Protein AF-0000000074543073 (afdb_homodimer)

Sequence (622 aa):
MKSSIFTLTLSPAFDKSTSVESVQPEHKLRCDSPIYQPGGGGINVSRAIKKLNGSSVALYPIGGDTGNHFKALLTEEGIEQITFQIKNWTRENFIVVERSTNNQFRFGMPGSEIYKEEWEQMLAVIQDPSNDFEYFVVSGSTPKGVPDEFYTRLSQIILQKNARLILDTSGAALKHCLKEGIFLCKPNINELSEIVGKELITKEQQEAAAMEIINSGKVEILVVSLGGAGAFLASKQGIYHVTAPPVEKRSTVGAGDSMVAGMVLSLSRGNHYEDVIKFGVACGTAATMNFGTELCKLEDVERLYKQLGGKMKSSIFTLTLSPAFDKSTSVESVQPEHKLRCDSPIYQPGGGGINVSRAIKKLNGSSVALYPIGGDTGNHFKALLTEEGIEQITFQIKNWTRENFIVVERSTNNQFRFGMPGSEIYKEEWEQMLAVIQDPSNDFEYFVVSGSTPKGVPDEFYTRLSQIILQKNARLILDTSGAALKHCLKEGIFLCKPNINELSEIVGK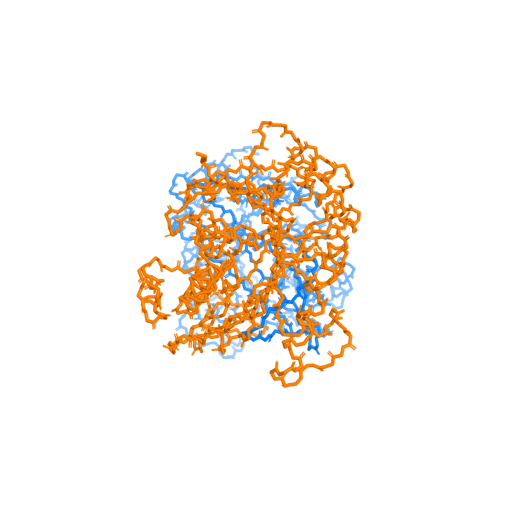ELITKEQQEAAAMEIINSGKVEILVVSLGGAGAFLASKQGIYHVTAPPVEKRSTVGAGDSMVAGMVLSLSRGNHYEDVIKFGVACGTAATMNFGTELCKLEDVERLYKQLGGK

Structure (mmCIF, N/CA/C/O backbone):
data_AF-0000000074543073-model_v1
#
loop_
_entity.id
_entity.type
_entity.pdbx_description
1 polymer '6-phosphofructokinase II'
#
loop_
_atom_site.group_PDB
_atom_site.id
_atom_site.type_symbol
_atom_site.label_atom_id
_atom_site.label_alt_id
_atom_site.label_comp_id
_atom_site.label_asym_id
_atom_site.label_entity_id
_atom_site.label_seq_id
_atom_site.pdbx_PDB_ins_code
_atom_site.Cartn_x
_atom_site.Cartn_y
_atom_site.Cartn_z
_atom_site.occupancy
_atom_site.B_iso_or_equiv
_atom_site.auth_seq_id
_atom_site.auth_comp_id
_atom_site.auth_asym_id
_atom_site.auth_atom_id
_atom_site.pdbx_PDB_model_num
ATOM 1 N N . MET A 1 1 ? -5.892 -43.587 -0.275 1 34.75 1 MET A N 1
ATOM 2 C CA . MET A 1 1 ? -4.808 -42.845 -0.912 1 34.75 1 MET A CA 1
ATOM 3 C C . MET A 1 1 ? -4.958 -41.347 -0.67 1 34.75 1 MET A C 1
ATOM 5 O O . MET A 1 1 ? -5.973 -40.753 -1.037 1 34.75 1 MET A O 1
ATOM 9 N N . LYS A 1 2 ? -4.666 -40.765 0.328 1 45.98 2 LYS A N 1
ATOM 10 C CA . LYS A 1 2 ? -4.846 -39.391 0.788 1 45.98 2 LYS A CA 1
ATOM 11 C C . LYS A 1 2 ? -4.343 -38.393 -0.251 1 45.98 2 LYS A C 1
ATOM 13 O O . LYS A 1 2 ? -3.146 -38.342 -0.543 1 45.98 2 LYS A O 1
ATOM 18 N N . SER A 1 3 ? -4.938 -38.267 -1.454 1 57.73 3 SER A N 1
ATOM 19 C CA . SER A 1 3 ? -4.496 -37.57 -2.657 1 57.73 3 SER A CA 1
ATOM 20 C C . SER A 1 3 ? -4.192 -36.104 -2.367 1 57.73 3 SER A C 1
ATOM 22 O O . SER A 1 3 ? -5.015 -35.228 -2.638 1 57.73 3 SER A O 1
ATOM 24 N N . SER A 1 4 ? -3.042 -35.968 -1.547 1 89.53 4 SER A N 1
ATOM 25 C CA . SER A 1 4 ? -2.796 -34.666 -0.933 1 89.53 4 SER A CA 1
ATOM 26 C C . SER A 1 4 ? -2.04 -33.742 -1.882 1 89.53 4 SER A C 1
ATOM 28 O O . SER A 1 4 ? -1.141 -34.182 -2.601 1 89.53 4 SER A O 1
ATOM 30 N N . ILE A 1 5 ? -2.601 -32.728 -2.217 1 97.91 5 ILE A N 1
ATOM 31 C CA . ILE A 1 5 ? -2.006 -31.679 -3.038 1 97.91 5 ILE A CA 1
ATOM 32 C C . ILE A 1 5 ? -1.347 -30.633 -2.141 1 97.91 5 ILE A C 1
ATOM 34 O O . ILE A 1 5 ? -1.978 -30.109 -1.221 1 97.91 5 ILE A O 1
ATOM 38 N N . PHE A 1 6 ? -0.021 -30.439 -2.321 1 98.4 6 PHE A N 1
ATOM 39 C CA . PHE A 1 6 ? 0.705 -29.349 -1.682 1 98.4 6 PHE A CA 1
ATOM 40 C C . PHE A 1 6 ? 1.072 -28.273 -2.697 1 98.4 6 PHE A C 1
ATOM 42 O O . PHE A 1 6 ? 1.381 -28.581 -3.85 1 98.4 6 PHE A O 1
ATOM 49 N N . THR A 1 7 ? 0.996 -27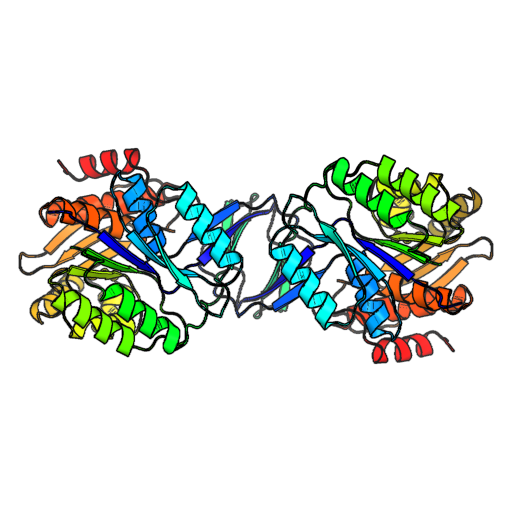.091 -2.325 1 98.35 7 THR A N 1
ATOM 50 C CA . THR A 1 7 ? 1.436 -25.982 -3.165 1 98.35 7 THR A CA 1
ATOM 51 C C . THR A 1 7 ? 2.516 -25.166 -2.461 1 98.35 7 THR A C 1
ATOM 53 O O . THR A 1 7 ? 2.468 -24.983 -1.243 1 98.35 7 THR A O 1
ATOM 56 N N . LEU A 1 8 ? 3.477 -24.722 -3.228 1 97.93 8 LEU A N 1
ATOM 57 C CA . LEU A 1 8 ? 4.552 -23.879 -2.715 1 97.93 8 LEU A CA 1
ATOM 58 C C . LEU A 1 8 ? 4.581 -22.536 -3.437 1 97.93 8 LEU A C 1
ATOM 60 O O . LEU A 1 8 ? 4.628 -22.49 -4.669 1 97.93 8 LEU A O 1
ATOM 64 N N . THR A 1 9 ? 4.503 -21.524 -2.733 1 97.85 9 THR A N 1
ATOM 65 C CA . THR A 1 9 ? 4.684 -20.159 -3.215 1 97.85 9 THR A CA 1
ATOM 66 C C . THR A 1 9 ? 5.893 -19.506 -2.55 1 97.85 9 THR A C 1
ATOM 68 O O . THR A 1 9 ? 5.829 -19.114 -1.383 1 97.85 9 THR A O 1
ATOM 71 N N . LEU A 1 10 ? 6.901 -19.287 -3.286 1 96.83 10 LEU A N 1
ATOM 72 C CA . LEU A 1 10 ? 8.116 -18.725 -2.705 1 96.83 10 LEU A CA 1
ATOM 73 C C . LEU A 1 10 ? 7.992 -17.214 -2.543 1 96.83 10 LEU A C 1
ATOM 75 O O . LEU A 1 10 ? 8.692 -16.613 -1.725 1 96.83 10 LEU A O 1
ATOM 79 N N . SER A 1 11 ? 7.117 -16.662 -3.365 1 96.1 11 SER A N 1
ATOM 80 C CA . SER A 1 11 ? 6.97 -15.21 -3.357 1 96.1 11 SER A CA 1
ATOM 81 C C . SER A 1 11 ? 5.509 -14.803 -3.198 1 96.1 11 SER A C 1
ATOM 83 O O . SER A 1 11 ? 4.927 -14.194 -4.098 1 96.1 11 SER A O 1
ATOM 85 N N . PRO A 1 12 ? 4.941 -15.093 -2.028 1 97.42 12 PRO A N 1
ATOM 86 C CA . PRO A 1 12 ? 3.566 -14.64 -1.805 1 97.42 12 PRO A CA 1
ATOM 87 C C . PRO A 1 12 ? 3.434 -13.119 -1.833 1 97.42 12 PRO A C 1
ATOM 89 O O . PRO A 1 12 ? 4.418 -12.406 -1.619 1 97.42 12 PRO A O 1
ATOM 92 N N . ALA A 1 13 ? 2.293 -12.693 -2.173 1 95.49 13 ALA A N 1
ATOM 93 C CA . ALA A 1 13 ? 2.04 -11.259 -2.283 1 95.49 13 ALA A CA 1
ATOM 94 C C . ALA A 1 13 ? 0.73 -10.879 -1.599 1 95.49 13 ALA A C 1
ATOM 96 O O . ALA A 1 13 ? -0.317 -11.467 -1.879 1 95.49 13 ALA A O 1
ATOM 97 N N . PHE A 1 14 ? 0.79 -9.953 -0.716 1 94.99 14 PHE A N 1
ATOM 98 C CA . PHE A 1 14 ? -0.379 -9.355 -0.083 1 94.99 14 PHE A CA 1
ATOM 99 C C . PHE A 1 14 ? -0.939 -8.225 -0.937 1 94.99 14 PHE A C 1
ATOM 101 O O . PHE A 1 14 ? -0.321 -7.165 -1.056 1 94.99 14 PHE A O 1
ATOM 108 N N . ASP A 1 15 ? -2.122 -8.466 -1.494 1 94.04 15 ASP A N 1
ATOM 109 C CA . ASP A 1 15 ? -2.67 -7.512 -2.454 1 94.04 15 ASP A CA 1
ATOM 110 C C . ASP A 1 15 ? -3.611 -6.524 -1.77 1 94.04 15 ASP A C 1
ATOM 112 O O . ASP A 1 15 ? -4.601 -6.925 -1.154 1 94.04 15 ASP A O 1
ATOM 116 N N . LYS A 1 16 ? -3.274 -5.295 -1.834 1 94.44 16 LYS A N 1
ATOM 117 C CA . LYS A 1 16 ? -4.14 -4.191 -1.431 1 94.44 16 LYS A CA 1
ATOM 118 C C . LYS A 1 16 ? -4.858 -3.589 -2.634 1 94.44 16 LYS A C 1
ATOM 120 O O . LYS A 1 16 ? -4.227 -2.977 -3.499 1 94.44 16 LYS A O 1
ATOM 125 N N . SER A 1 17 ? -6.22 -3.735 -2.675 1 94.52 17 SER A N 1
ATOM 126 C CA . SER A 1 17 ? -6.997 -3.283 -3.825 1 94.52 17 SER A CA 1
ATOM 127 C C . SER A 1 17 ? -7.961 -2.167 -3.437 1 94.52 17 SER A C 1
ATOM 129 O O . SER A 1 17 ? -8.55 -2.197 -2.355 1 94.52 17 SER A O 1
ATOM 131 N N . THR A 1 18 ? -8.091 -1.191 -4.323 1 96.08 18 THR A N 1
ATOM 132 C CA . THR A 1 18 ? -9.005 -0.079 -4.085 1 96.08 18 THR A CA 1
ATOM 133 C C . THR A 1 18 ? -9.498 0.508 -5.404 1 96.08 18 THR A C 1
ATOM 135 O O . THR A 1 18 ? -9.381 -0.127 -6.455 1 96.08 18 THR A O 1
ATOM 138 N N . SER A 1 19 ? -10.242 1.574 -5.335 1 96.35 19 SER A N 1
ATOM 139 C CA . SER A 1 19 ? -10.722 2.278 -6.52 1 96.35 19 SER A CA 1
ATOM 140 C C . SER A 1 19 ? -10.552 3.787 -6.372 1 96.35 19 SER A C 1
ATOM 142 O O . SER A 1 19 ? -10.453 4.3 -5.256 1 96.35 19 SER A O 1
ATOM 144 N N . VAL A 1 20 ? -10.445 4.425 -7.452 1 97.31 20 VAL A N 1
ATOM 145 C CA . VAL A 1 20 ? -10.339 5.878 -7.54 1 97.31 20 VAL A CA 1
ATOM 146 C C . VAL A 1 20 ? -11.093 6.379 -8.769 1 97.31 20 VAL A C 1
ATOM 148 O O . VAL A 1 20 ? -11.32 5.622 -9.716 1 97.31 20 VAL A O 1
ATOM 151 N N . GLU A 1 21 ? -11.515 7.622 -8.724 1 96.28 21 GLU A N 1
ATOM 152 C CA . GLU A 1 21 ? -12.268 8.152 -9.857 1 96.28 21 GLU A CA 1
ATOM 153 C C . GLU A 1 21 ? -11.407 8.202 -11.116 1 96.28 21 GLU A C 1
ATOM 155 O O . GLU A 1 21 ? -11.84 7.772 -12.188 1 96.28 21 GLU A O 1
ATOM 160 N N . SER A 1 22 ? -10.258 8.775 -11.026 1 95.54 22 SER A N 1
ATOM 161 C CA . SER A 1 22 ? -9.324 8.866 -12.144 1 95.54 22 SER A CA 1
ATOM 162 C C . SER A 1 22 ? -7.878 8.832 -11.661 1 95.54 22 SER A C 1
ATOM 164 O O . SER A 1 22 ? -7.545 9.438 -10.641 1 95.54 22 SER A O 1
ATOM 166 N N . VAL A 1 23 ? -7.07 8.094 -12.387 1 95.57 23 VAL A N 1
ATOM 167 C CA . VAL A 1 23 ? -5.642 8.051 -12.091 1 95.57 23 VAL A CA 1
ATOM 168 C C . VAL A 1 23 ? -4.928 9.186 -12.822 1 95.57 23 VAL A C 1
ATOM 170 O O . VAL A 1 23 ? -4.697 9.105 -14.03 1 95.57 23 VAL A O 1
ATOM 173 N N . GLN A 1 24 ? -4.598 10.218 -12.076 1 94.08 24 GLN A N 1
ATOM 174 C CA . GLN A 1 24 ? -3.948 11.4 -12.633 1 94.08 24 GLN A CA 1
ATOM 175 C C . GLN A 1 24 ? -2.758 11.827 -11.779 1 94.08 24 GLN A C 1
ATOM 177 O O . GLN A 1 24 ? -2.81 11.75 -10.549 1 94.08 24 GLN A O 1
ATOM 182 N N . PRO A 1 25 ? -1.717 12.26 -12.412 1 91.44 25 PRO A N 1
ATOM 183 C CA . PRO A 1 25 ? -0.553 12.695 -11.637 1 91.44 25 PRO A CA 1
ATOM 184 C C . PRO A 1 25 ? -0.762 14.052 -10.969 1 91.44 25 PRO A C 1
ATOM 186 O O . PRO A 1 25 ? -1.711 14.768 -11.301 1 91.44 25 PRO A O 1
ATOM 189 N N . GLU A 1 26 ? 0.081 14.391 -9.97 1 82.27 26 GLU A N 1
ATOM 190 C CA . GLU A 1 26 ? 0.311 15.691 -9.347 1 82.27 26 GLU A CA 1
ATOM 191 C C . GLU A 1 26 ? -0.929 16.173 -8.6 1 82.27 26 GLU A C 1
ATOM 193 O O . GLU A 1 26 ? -1.105 17.374 -8.388 1 82.27 26 GLU A O 1
ATOM 198 N N . HIS A 1 27 ? -1.874 15.248 -8.327 1 82.26 27 HIS A N 1
ATOM 199 C CA . HIS A 1 27 ? -3.02 15.518 -7.466 1 82.26 27 HIS A CA 1
ATOM 200 C C . HIS A 1 27 ? -3.189 14.425 -6.415 1 82.26 27 HIS A C 1
ATOM 202 O O . HIS A 1 27 ? -2.78 13.282 -6.63 1 82.26 27 HIS A O 1
ATOM 208 N N . LYS A 1 28 ? -3.731 14.863 -5.31 1 85.66 28 LYS A N 1
ATOM 209 C CA . LYS A 1 28 ? -4.109 13.846 -4.334 1 85.66 28 LYS A CA 1
ATOM 210 C C . LYS A 1 28 ? -5.259 12.987 -4.852 1 85.66 28 LYS A C 1
ATOM 212 O O . LYS A 1 28 ? -6.314 13.508 -5.218 1 85.66 28 LYS A O 1
ATOM 217 N N . LEU A 1 29 ? -5.042 11.74 -5.021 1 94.67 29 LEU A N 1
ATOM 218 C CA . LEU A 1 29 ? -6.063 10.798 -5.465 1 94.67 29 LEU A CA 1
ATOM 219 C C . LEU A 1 29 ? -6.767 10.157 -4.274 1 94.67 29 LEU A C 1
ATOM 221 O O . LEU A 1 29 ? -6.166 9.363 -3.546 1 94.67 29 LEU A O 1
ATOM 225 N N . ARG A 1 30 ? -7.99 10.494 -4.087 1 94.57 30 ARG A N 1
ATOM 226 C CA . ARG A 1 30 ? -8.761 9.969 -2.965 1 94.57 30 ARG A CA 1
ATOM 227 C C . ARG A 1 30 ? -9.338 8.596 -3.291 1 94.57 30 ARG A C 1
ATOM 229 O O . ARG A 1 30 ? -10.253 8.48 -4.109 1 94.57 30 ARG A O 1
ATOM 236 N N . CYS A 1 31 ? -8.918 7.608 -2.605 1 97.12 31 CYS A N 1
ATOM 237 C CA . CYS A 1 31 ? -9.306 6.229 -2.884 1 97.12 31 CYS A CA 1
ATOM 238 C C . CYS A 1 31 ? -10.434 5.783 -1.962 1 97.12 31 CYS A C 1
ATOM 240 O O . CYS A 1 31 ? -10.652 6.38 -0.906 1 97.12 31 CYS A O 1
ATOM 242 N N . ASP A 1 32 ? -11.108 4.742 -2.415 1 95.76 32 ASP A N 1
ATOM 243 C CA . ASP A 1 32 ? -12.04 4.034 -1.542 1 95.76 32 ASP A CA 1
ATOM 244 C C . ASP A 1 32 ? -11.293 3.168 -0.529 1 95.76 32 ASP A C 1
ATOM 246 O O . ASP A 1 32 ? -10.088 2.947 -0.662 1 95.76 32 ASP A O 1
ATOM 250 N N . SER A 1 33 ? -12.04 2.712 0.454 1 93.93 33 SER A N 1
ATOM 251 C CA . SER A 1 33 ? -11.45 1.797 1.426 1 93.93 33 SER A CA 1
ATOM 252 C C . SER A 1 33 ? -10.888 0.554 0.745 1 93.93 33 SER A C 1
ATOM 254 O O . SER A 1 33 ? -11.539 -0.033 -0.122 1 93.93 33 SER A O 1
ATOM 256 N N . PRO A 1 34 ? -9.761 0.155 1.138 1 94.03 34 PRO A N 1
ATOM 257 C CA . PRO A 1 34 ? -9.129 -0.966 0.439 1 94.03 34 PRO A CA 1
ATOM 258 C C . PRO A 1 34 ? -9.652 -2.323 0.906 1 94.03 34 PRO A C 1
ATOM 260 O O . PRO A 1 34 ? -10.167 -2.439 2.021 1 94.03 34 PRO A O 1
ATOM 263 N N . ILE A 1 35 ? -9.512 -3.254 0.014 1 92.48 35 ILE A N 1
ATOM 264 C CA . ILE A 1 35 ? -9.707 -4.666 0.322 1 92.48 35 ILE A CA 1
ATOM 265 C C . ILE A 1 35 ? -8.372 -5.402 0.236 1 92.48 35 ILE A C 1
ATOM 267 O O . ILE A 1 35 ? -7.554 -5.118 -0.642 1 92.48 35 ILE A O 1
ATOM 271 N N . TYR A 1 36 ? -8.185 -6.369 1.139 1 92.22 36 TYR A N 1
ATOM 272 C CA . TYR A 1 36 ? -6.937 -7.12 1.212 1 92.22 36 TYR A CA 1
ATOM 273 C C . TYR A 1 36 ? -7.153 -8.577 0.821 1 92.22 36 TYR A C 1
ATOM 275 O O . TYR A 1 36 ? -8.11 -9.211 1.271 1 92.22 36 TYR A O 1
ATOM 283 N N . GLN A 1 37 ? -6.307 -9.076 0.005 1 93.15 37 GLN A N 1
ATOM 284 C CA . GLN A 1 37 ? -6.425 -10.451 -0.469 1 93.15 37 GLN A CA 1
ATOM 285 C C . GLN A 1 37 ? -5.056 -11.119 -0.565 1 93.15 37 GLN A C 1
ATOM 287 O O . GLN A 1 37 ? -4.071 -10.477 -0.936 1 93.15 37 GLN A O 1
ATOM 292 N N . PRO A 1 38 ? -5.028 -12.343 -0.215 1 95.28 38 PRO A N 1
ATOM 293 C CA . PRO A 1 38 ? -3.788 -13.087 -0.447 1 95.28 38 PRO A CA 1
ATOM 294 C C . PRO A 1 38 ? -3.58 -13.443 -1.917 1 95.28 38 PRO A C 1
ATOM 296 O O . PRO A 1 38 ? -4.542 -13.751 -2.624 1 95.28 38 PRO A O 1
ATOM 299 N N . GLY A 1 39 ? -2.327 -13.323 -2.362 1 94.32 39 GLY A N 1
ATOM 300 C CA . GLY A 1 39 ? -1.972 -13.655 -3.733 1 94.32 39 GLY A CA 1
ATOM 301 C C . GLY A 1 39 ? -0.66 -14.408 -3.843 1 94.32 39 GLY A C 1
ATOM 302 O O . GLY A 1 39 ? -0.023 -14.71 -2.831 1 94.32 39 GLY A O 1
ATOM 303 N N . GLY A 1 40 ? -0.346 -14.678 -5.126 1 94.83 40 GLY A N 1
ATOM 304 C CA . GLY A 1 40 ? 0.775 -15.546 -5.45 1 94.83 40 GLY A CA 1
ATOM 305 C C . GLY A 1 40 ? 0.358 -16.814 -6.171 1 94.83 40 GLY A C 1
ATOM 306 O O . GLY A 1 40 ? -0.718 -17.357 -5.913 1 94.83 40 GLY A O 1
ATOM 307 N N . GLY A 1 41 ? 1.279 -17.249 -6.964 1 95.43 41 GLY A N 1
ATOM 308 C CA . GLY A 1 41 ? 0.922 -18.363 -7.828 1 95.43 41 GLY A CA 1
ATOM 309 C C . GLY A 1 41 ? 0.42 -19.574 -7.063 1 95.43 41 GLY A C 1
ATOM 310 O O . GLY A 1 41 ? -0.723 -19.999 -7.245 1 95.43 41 GLY A O 1
ATOM 311 N N . GLY A 1 42 ? 1.195 -20.119 -6.19 1 97.37 42 GLY A N 1
ATOM 312 C CA . GLY A 1 42 ? 0.812 -21.298 -5.431 1 97.37 42 GLY A CA 1
ATOM 313 C C . GLY A 1 42 ? -0.368 -21.057 -4.508 1 97.37 42 GLY A C 1
ATOM 314 O O . GLY A 1 42 ? -1.19 -21.951 -4.295 1 97.37 42 GLY A O 1
ATOM 315 N N . ILE A 1 43 ? -0.443 -19.922 -3.976 1 97.97 43 ILE A N 1
ATOM 316 C CA . ILE A 1 43 ? -1.564 -19.534 -3.126 1 97.97 43 ILE A CA 1
ATOM 317 C C . ILE A 1 43 ? -2.854 -19.529 -3.944 1 97.97 43 ILE A C 1
ATOM 319 O O . ILE A 1 43 ? -3.877 -20.059 -3.504 1 97.97 43 ILE A O 1
ATOM 323 N N . ASN A 1 44 ? -2.782 -18.946 -5.079 1 97.37 44 ASN A N 1
ATOM 324 C CA . ASN A 1 44 ? -3.95 -18.907 -5.951 1 97.37 44 ASN A CA 1
ATOM 325 C C . ASN A 1 44 ? -4.377 -20.309 -6.38 1 97.37 44 ASN A C 1
ATOM 327 O O . ASN A 1 44 ? -5.569 -20.582 -6.525 1 97.37 44 ASN A O 1
ATOM 331 N N . VAL A 1 45 ? -3.41 -21.143 -6.614 1 98.26 45 VAL A N 1
ATOM 332 C CA . VAL A 1 45 ? -3.729 -22.527 -6.945 1 98.26 45 VAL A CA 1
ATOM 333 C C . VAL A 1 45 ? -4.498 -23.171 -5.794 1 98.26 45 VAL A C 1
ATOM 335 O O . VAL A 1 45 ? -5.537 -23.8 -6.008 1 98.26 45 VAL A O 1
ATOM 338 N N . SER A 1 46 ? -4.031 -23.034 -4.581 1 98.01 46 SER A N 1
ATOM 339 C CA . SER A 1 46 ? -4.708 -23.586 -3.412 1 98.01 46 SER A CA 1
ATOM 340 C C . SER A 1 46 ? -6.11 -23.005 -3.26 1 98.01 46 SER A C 1
ATOM 342 O O . SER A 1 46 ? -7.062 -23.733 -2.972 1 98.01 46 SER A O 1
ATOM 344 N N . ARG A 1 47 ? -6.215 -21.744 -3.445 1 97.58 47 ARG A N 1
ATOM 345 C CA . ARG A 1 47 ? -7.51 -21.082 -3.317 1 97.58 47 ARG A CA 1
ATOM 346 C C . ARG A 1 47 ? -8.484 -21.574 -4.382 1 97.58 47 ARG A C 1
ATOM 348 O O . ARG A 1 47 ? -9.664 -21.791 -4.099 1 97.58 47 ARG A O 1
ATOM 355 N N . ALA A 1 48 ? -7.989 -21.727 -5.603 1 97.89 48 ALA A N 1
ATOM 356 C CA . ALA A 1 48 ? -8.828 -22.243 -6.681 1 97.89 48 ALA A CA 1
ATOM 357 C C . ALA A 1 48 ? -9.268 -23.676 -6.396 1 97.89 48 ALA A C 1
ATOM 359 O O . ALA A 1 48 ? -10.426 -24.034 -6.625 1 97.89 48 ALA A O 1
ATOM 360 N N . ILE A 1 49 ? -8.381 -24.499 -5.903 1 97.88 49 ILE A N 1
ATOM 361 C CA . ILE A 1 49 ? -8.716 -25.875 -5.553 1 97.88 49 ILE A CA 1
ATOM 362 C C . ILE A 1 49 ? -9.842 -25.886 -4.521 1 97.88 49 ILE A C 1
ATOM 364 O O . ILE A 1 49 ? -10.785 -26.673 -4.63 1 97.88 49 ILE A O 1
ATOM 368 N N . LYS A 1 50 ? -9.715 -25.003 -3.558 1 97.39 50 LYS A N 1
ATOM 369 C CA . LYS A 1 50 ? -10.752 -24.898 -2.535 1 97.39 50 LYS A CA 1
ATOM 370 C C . LYS A 1 50 ? -12.097 -24.525 -3.152 1 97.39 50 LYS A C 1
ATOM 372 O O . LYS A 1 50 ? -13.127 -25.109 -2.808 1 97.39 50 LYS A O 1
ATOM 377 N N . LYS A 1 51 ? -12.122 -23.589 -4.048 1 96.9 51 LYS A N 1
ATOM 378 C CA . LYS A 1 51 ? -13.34 -23.151 -4.723 1 96.9 51 LYS A CA 1
ATOM 379 C C . LYS A 1 51 ? -13.953 -24.283 -5.541 1 96.9 51 LYS A C 1
ATOM 381 O O . LYS A 1 51 ? -15.158 -24.287 -5.801 1 96.9 51 LYS A O 1
ATOM 386 N N . LEU A 1 52 ? -13.162 -25.224 -5.923 1 97.38 52 LEU A N 1
ATOM 387 C CA . LEU A 1 52 ? -13.595 -26.366 -6.721 1 97.38 52 LEU A CA 1
ATOM 388 C C . LEU A 1 52 ? -13.927 -27.557 -5.829 1 97.38 52 LEU A C 1
ATOM 390 O O . LEU A 1 52 ? -14.006 -28.692 -6.306 1 97.38 52 LEU A O 1
ATOM 394 N N . ASN A 1 53 ? -13.955 -27.342 -4.54 1 96.14 53 ASN A N 1
ATOM 395 C CA . ASN A 1 53 ? -14.309 -28.32 -3.516 1 96.14 53 ASN A CA 1
ATOM 396 C C . ASN A 1 53 ? -13.199 -29.347 -3.315 1 96.14 53 ASN A C 1
ATOM 398 O O . ASN A 1 53 ? -13.47 -30.507 -2.997 1 96.14 53 ASN A O 1
ATOM 402 N N . GLY A 1 54 ? -12.023 -28.953 -3.652 1 96.52 54 GLY A N 1
ATOM 403 C CA . GLY A 1 54 ? -10.852 -29.75 -3.324 1 96.52 54 GLY A CA 1
ATOM 404 C C . GLY A 1 54 ? -10.13 -29.267 -2.08 1 96.52 54 GLY A C 1
ATOM 405 O O . GLY A 1 54 ? -10.616 -28.376 -1.381 1 96.52 54 GLY A O 1
ATOM 406 N N . SER A 1 55 ? -9.015 -29.951 -1.806 1 96.48 55 SER A N 1
ATOM 407 C CA . SER A 1 55 ? -8.206 -29.583 -0.649 1 96.48 55 SER A CA 1
ATOM 408 C C . SER A 1 55 ? -6.719 -29.599 -0.988 1 96.48 55 SER A C 1
ATOM 410 O O . SER A 1 55 ? -6.272 -30.404 -1.807 1 96.48 55 SER A O 1
ATOM 412 N N . SER A 1 56 ? -6.031 -28.717 -0.391 1 97.54 56 SER A N 1
ATOM 413 C CA . SER A 1 56 ? -4.581 -28.628 -0.531 1 97.54 56 SER A CA 1
ATOM 414 C C . SER A 1 56 ? -3.94 -28.032 0.718 1 97.54 56 SER A C 1
ATOM 416 O O . SER A 1 56 ? -4.638 -27.52 1.596 1 97.54 56 SER A O 1
ATOM 418 N N . VAL A 1 57 ? -2.677 -28.208 0.827 1 97.98 57 VAL A N 1
ATOM 419 C CA . VAL A 1 57 ? -1.878 -27.545 1.853 1 97.98 57 VAL A CA 1
ATOM 420 C C . VAL A 1 57 ? -0.959 -26.512 1.206 1 97.98 57 VAL A C 1
ATOM 422 O O . VAL A 1 57 ? -0.137 -26.852 0.351 1 97.98 57 VAL A O 1
ATOM 425 N N . ALA A 1 58 ? -1.101 -25.295 1.602 1 98.31 58 ALA A N 1
ATOM 426 C CA . ALA A 1 58 ? -0.312 -24.208 1.029 1 98.31 58 ALA A CA 1
ATOM 427 C C . ALA A 1 58 ? 0.955 -23.961 1.843 1 98.31 58 ALA A C 1
ATOM 429 O O . ALA A 1 58 ? 0.885 -23.682 3.042 1 98.31 58 ALA A O 1
ATOM 430 N N . LEU A 1 59 ? 2.107 -24.047 1.247 1 98.47 59 LEU A N 1
ATOM 431 C CA . LEU A 1 59 ? 3.396 -23.711 1.84 1 98.47 59 LEU A CA 1
ATOM 432 C C . LEU A 1 59 ? 3.895 -22.363 1.331 1 98.47 59 LEU A C 1
ATOM 434 O O . LEU A 1 59 ? 3.935 -22.128 0.122 1 98.47 59 LEU A O 1
ATOM 438 N N . TYR A 1 60 ? 4.279 -21.497 2.205 1 98.33 60 TYR A N 1
ATOM 439 C CA . TYR A 1 60 ? 4.763 -20.189 1.775 1 98.33 60 TYR A CA 1
ATOM 440 C C . TYR A 1 60 ? 5.447 -19.457 2.923 1 98.33 60 TYR A C 1
ATOM 442 O O . TYR A 1 60 ? 5.124 -19.682 4.092 1 98.33 60 TYR A O 1
ATOM 450 N N . PRO A 1 61 ? 6.436 -18.637 2.586 1 98.42 61 PRO A N 1
ATOM 451 C CA . PRO A 1 61 ? 7.086 -17.82 3.613 1 98.42 61 PRO A CA 1
ATOM 452 C C . PRO A 1 61 ? 6.244 -16.616 4.029 1 98.42 61 PRO A C 1
ATOM 454 O O . PRO A 1 61 ? 5.512 -16.057 3.208 1 98.42 61 PRO A O 1
ATOM 457 N N . ILE A 1 62 ? 6.356 -16.254 5.285 1 97.32 62 ILE A N 1
ATOM 458 C CA . ILE A 1 62 ? 5.701 -15.055 5.796 1 97.32 62 ILE A CA 1
ATOM 459 C C . ILE A 1 62 ? 6.691 -14.241 6.626 1 97.32 62 ILE A C 1
ATOM 461 O O . ILE A 1 62 ? 7.54 -14.804 7.321 1 97.32 62 ILE A O 1
ATOM 465 N N . GLY A 1 63 ? 6.598 -12.951 6.501 1 95.15 63 GLY A N 1
ATOM 466 C CA . GLY A 1 63 ? 7.396 -12.054 7.322 1 95.15 63 GLY A CA 1
ATOM 467 C C . GLY A 1 63 ? 6.659 -10.786 7.71 1 95.15 63 GLY A C 1
ATOM 468 O O . GLY A 1 63 ? 5.911 -10.226 6.906 1 95.15 63 GLY A O 1
ATOM 469 N N . GLY A 1 64 ? 6.844 -10.436 9.002 1 90.19 64 GLY A N 1
ATOM 470 C CA . GLY A 1 64 ? 6.245 -9.2 9.48 1 90.19 64 GLY A CA 1
ATOM 471 C C . GLY A 1 64 ? 4.738 -9.288 9.632 1 90.19 64 GLY A C 1
ATOM 472 O O . GLY A 1 64 ? 4.157 -10.367 9.502 1 90.19 64 GLY A O 1
ATOM 473 N N . ASP A 1 65 ? 4.115 -8.217 9.881 1 85.88 65 ASP A N 1
ATOM 474 C CA . ASP A 1 65 ? 2.676 -8.158 10.116 1 85.88 65 ASP A CA 1
ATOM 475 C C . ASP A 1 65 ? 1.898 -8.458 8.836 1 85.88 65 ASP A C 1
ATOM 477 O O . ASP A 1 65 ? 0.808 -9.032 8.887 1 85.88 65 ASP A O 1
ATOM 481 N N . THR A 1 66 ? 2.533 -8.048 7.78 1 90.83 66 THR A N 1
ATOM 482 C CA . THR A 1 66 ? 1.879 -8.358 6.513 1 90.83 66 THR A CA 1
ATOM 483 C C . THR A 1 66 ? 1.744 -9.867 6.329 1 90.83 66 THR A C 1
ATOM 485 O O . THR A 1 66 ? 0.713 -10.351 5.857 1 90.83 66 THR A O 1
ATOM 488 N N . GLY A 1 67 ? 2.804 -10.505 6.738 1 94.53 67 GLY A N 1
ATOM 489 C CA . GLY A 1 67 ? 2.742 -11.957 6.687 1 94.53 67 GLY A CA 1
ATOM 490 C C . GLY A 1 67 ? 1.686 -12.542 7.606 1 94.53 67 GLY A C 1
ATOM 491 O O . GLY A 1 67 ? 0.965 -13.465 7.223 1 94.53 67 GLY A O 1
ATOM 492 N N . ASN A 1 68 ? 1.563 -12.017 8.754 1 92.84 68 ASN A N 1
ATOM 493 C CA . ASN A 1 68 ? 0.566 -12.486 9.71 1 92.84 68 ASN A CA 1
ATOM 494 C C . ASN A 1 68 ? -0.853 -12.267 9.191 1 92.84 68 ASN A C 1
ATOM 496 O O . ASN A 1 68 ? -1.714 -13.137 9.34 1 92.84 68 ASN A O 1
ATOM 500 N N . HIS A 1 69 ? -1.065 -11.131 8.668 1 91.26 69 HIS A N 1
ATOM 501 C CA . HIS A 1 69 ? -2.376 -10.83 8.106 1 91.26 69 HIS A CA 1
ATOM 502 C C . HIS A 1 69 ? -2.689 -11.736 6.92 1 91.26 69 HIS A C 1
ATOM 504 O O . HIS A 1 69 ? -3.825 -12.188 6.761 1 91.26 69 HIS A O 1
ATOM 510 N N . PHE A 1 70 ? -1.676 -11.988 6.179 1 95.69 70 PHE A N 1
ATOM 511 C CA . PHE A 1 70 ? -1.781 -12.9 5.046 1 95.69 70 PHE A CA 1
ATOM 512 C C . PHE A 1 70 ? -2.264 -14.273 5.498 1 95.69 70 PHE A C 1
ATOM 514 O O . PHE A 1 70 ? -3.226 -14.811 4.946 1 95.69 70 PHE A O 1
ATOM 521 N N . LYS A 1 71 ? -1.622 -14.746 6.474 1 97.39 71 LYS A N 1
ATOM 522 C CA . LYS A 1 71 ? -1.959 -16.049 7.038 1 97.39 71 LYS A CA 1
ATOM 523 C C . LYS A 1 71 ? -3.394 -16.069 7.557 1 97.39 71 LYS A C 1
ATOM 525 O O . LYS A 1 71 ? -4.124 -17.04 7.345 1 97.39 71 LYS A O 1
ATOM 530 N N . ALA A 1 72 ? -3.795 -15.047 8.189 1 95.25 72 ALA A N 1
ATOM 531 C CA . ALA A 1 72 ? -5.14 -14.958 8.751 1 95.25 72 ALA A CA 1
ATOM 532 C C . ALA A 1 72 ? -6.199 -15.026 7.654 1 95.25 72 ALA A C 1
ATOM 534 O O . ALA A 1 72 ? -7.237 -15.67 7.823 1 95.25 72 ALA A O 1
ATOM 535 N N . LEU A 1 73 ? -5.968 -14.359 6.594 1 95.25 73 LEU A N 1
ATOM 536 C CA . LEU A 1 73 ? -6.919 -14.351 5.488 1 95.25 73 LEU A CA 1
ATOM 537 C C . LEU A 1 73 ? -7.104 -15.754 4.92 1 95.25 73 LEU A C 1
ATOM 539 O O . LEU A 1 73 ? -8.226 -16.16 4.61 1 95.25 73 LEU A O 1
ATOM 543 N N . LEU A 1 74 ? -6.008 -16.455 4.79 1 97.61 74 LEU A N 1
ATOM 544 C CA . LEU A 1 74 ? -6.098 -17.811 4.26 1 97.61 74 LEU A CA 1
ATOM 545 C C . LEU A 1 74 ? -6.79 -18.738 5.254 1 97.61 74 LEU A C 1
ATOM 547 O O . LEU A 1 74 ? -7.508 -19.658 4.854 1 97.61 74 LEU A O 1
ATOM 551 N N . THR A 1 75 ? -6.52 -18.526 6.539 1 97.66 75 THR A N 1
ATOM 552 C CA . THR A 1 75 ? -7.234 -19.282 7.562 1 97.66 75 THR A CA 1
ATOM 553 C C . THR A 1 75 ? -8.739 -19.061 7.447 1 97.66 75 THR A C 1
ATOM 555 O O . THR A 1 75 ? -9.52 -20.011 7.536 1 97.66 75 THR A O 1
ATOM 558 N N . GLU A 1 76 ? -9.144 -17.87 7.228 1 96.2 76 GLU A N 1
ATOM 559 C CA . GLU A 1 76 ? -10.556 -17.53 7.08 1 96.2 76 GLU A CA 1
ATOM 560 C C . GLU A 1 76 ? -11.166 -18.221 5.864 1 96.2 76 GLU A C 1
ATOM 562 O O . GLU A 1 76 ? -12.355 -18.545 5.86 1 96.2 76 GLU A O 1
ATOM 567 N N . GLU A 1 77 ? -10.326 -18.462 4.857 1 95.75 77 GLU A N 1
ATOM 568 C CA . GLU A 1 77 ? -10.793 -19.126 3.643 1 95.75 77 GLU A CA 1
ATOM 569 C C . GLU A 1 77 ? -10.804 -20.642 3.813 1 95.75 77 GLU A C 1
ATOM 571 O O . GLU A 1 77 ? -11.223 -21.37 2.911 1 95.75 77 GLU A O 1
ATOM 576 N N . GLY A 1 78 ? -10.277 -21.123 4.921 1 96.93 78 GLY A N 1
ATOM 577 C CA . GLY A 1 78 ? -10.287 -22.548 5.212 1 96.93 78 GLY A CA 1
ATOM 578 C C . GLY A 1 78 ? -9.17 -23.306 4.519 1 96.93 78 GLY A C 1
ATOM 579 O O . GLY A 1 78 ? -9.313 -24.492 4.215 1 96.93 78 GLY A O 1
ATOM 580 N N . ILE A 1 79 ? -8.092 -22.665 4.235 1 97.12 79 ILE A N 1
ATOM 581 C CA . ILE A 1 79 ? -6.97 -23.303 3.557 1 97.12 79 ILE A CA 1
ATOM 582 C C . ILE A 1 79 ? -5.951 -23.785 4.587 1 97.12 79 ILE A C 1
ATOM 584 O O . ILE A 1 79 ? -5.509 -23.013 5.441 1 97.12 79 ILE A O 1
ATOM 588 N N . GLU A 1 80 ? -5.632 -25.028 4.532 1 97.22 80 GLU A N 1
ATOM 589 C CA . GLU A 1 80 ? -4.554 -25.556 5.363 1 97.22 80 GLU A CA 1
ATOM 590 C C . GLU A 1 80 ? -3.204 -24.977 4.95 1 97.22 80 GLU A C 1
ATOM 592 O O . GLU A 1 80 ? -2.934 -24.804 3.76 1 97.22 80 GLU A O 1
ATOM 597 N N . GLN A 1 81 ? -2.357 -24.677 5.996 1 97.98 81 GLN A N 1
ATOM 598 C CA . GLN A 1 81 ? -1.149 -23.915 5.698 1 97.98 81 GLN A CA 1
ATOM 599 C C . GLN A 1 81 ? 0.053 -24.474 6.454 1 97.98 81 GLN A C 1
ATOM 601 O O . GLN A 1 81 ? -0.083 -24.954 7.581 1 97.98 81 GLN A O 1
ATOM 606 N N . ILE A 1 82 ? 1.161 -24.439 5.842 1 98.1 82 ILE A N 1
ATOM 607 C CA . ILE A 1 82 ? 2.477 -24.53 6.464 1 98.1 82 ILE A CA 1
ATOM 608 C C . ILE A 1 82 ? 3.295 -23.286 6.124 1 98.1 82 ILE A C 1
ATOM 610 O O . ILE A 1 82 ? 3.662 -23.073 4.966 1 98.1 82 ILE A O 1
ATOM 614 N N . THR A 1 83 ? 3.565 -22.487 7.115 1 98.27 83 THR A N 1
ATOM 615 C CA . THR A 1 83 ? 4.247 -21.222 6.864 1 98.27 83 THR A CA 1
ATOM 616 C C . THR A 1 83 ? 5.701 -21.292 7.322 1 98.27 83 THR A C 1
ATOM 618 O O . THR A 1 83 ? 6.039 -22.071 8.216 1 98.27 83 THR A O 1
ATOM 621 N N . PHE A 1 84 ? 6.503 -20.501 6.665 1 98.13 84 PHE A N 1
ATOM 622 C CA . PHE A 1 84 ? 7.914 -20.356 6.999 1 98.13 84 PHE A CA 1
ATOM 623 C C . PHE A 1 84 ? 8.227 -18.925 7.421 1 98.13 84 PHE A C 1
ATOM 625 O O . PHE A 1 84 ? 8.129 -17.999 6.613 1 98.13 84 PHE A O 1
ATOM 632 N N . GLN A 1 85 ? 8.629 -18.771 8.623 1 97.1 85 GLN A N 1
ATOM 633 C CA . GLN A 1 85 ? 8.966 -17.424 9.071 1 97.1 85 GLN A CA 1
ATOM 634 C C . GLN A 1 85 ? 10.253 -16.932 8.413 1 97.1 85 GLN A C 1
ATOM 636 O O . GLN A 1 85 ? 11.264 -17.636 8.412 1 97.1 85 GLN A O 1
ATOM 641 N N . ILE A 1 86 ? 10.203 -15.765 7.881 1 97.65 86 ILE A N 1
ATOM 642 C CA . ILE A 1 86 ? 11.399 -15.173 7.292 1 97.65 86 ILE A CA 1
ATOM 643 C C . ILE A 1 86 ? 11.636 -13.788 7.888 1 97.65 86 ILE A C 1
ATOM 645 O O . ILE A 1 86 ? 10.744 -13.215 8.518 1 97.65 86 ILE A O 1
ATOM 649 N N . LYS A 1 87 ? 12.835 -13.267 7.656 1 96 87 LYS A N 1
ATOM 650 C CA . LYS A 1 87 ? 13.251 -11.99 8.23 1 96 87 LYS A CA 1
ATOM 651 C C . LYS A 1 87 ? 12.526 -10.825 7.563 1 96 87 LYS A C 1
ATOM 653 O O . LYS A 1 87 ? 12.046 -9.915 8.242 1 96 87 LYS A O 1
ATOM 658 N N . ASN A 1 88 ? 12.473 -10.846 6.287 1 94.73 88 ASN A N 1
ATOM 659 C CA . ASN A 1 88 ? 11.892 -9.744 5.527 1 94.73 88 ASN A CA 1
ATOM 660 C C . ASN A 1 88 ? 10.368 -9.822 5.502 1 94.73 88 ASN A C 1
ATOM 662 O O . ASN A 1 88 ? 9.798 -10.915 5.497 1 94.73 88 ASN A O 1
ATOM 666 N N . TRP A 1 89 ? 9.716 -8.675 5.409 1 92.31 89 TRP A N 1
ATOM 667 C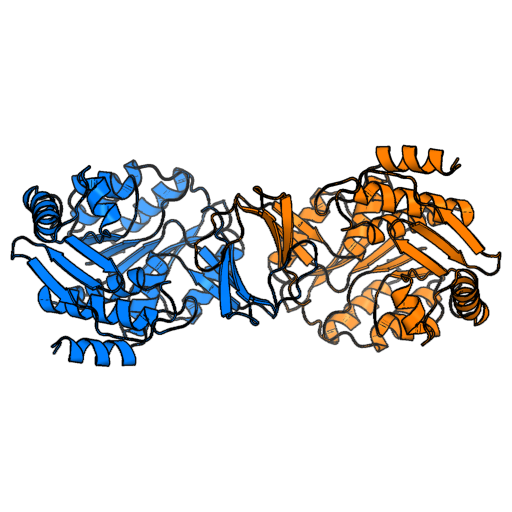 CA . TRP A 1 89 ? 8.258 -8.607 5.394 1 92.31 89 TRP A CA 1
ATOM 668 C C . TRP A 1 89 ? 7.702 -9.138 4.077 1 92.31 89 TRP A C 1
ATOM 670 O O . TRP A 1 89 ? 8.29 -8.919 3.015 1 92.31 89 TRP A O 1
ATOM 680 N N . THR A 1 90 ? 6.559 -9.858 4.188 1 95.47 90 THR A N 1
ATOM 681 C CA . THR A 1 90 ? 5.844 -10.237 2.975 1 95.47 90 THR A CA 1
ATOM 682 C C . THR A 1 90 ? 5.489 -9.004 2.149 1 95.47 90 THR A C 1
ATOM 684 O O . THR A 1 90 ? 5.007 -8.006 2.689 1 95.47 90 THR A O 1
ATOM 687 N N . ARG A 1 91 ? 5.746 -9.099 0.913 1 95.35 91 ARG A N 1
ATOM 688 C CA . ARG A 1 91 ? 5.536 -7.938 0.054 1 95.35 91 ARG A CA 1
ATOM 689 C C . ARG A 1 91 ? 4.052 -7.608 -0.068 1 95.35 91 ARG A C 1
ATOM 691 O O . ARG A 1 91 ? 3.204 -8.498 0.02 1 95.35 91 ARG A O 1
ATOM 698 N N . GLU A 1 92 ? 3.76 -6.343 -0.271 1 94.81 92 GLU A N 1
ATOM 699 C CA . GLU A 1 92 ? 2.409 -5.842 -0.501 1 94.81 92 GLU A CA 1
ATOM 700 C C . GLU A 1 92 ? 2.299 -5.155 -1.86 1 94.81 92 GLU A C 1
ATOM 702 O O . GLU A 1 92 ? 3.011 -4.187 -2.131 1 94.81 92 GLU A O 1
ATOM 707 N N . ASN A 1 93 ? 1.413 -5.717 -2.704 1 95.8 93 ASN A N 1
ATOM 708 C CA . ASN A 1 93 ? 1.103 -5.08 -3.98 1 95.8 93 ASN A CA 1
ATOM 709 C C . ASN A 1 93 ? -0.032 -4.07 -3.841 1 95.8 93 ASN A C 1
ATOM 711 O O . ASN A 1 93 ? -0.745 -4.065 -2.836 1 95.8 93 ASN A O 1
ATOM 715 N N . PHE A 1 94 ? -0.079 -3.231 -4.76 1 96.41 94 PHE A N 1
ATOM 716 C CA . PHE A 1 94 ? -1.156 -2.248 -4.798 1 96.41 94 PHE A CA 1
ATOM 717 C C . PHE A 1 94 ? -1.914 -2.326 -6.118 1 96.41 94 PHE A C 1
ATOM 719 O O . PHE A 1 94 ? -1.309 -2.278 -7.191 1 96.41 94 PHE A O 1
ATOM 726 N N . ILE A 1 95 ? -3.187 -2.506 -6.084 1 94.89 95 ILE A N 1
ATOM 727 C CA . ILE A 1 95 ? -4.058 -2.563 -7.252 1 94.89 95 ILE A CA 1
ATOM 728 C C . ILE A 1 95 ? -5.127 -1.477 -7.153 1 94.89 95 ILE A C 1
ATOM 730 O O . ILE A 1 95 ? -5.777 -1.33 -6.116 1 94.89 95 ILE A O 1
ATOM 734 N N . VAL A 1 96 ? -5.312 -0.735 -8.216 1 95.59 96 VAL A N 1
ATOM 735 C CA . VAL A 1 96 ? -6.347 0.294 -8.192 1 95.59 96 VAL A CA 1
ATOM 736 C C . VAL A 1 96 ? -7.148 0.252 -9.491 1 95.59 96 VAL A C 1
ATOM 738 O O . VAL A 1 96 ? -6.583 0.058 -10.57 1 95.59 96 VAL A O 1
ATOM 741 N N . VAL A 1 97 ? -8.408 0.3 -9.378 1 93.54 97 VAL A N 1
ATOM 742 C CA . VAL A 1 97 ? -9.319 0.384 -10.515 1 93.54 97 VAL A CA 1
ATOM 743 C C . VAL A 1 97 ? -9.789 1.825 -10.696 1 93.54 97 VAL A C 1
ATOM 745 O O . VAL A 1 97 ? -10.21 2.473 -9.734 1 93.54 97 VAL A O 1
ATOM 748 N N . GLU A 1 98 ? -9.649 2.281 -11.838 1 94.73 98 GLU A N 1
ATOM 749 C CA . GLU A 1 98 ? -10.188 3.588 -12.202 1 94.73 98 GLU A CA 1
ATOM 750 C C . GLU A 1 98 ? -11.67 3.494 -12.556 1 94.73 98 GLU A C 1
ATOM 752 O O . GLU A 1 98 ? -12.036 2.88 -13.56 1 94.73 98 GLU A O 1
ATOM 757 N N . ARG A 1 99 ? -12.479 4.172 -11.878 1 93.97 99 ARG A N 1
ATOM 758 C CA . ARG A 1 99 ? -13.924 4.038 -12.036 1 93.97 99 ARG A CA 1
ATOM 759 C C . ARG A 1 99 ? -14.39 4.649 -13.353 1 93.97 99 ARG A C 1
ATOM 761 O O . ARG A 1 99 ? -15.323 4.145 -13.981 1 93.97 99 ARG A O 1
ATOM 768 N N . SER A 1 100 ? -13.768 5.726 -13.781 1 94.04 100 SER A N 1
ATOM 769 C CA . SER A 1 100 ? -14.209 6.443 -14.973 1 94.04 100 SER A CA 1
ATOM 770 C C . SER A 1 100 ? -13.999 5.607 -16.231 1 94.04 100 SER A C 1
ATOM 772 O O . SER A 1 100 ? -14.723 5.765 -17.216 1 94.04 100 SER A O 1
ATOM 774 N N . THR A 1 101 ? -13.038 4.688 -16.301 1 91.36 101 THR A N 1
ATOM 775 C CA . THR A 1 101 ? -12.694 3.939 -17.504 1 91.36 101 THR A CA 1
ATOM 776 C C . THR A 1 101 ? -12.762 2.437 -17.244 1 91.36 101 THR A C 1
ATOM 778 O O . THR A 1 101 ? -12.748 1.638 -18.183 1 91.36 101 THR A O 1
ATOM 781 N N . ASN A 1 102 ? -12.725 2.029 -15.945 1 88.12 102 ASN A N 1
ATOM 782 C CA . ASN A 1 102 ? -12.657 0.641 -15.502 1 88.12 102 ASN A CA 1
ATOM 783 C C . ASN A 1 102 ? -11.279 0.037 -15.76 1 88.12 102 ASN A C 1
ATOM 785 O O . ASN A 1 102 ? -11.117 -1.184 -15.733 1 88.12 102 ASN A O 1
ATOM 789 N N . ASN A 1 103 ? -10.336 0.884 -16.087 1 90.9 103 ASN A N 1
ATOM 790 C CA . ASN A 1 103 ? -8.957 0.423 -16.205 1 90.9 103 ASN A CA 1
ATOM 791 C C . ASN A 1 103 ? -8.399 -0.026 -14.857 1 90.9 103 ASN A C 1
ATOM 793 O O . ASN A 1 103 ? -8.681 0.589 -13.828 1 90.9 103 ASN A O 1
ATOM 797 N N . GLN A 1 104 ? -7.604 -1.04 -14.932 1 91.29 104 GLN A N 1
ATOM 798 C CA . GLN A 1 104 ? -6.963 -1.543 -13.722 1 91.29 104 GLN A CA 1
ATOM 799 C C . GLN A 1 104 ? -5.455 -1.313 -13.762 1 91.29 104 GLN A C 1
ATOM 801 O O . GLN A 1 104 ? -4.811 -1.562 -14.783 1 91.29 104 GLN A O 1
ATOM 806 N N . PHE A 1 105 ? -4.907 -0.802 -12.721 1 94.77 105 PHE A N 1
ATOM 807 C CA . PHE A 1 105 ? -3.474 -0.61 -12.534 1 94.77 105 PHE A CA 1
ATOM 808 C C . PHE A 1 105 ? -2.945 -1.518 -11.431 1 94.77 105 PHE A C 1
ATOM 810 O O . PHE A 1 105 ? -3.42 -1.464 -10.294 1 94.77 105 PHE A O 1
ATOM 817 N N . ARG A 1 106 ? -1.981 -2.346 -11.755 1 94.1 106 ARG A N 1
ATOM 818 C CA . ARG A 1 106 ? -1.468 -3.332 -10.809 1 94.1 106 ARG A CA 1
ATOM 819 C C . ARG A 1 106 ? 0.006 -3.086 -10.507 1 94.1 106 ARG A C 1
ATOM 821 O O . ARG A 1 106 ? 0.88 -3.509 -11.266 1 94.1 106 ARG A O 1
ATOM 828 N N . PHE A 1 107 ? 0.253 -2.476 -9.409 1 96.84 107 PHE A N 1
ATOM 829 C CA . PHE A 1 107 ? 1.614 -2.184 -8.976 1 96.84 107 PHE A CA 1
ATOM 830 C C . PHE A 1 107 ? 2.177 -3.333 -8.148 1 96.84 107 PHE A C 1
ATOM 832 O O . PHE A 1 107 ? 1.795 -3.515 -6.99 1 96.84 107 PHE A O 1
ATOM 839 N N . GLY A 1 108 ? 3.087 -4.019 -8.694 1 96.1 108 GLY A N 1
ATOM 840 C CA . GLY A 1 108 ? 3.695 -5.155 -8.02 1 96.1 108 GLY A CA 1
ATOM 841 C C . GLY A 1 108 ? 5.044 -4.832 -7.404 1 96.1 108 GLY A C 1
ATOM 842 O O . GLY A 1 108 ? 5.931 -4.307 -8.08 1 96.1 108 GLY A O 1
ATOM 843 N N . MET A 1 109 ? 5.225 -5.115 -6.142 1 96.26 109 MET A N 1
ATOM 844 C CA . MET A 1 109 ? 6.498 -4.925 -5.453 1 96.26 109 MET A CA 1
ATOM 845 C C . MET A 1 109 ? 7.4 -6.142 -5.632 1 96.26 109 MET A C 1
ATOM 847 O O . MET A 1 109 ? 6.915 -7.249 -5.872 1 96.26 109 MET A O 1
ATOM 851 N N . PRO A 1 110 ? 8.715 -5.91 -5.561 1 94.33 110 PRO A N 1
ATOM 852 C CA . PRO A 1 110 ? 9.612 -7.067 -5.626 1 94.33 110 PRO A CA 1
ATOM 853 C C . PRO A 1 110 ? 9.403 -8.042 -4.469 1 94.33 110 PRO A C 1
ATOM 855 O O . PRO A 1 110 ? 9.087 -7.622 -3.353 1 94.33 110 PRO A O 1
ATOM 858 N N . GLY A 1 111 ? 9.576 -9.275 -4.782 1 93.54 111 GLY A N 1
ATOM 859 C CA . GLY A 1 111 ? 9.501 -10.277 -3.731 1 93.54 111 GLY A CA 1
ATOM 860 C C . GLY A 1 111 ? 10.529 -10.07 -2.634 1 93.54 111 GLY A C 1
ATOM 861 O O . GLY A 1 111 ? 11.624 -9.566 -2.89 1 93.54 111 GLY A O 1
ATOM 862 N N . SER A 1 112 ? 10.213 -10.513 -1.497 1 94.36 112 SER A N 1
ATOM 863 C CA . SER A 1 112 ? 11.136 -10.434 -0.369 1 94.36 112 SER A CA 1
ATOM 864 C C . SER A 1 112 ? 12.32 -11.377 -0.557 1 94.36 112 SER A C 1
ATOM 866 O O . SER A 1 112 ? 12.145 -12.53 -0.957 1 94.36 112 SER A O 1
ATOM 868 N N . GLU A 1 113 ? 13.469 -10.853 -0.269 1 95.86 113 GLU A N 1
ATOM 869 C CA . GLU A 1 113 ? 14.651 -11.709 -0.303 1 95.86 113 GLU A CA 1
ATOM 870 C C . GLU A 1 113 ? 14.553 -12.827 0.731 1 95.86 113 GLU A C 1
ATOM 872 O O . GLU A 1 113 ? 14.115 -12.598 1.861 1 95.86 113 GLU A O 1
ATOM 877 N N . ILE A 1 114 ? 14.871 -13.96 0.316 1 97.45 114 ILE A N 1
ATOM 878 C CA . ILE A 1 114 ? 14.916 -15.117 1.204 1 97.45 114 ILE A CA 1
ATOM 879 C C . ILE A 1 114 ? 16.366 -15.548 1.416 1 97.45 114 ILE A C 1
ATOM 881 O O . ILE A 1 114 ? 17.091 -15.805 0.452 1 97.45 114 ILE A O 1
ATOM 885 N N . TYR A 1 115 ? 16.756 -15.671 2.632 1 97.63 115 TYR A N 1
ATOM 886 C CA . TYR A 1 115 ? 18.143 -16.002 2.939 1 97.63 115 TYR A CA 1
ATOM 887 C C . TYR A 1 115 ? 18.363 -17.509 2.912 1 97.63 115 TYR A C 1
ATOM 889 O O . TYR A 1 115 ? 17.407 -18.284 2.985 1 97.63 115 TYR A O 1
ATOM 897 N N . LYS A 1 116 ? 19.616 -17.916 2.826 1 97.41 116 LYS A N 1
ATOM 898 C CA . LYS A 1 116 ? 20.009 -19.313 2.666 1 97.41 116 LYS A CA 1
ATOM 899 C C . LYS A 1 116 ? 19.408 -20.183 3.766 1 97.41 116 LYS A C 1
ATOM 901 O O . LYS A 1 116 ? 18.812 -21.224 3.485 1 97.41 116 LYS A O 1
ATOM 906 N N . GLU A 1 117 ? 19.51 -19.66 4.95 1 97.86 117 GLU A N 1
ATOM 907 C CA . GLU A 1 117 ? 18.997 -20.438 6.074 1 97.86 117 GLU A CA 1
ATOM 908 C C . GLU A 1 117 ? 17.488 -20.634 5.967 1 97.86 117 GLU A C 1
ATOM 910 O O . GLU A 1 117 ? 16.962 -21.674 6.367 1 97.86 117 GLU A O 1
ATOM 915 N N . GLU A 1 118 ? 16.819 -19.683 5.42 1 98.14 118 GLU A N 1
ATOM 916 C CA . GLU A 1 118 ? 15.363 -19.7 5.318 1 98.14 118 GLU A CA 1
ATOM 917 C C . GLU A 1 118 ? 14.896 -20.699 4.262 1 98.14 118 GLU A C 1
ATOM 919 O O . GLU A 1 118 ? 14 -21.506 4.518 1 98.14 118 GLU A O 1
ATOM 924 N N . TRP A 1 119 ? 15.528 -20.613 3.077 1 97.15 119 TRP A N 1
ATOM 925 C CA . TRP A 1 119 ? 15.049 -21.549 2.064 1 97.15 119 TRP A CA 1
ATOM 926 C C . TRP A 1 119 ? 15.537 -22.964 2.356 1 97.15 119 TRP A C 1
ATOM 928 O O . TRP A 1 119 ? 14.911 -23.941 1.94 1 97.15 119 TRP A O 1
ATOM 938 N N . GLU A 1 120 ? 16.673 -23.19 3.091 1 97.83 120 GLU A N 1
ATOM 939 C CA . GLU A 1 120 ? 17.074 -24.519 3.543 1 97.83 120 GLU A CA 1
ATOM 940 C C . GLU A 1 120 ? 16.062 -25.096 4.528 1 97.83 120 GLU A C 1
ATOM 942 O O . GLU A 1 120 ? 15.783 -26.297 4.508 1 97.83 120 GLU A O 1
ATOM 947 N N . GLN A 1 121 ? 15.585 -24.225 5.353 1 97.64 121 GLN A N 1
ATOM 948 C CA . GLN A 1 121 ? 14.556 -24.652 6.296 1 97.64 121 GLN A CA 1
ATOM 949 C C . GLN A 1 121 ? 13.292 -25.098 5.567 1 97.64 121 GLN A C 1
ATOM 951 O O . GLN A 1 121 ? 12.632 -26.051 5.985 1 97.64 121 GLN A O 1
ATOM 956 N N . MET A 1 122 ? 12.934 -24.422 4.566 1 97.92 122 MET A N 1
ATOM 957 C CA . MET A 1 122 ? 11.776 -24.81 3.766 1 97.92 122 MET A CA 1
ATOM 958 C C . MET A 1 122 ? 11.95 -26.216 3.203 1 97.92 122 MET A C 1
ATOM 960 O O . MET A 1 122 ? 11.034 -27.037 3.276 1 97.92 122 MET A O 1
ATOM 964 N N . LEU A 1 123 ? 13.134 -26.493 2.676 1 97.95 123 LEU A N 1
ATOM 965 C CA . LEU A 1 123 ? 13.419 -27.813 2.124 1 97.95 123 LEU A CA 1
ATOM 966 C C . LEU A 1 123 ? 13.341 -28.884 3.207 1 97.95 123 LEU A C 1
ATOM 968 O O . LEU A 1 123 ? 12.847 -29.987 2.962 1 97.95 123 LEU A O 1
ATOM 972 N N . ALA A 1 124 ? 13.836 -28.501 4.355 1 98.04 124 ALA A N 1
ATOM 973 C CA . ALA A 1 124 ? 13.816 -29.452 5.463 1 98.04 124 ALA A CA 1
ATOM 974 C C . ALA A 1 124 ? 12.385 -29.816 5.847 1 98.04 124 ALA A C 1
ATOM 976 O O . ALA A 1 124 ? 12.088 -30.979 6.13 1 98.04 124 ALA A O 1
ATOM 977 N N . VAL A 1 125 ? 11.52 -28.867 5.876 1 97.26 125 VAL A N 1
ATOM 978 C CA . VAL A 1 125 ? 10.12 -29.083 6.227 1 97.26 125 VAL A CA 1
ATOM 979 C C . VAL A 1 125 ? 9.446 -29.941 5.158 1 97.26 125 VAL A C 1
ATOM 981 O O . VAL A 1 125 ? 8.678 -30.852 5.477 1 97.26 125 VAL A O 1
ATOM 984 N N . ILE A 1 126 ? 9.72 -29.645 3.929 1 97.21 126 ILE A N 1
ATOM 985 C CA . ILE A 1 126 ? 9.127 -30.391 2.824 1 97.21 126 ILE A CA 1
ATOM 986 C C . ILE A 1 126 ? 9.6 -31.842 2.868 1 97.21 126 ILE A C 1
ATOM 988 O O . ILE A 1 126 ? 8.838 -32.76 2.554 1 97.21 126 ILE A O 1
ATOM 992 N N . GLN A 1 127 ? 10.798 -31.991 3.284 1 97.13 127 GLN A N 1
ATOM 993 C CA . GLN A 1 127 ? 11.404 -33.318 3.336 1 97.13 127 GLN A CA 1
ATOM 994 C C . GLN A 1 127 ? 10.858 -34.127 4.508 1 97.13 127 GLN A C 1
ATOM 996 O O . GLN A 1 127 ? 10.94 -35.358 4.511 1 97.13 127 GLN A O 1
ATOM 1001 N N . ASP A 1 128 ? 10.348 -33.451 5.503 1 96.49 128 ASP A N 1
ATOM 1002 C CA . ASP A 1 128 ? 9.817 -34.127 6.682 1 96.49 128 ASP A CA 1
ATOM 1003 C C . ASP A 1 128 ? 8.815 -35.21 6.291 1 96.49 128 ASP A C 1
ATOM 1005 O O . ASP A 1 128 ? 7.865 -34.946 5.551 1 96.49 128 ASP A O 1
ATOM 1009 N N . PRO A 1 129 ? 8.899 -36.443 6.788 1 93.15 129 PRO A N 1
ATOM 1010 C CA . PRO A 1 129 ? 8.032 -37.563 6.415 1 93.15 129 PRO A CA 1
ATOM 1011 C C . PRO A 1 129 ? 6.572 -37.332 6.799 1 93.15 129 PRO A C 1
ATOM 1013 O O . PRO A 1 129 ? 5.672 -37.937 6.209 1 93.15 129 PRO A O 1
ATOM 1016 N N . SER A 1 130 ? 6.343 -36.472 7.73 1 93.13 130 SER A N 1
ATOM 1017 C CA . SER A 1 130 ? 4.977 -36.188 8.157 1 93.13 130 SER A CA 1
ATOM 1018 C C . SER A 1 130 ? 4.209 -35.425 7.084 1 93.13 130 SER A C 1
ATOM 1020 O O . SER A 1 130 ? 2.977 -35.388 7.103 1 93.13 130 SER A O 1
ATOM 1022 N N . ASN A 1 131 ? 4.957 -34.819 6.266 1 93.65 131 ASN A N 1
ATOM 1023 C CA . ASN A 1 131 ? 4.341 -34.153 5.123 1 93.65 131 ASN A CA 1
ATOM 1024 C C . ASN A 1 131 ? 4.303 -35.064 3.898 1 93.65 131 ASN A C 1
ATOM 1026 O O . ASN A 1 131 ? 5.284 -35.157 3.158 1 93.65 131 ASN A O 1
ATOM 1030 N N . ASP A 1 132 ? 3.178 -35.67 3.721 1 92.3 132 ASP A N 1
ATOM 1031 C CA . ASP A 1 132 ? 2.988 -36.638 2.645 1 92.3 132 ASP A CA 1
ATOM 1032 C C . ASP A 1 132 ? 2.039 -36.095 1.579 1 92.3 132 ASP A C 1
ATOM 1034 O O . ASP A 1 132 ? 0.943 -35.627 1.896 1 92.3 132 ASP A O 1
ATOM 1038 N N . PHE A 1 133 ? 2.527 -36.065 0.366 1 95.29 133 PHE A N 1
ATOM 1039 C CA . PHE A 1 133 ? 1.75 -35.54 -0.751 1 95.29 133 PHE A CA 1
ATOM 1040 C C . PHE A 1 133 ? 1.955 -36.388 -2 1 95.29 133 PHE A C 1
ATOM 1042 O O . PHE A 1 133 ? 3.001 -37.02 -2.163 1 95.29 133 PHE A O 1
ATOM 1049 N N . GLU A 1 134 ? 0.949 -36.391 -2.805 1 96.6 134 GLU A N 1
ATOM 1050 C CA . GLU A 1 134 ? 1.015 -37.055 -4.103 1 96.6 134 GLU A CA 1
ATOM 1051 C C . GLU A 1 134 ? 1.429 -36.079 -5.201 1 96.6 134 GLU A C 1
ATOM 1053 O O . GLU A 1 134 ? 2.192 -36.437 -6.101 1 96.6 134 GLU A O 1
ATOM 1058 N N . TYR A 1 135 ? 0.842 -34.908 -5.121 1 97.53 135 TYR A N 1
ATOM 1059 C CA . TYR A 1 135 ? 1.165 -33.83 -6.049 1 97.53 135 TYR A CA 1
ATOM 1060 C C . TYR A 1 135 ? 1.759 -32.636 -5.312 1 97.53 135 TYR A C 1
ATOM 1062 O O . TYR A 1 135 ? 1.282 -32.261 -4.238 1 97.53 135 TYR A O 1
ATOM 1070 N N . PHE A 1 136 ? 2.835 -32.081 -5.85 1 97.28 136 PHE A N 1
ATOM 1071 C CA . PHE A 1 136 ? 3.496 -30.898 -5.312 1 97.28 136 PHE A CA 1
ATOM 1072 C C . PHE A 1 136 ? 3.614 -29.812 -6.375 1 97.28 136 PHE A C 1
ATOM 1074 O O . PHE A 1 136 ? 4.37 -29.957 -7.337 1 97.28 136 PHE A O 1
ATOM 1081 N N . VAL A 1 137 ? 2.901 -28.721 -6.164 1 97.69 137 VAL A N 1
ATOM 1082 C CA . VAL A 1 137 ? 2.829 -27.645 -7.147 1 97.69 137 VAL A CA 1
ATOM 1083 C C . VAL A 1 137 ? 3.749 -26.501 -6.728 1 97.69 137 VAL A C 1
ATOM 1085 O O . VAL A 1 137 ? 3.663 -26.006 -5.602 1 97.69 137 VAL A O 1
ATOM 1088 N N . VAL A 1 138 ? 4.6 -26.101 -7.564 1 96.05 138 VAL A N 1
ATOM 1089 C CA . VAL A 1 138 ? 5.388 -24.886 -7.388 1 96.05 138 VAL A CA 1
ATOM 1090 C C . VAL A 1 138 ? 4.968 -23.844 -8.423 1 96.05 138 VAL A C 1
ATOM 1092 O O . VAL A 1 138 ? 5.074 -24.078 -9.629 1 96.05 138 VAL A O 1
ATOM 1095 N N . SER A 1 139 ? 4.471 -22.79 -7.931 1 95.49 139 SER A N 1
ATOM 1096 C CA . SER A 1 139 ? 3.971 -21.776 -8.852 1 95.49 139 SER A CA 1
ATOM 1097 C C . SER A 1 139 ? 4.344 -20.373 -8.386 1 95.49 139 SER A C 1
ATOM 1099 O O . SER A 1 139 ? 4.326 -20.086 -7.187 1 95.49 139 SER A O 1
ATOM 1101 N N . GLY A 1 140 ? 4.612 -19.532 -9.38 1 92.38 140 GLY A N 1
ATOM 1102 C CA . GLY A 1 140 ? 4.932 -18.146 -9.078 1 92.38 140 GLY A CA 1
ATOM 1103 C C . GLY A 1 140 ? 6.382 -17.796 -9.352 1 92.38 140 GLY A C 1
ATOM 1104 O O . GLY A 1 140 ? 7.136 -18.617 -9.877 1 92.38 140 GLY A O 1
ATOM 1105 N N . SER A 1 141 ? 6.785 -16.613 -8.908 1 90.71 141 SER A N 1
ATOM 1106 C CA . SER A 1 141 ? 8.126 -16.104 -9.174 1 90.71 141 SER A CA 1
ATOM 1107 C C . SER A 1 141 ? 9.104 -16.524 -8.082 1 90.71 141 SER A C 1
ATOM 1109 O O . SER A 1 141 ? 8.697 -16.812 -6.954 1 90.71 141 SER A O 1
ATOM 1111 N N . THR A 1 142 ? 10.336 -16.565 -8.519 1 91.72 142 THR A N 1
ATOM 1112 C CA . THR A 1 142 ? 11.417 -16.864 -7.586 1 91.72 142 THR A CA 1
ATOM 1113 C C . THR A 1 142 ? 11.981 -15.58 -6.983 1 91.72 142 THR A C 1
ATOM 1115 O O . THR A 1 142 ? 12.442 -14.697 -7.709 1 91.72 142 THR A O 1
ATOM 1118 N N . PRO A 1 143 ? 11.944 -15.481 -5.669 1 93.43 143 PRO A N 1
ATOM 1119 C CA . PRO A 1 143 ? 12.479 -14.26 -5.061 1 93.43 143 PRO A CA 1
ATOM 1120 C C . PRO A 1 143 ? 14.005 -14.223 -5.058 1 93.43 143 PRO A C 1
ATOM 1122 O O . PRO A 1 143 ? 14.652 -15.254 -5.26 1 93.43 143 PRO A O 1
ATOM 1125 N N . LYS A 1 144 ? 14.528 -12.995 -4.821 1 92.69 144 LYS A N 1
ATOM 1126 C CA . LYS A 1 144 ? 15.968 -12.845 -4.632 1 92.69 144 LYS A CA 1
ATOM 1127 C C . LYS A 1 144 ? 16.466 -13.716 -3.482 1 92.69 144 LYS A C 1
ATOM 1129 O O . LYS A 1 144 ? 15.776 -13.875 -2.474 1 92.69 144 LYS A O 1
ATOM 1134 N N . GLY A 1 145 ? 17.589 -14.343 -3.702 1 95.06 145 GLY A N 1
ATOM 1135 C CA . GLY A 1 145 ? 18.206 -15.132 -2.647 1 95.06 145 GLY A CA 1
ATOM 1136 C C . GLY A 1 145 ? 17.993 -16.624 -2.815 1 95.06 145 GLY A C 1
ATOM 1137 O O . GLY A 1 145 ? 18.722 -17.43 -2.233 1 95.06 145 GLY A O 1
ATOM 1138 N N . VAL A 1 146 ? 17.001 -16.978 -3.529 1 94.04 146 VAL A N 1
ATOM 1139 C CA . VAL A 1 146 ? 16.767 -18.393 -3.799 1 94.04 146 VAL A CA 1
ATOM 1140 C C . VAL A 1 146 ? 17.533 -18.814 -5.051 1 94.04 146 VAL A C 1
ATOM 1142 O O . VAL A 1 146 ? 17.224 -18.363 -6.157 1 94.04 146 VAL A O 1
ATOM 1145 N N . PRO A 1 147 ? 18.476 -19.639 -4.895 1 92.08 147 PRO A N 1
ATOM 1146 C CA . PRO A 1 147 ? 19.292 -20.041 -6.043 1 92.08 147 PRO A CA 1
ATOM 1147 C C . PRO A 1 147 ? 18.651 -21.164 -6.857 1 92.08 147 PRO A C 1
ATOM 1149 O O . PRO A 1 147 ? 17.68 -21.778 -6.41 1 92.08 147 PRO A O 1
ATOM 1152 N N . ASP A 1 148 ? 19.211 -21.431 -7.967 1 86.91 148 ASP A N 1
ATOM 1153 C CA . ASP A 1 148 ? 18.75 -22.53 -8.809 1 86.91 148 ASP A CA 1
ATOM 1154 C C . ASP A 1 148 ? 18.862 -23.866 -8.079 1 86.91 148 ASP A C 1
ATOM 1156 O O . ASP A 1 148 ? 18.057 -24.772 -8.303 1 86.91 148 ASP A O 1
ATOM 1160 N N . GLU A 1 149 ? 19.835 -23.901 -7.232 1 88.29 149 GLU A N 1
ATOM 1161 C CA . GLU A 1 149 ? 20.068 -25.1 -6.433 1 88.29 149 GLU A CA 1
ATOM 1162 C C . GLU A 1 149 ? 18.825 -25.482 -5.635 1 88.29 149 GLU A C 1
ATOM 1164 O O . GLU A 1 149 ? 18.582 -26.664 -5.383 1 88.29 149 GLU A O 1
ATOM 1169 N N . PHE A 1 150 ? 18.039 -24.562 -5.268 1 92.66 150 PHE A N 1
ATOM 1170 C CA . PHE A 1 150 ? 16.813 -24.817 -4.521 1 92.66 150 PHE A CA 1
ATOM 1171 C C . PHE A 1 150 ? 15.892 -25.752 -5.295 1 92.66 150 PHE A C 1
ATOM 1173 O O . PHE A 1 150 ? 15.386 -26.731 -4.743 1 92.66 150 PHE A O 1
ATOM 1180 N N . TYR A 1 151 ? 15.766 -25.504 -6.567 1 90.24 151 TYR A N 1
ATOM 1181 C CA . TYR A 1 151 ? 14.847 -26.278 -7.393 1 90.24 151 TYR A CA 1
ATOM 1182 C C . TYR A 1 151 ? 15.383 -27.684 -7.636 1 90.24 151 TYR A C 1
ATOM 1184 O O . TYR A 1 151 ? 14.613 -28.644 -7.708 1 90.24 151 TYR A O 1
ATOM 1192 N N . THR A 1 152 ? 16.657 -27.746 -7.774 1 88.4 152 THR A N 1
ATOM 1193 C CA . THR A 1 152 ? 17.282 -29.056 -7.922 1 88.4 152 THR A CA 1
ATOM 1194 C C . THR A 1 152 ? 17.044 -29.912 -6.682 1 88.4 152 THR A C 1
ATOM 1196 O O . THR A 1 152 ? 16.622 -31.066 -6.79 1 88.4 152 THR A O 1
ATOM 1199 N N . ARG A 1 153 ? 17.292 -29.334 -5.577 1 92.39 153 ARG A N 1
ATOM 1200 C CA . ARG A 1 153 ? 17.11 -30.05 -4.318 1 92.39 153 ARG A CA 1
ATOM 1201 C C . ARG A 1 153 ? 15.64 -30.38 -4.084 1 92.39 153 ARG A C 1
ATOM 1203 O O . ARG A 1 153 ? 15.312 -31.469 -3.607 1 92.39 153 ARG A O 1
ATOM 1210 N N . LEU A 1 154 ? 14.816 -29.486 -4.393 1 93.72 154 LEU A N 1
ATOM 1211 C CA . LEU A 1 154 ? 13.381 -29.706 -4.25 1 93.72 154 LEU A CA 1
ATOM 1212 C C . LEU A 1 154 ? 12.924 -30.885 -5.104 1 93.72 154 LEU A C 1
ATOM 1214 O O . LEU A 1 154 ? 12.182 -31.749 -4.631 1 93.72 154 LEU A O 1
ATOM 1218 N N . SER A 1 155 ? 13.328 -30.893 -6.36 1 91.05 155 SER A N 1
ATOM 1219 C CA . SER A 1 155 ? 12.976 -31.977 -7.272 1 91.05 155 SER A CA 1
ATOM 1220 C C . SER A 1 155 ? 13.427 -33.328 -6.726 1 91.05 155 SER A C 1
ATOM 1222 O O . SER A 1 155 ? 12.704 -34.32 -6.836 1 91.05 155 SER A O 1
ATOM 1224 N N . GLN A 1 156 ? 14.577 -33.337 -6.156 1 91.56 156 GLN A N 1
ATOM 1225 C CA . GLN A 1 156 ? 15.112 -34.568 -5.584 1 91.56 156 GLN A CA 1
ATOM 1226 C C . GLN A 1 156 ? 14.261 -35.045 -4.411 1 91.56 156 GLN A C 1
ATOM 1228 O O . GLN A 1 156 ? 13.987 -36.24 -4.281 1 91.56 156 GLN A O 1
ATOM 1233 N N . ILE A 1 157 ? 13.884 -34.118 -3.564 1 94.67 157 ILE A N 1
ATOM 1234 C CA . ILE A 1 157 ? 13.053 -34.446 -2.41 1 94.67 157 ILE A CA 1
ATOM 1235 C C . ILE A 1 157 ? 11.725 -35.034 -2.882 1 94.67 157 ILE A C 1
ATOM 1237 O O . ILE A 1 157 ? 11.275 -36.059 -2.364 1 94.67 157 ILE A O 1
ATOM 1241 N N . ILE A 1 158 ? 11.122 -34.423 -3.855 1 93.9 158 ILE A N 1
ATOM 1242 C CA . ILE A 1 158 ? 9.818 -34.845 -4.355 1 93.9 158 ILE A CA 1
ATOM 1243 C C . ILE A 1 158 ? 9.928 -36.24 -4.968 1 93.9 158 ILE A C 1
ATOM 1245 O O . ILE A 1 158 ? 9.05 -37.083 -4.769 1 93.9 158 ILE A O 1
ATOM 1249 N N . LEU A 1 159 ? 10.974 -36.488 -5.729 1 89.92 159 LEU A N 1
ATOM 1250 C CA . LEU A 1 159 ? 11.219 -37.793 -6.333 1 89.92 159 LEU A CA 1
ATOM 1251 C C . LEU A 1 159 ? 11.395 -38.864 -5.261 1 89.92 159 LEU A C 1
ATOM 1253 O O . LEU A 1 159 ? 10.873 -39.973 -5.393 1 89.92 159 LEU A O 1
ATOM 1257 N N . GLN A 1 160 ? 12.163 -38.497 -4.274 1 92.76 160 GLN A N 1
ATOM 1258 C CA . GLN A 1 160 ? 12.407 -39.433 -3.182 1 92.76 160 GLN A CA 1
ATOM 1259 C C . GLN A 1 160 ? 11.108 -39.796 -2.468 1 92.76 160 GLN A C 1
ATOM 1261 O O . GLN A 1 160 ? 10.96 -40.912 -1.967 1 92.76 160 GLN A O 1
ATOM 1266 N N . LYS A 1 161 ? 10.185 -38.94 -2.51 1 94.33 161 LYS A N 1
ATOM 1267 C CA . LYS A 1 161 ? 8.899 -39.173 -1.859 1 94.33 161 LYS A CA 1
ATOM 1268 C C . LYS A 1 161 ? 7.914 -39.845 -2.812 1 94.33 161 LYS A C 1
ATOM 1270 O O . LYS A 1 161 ? 6.752 -40.06 -2.461 1 94.33 161 LYS A O 1
ATOM 1275 N N . ASN A 1 162 ? 8.369 -40.168 -4.035 1 93.47 162 ASN A N 1
ATOM 1276 C CA . ASN A 1 162 ? 7.537 -40.756 -5.08 1 93.47 162 ASN A CA 1
ATOM 1277 C C . ASN A 1 162 ? 6.307 -39.9 -5.366 1 93.47 162 ASN A C 1
ATOM 1279 O O . ASN A 1 162 ? 5.201 -40.424 -5.509 1 93.47 162 ASN A O 1
ATOM 1283 N N . ALA A 1 163 ? 6.515 -38.608 -5.277 1 95.27 163 ALA A N 1
ATOM 1284 C CA . ALA A 1 163 ? 5.456 -37.646 -5.571 1 95.27 163 ALA A CA 1
ATOM 1285 C C . ALA A 1 163 ? 5.65 -37.021 -6.949 1 95.27 163 ALA A C 1
ATOM 1287 O O . ALA A 1 163 ? 6.663 -37.262 -7.61 1 95.27 163 ALA A O 1
ATOM 1288 N N . ARG A 1 164 ? 4.699 -36.362 -7.405 1 95.62 164 ARG A N 1
ATOM 1289 C CA . ARG A 1 164 ? 4.691 -35.757 -8.733 1 95.62 164 ARG A CA 1
ATOM 1290 C C . ARG A 1 164 ? 4.825 -34.24 -8.644 1 95.62 164 ARG A C 1
ATOM 1292 O O . ARG A 1 164 ? 3.982 -33.571 -8.044 1 95.62 164 ARG A O 1
ATOM 1299 N N . LEU A 1 165 ? 5.827 -33.665 -9.259 1 95.1 165 LEU A N 1
ATOM 1300 C CA . LEU A 1 165 ? 6.121 -32.236 -9.226 1 95.1 165 LEU A CA 1
ATOM 1301 C C . LEU A 1 165 ? 5.46 -31.518 -10.398 1 95.1 165 LEU A C 1
ATOM 1303 O O . LEU A 1 165 ? 5.64 -31.91 -11.553 1 95.1 165 LEU A O 1
ATOM 1307 N N . ILE A 1 166 ? 4.647 -30.562 -10.089 1 96.11 166 ILE A N 1
ATOM 1308 C CA . ILE A 1 166 ? 4.042 -29.671 -11.073 1 96.11 166 ILE A CA 1
ATOM 1309 C C . ILE A 1 166 ? 4.704 -28.297 -11 1 96.11 166 ILE A C 1
ATOM 1311 O O . ILE A 1 166 ? 4.675 -27.641 -9.956 1 96.11 166 ILE A O 1
ATOM 1315 N N . LEU A 1 167 ? 5.235 -27.86 -12.071 1 93.58 167 LEU A N 1
ATOM 1316 C CA . LEU A 1 167 ? 5.975 -26.603 -12.087 1 93.58 167 LEU A CA 1
ATOM 1317 C C . LEU A 1 167 ? 5.283 -25.575 -12.976 1 93.58 167 LEU A C 1
ATOM 1319 O O . LEU A 1 167 ? 5.096 -25.809 -14.172 1 93.58 167 LEU A O 1
ATOM 1323 N N . ASP A 1 168 ? 4.878 -24.516 -12.414 1 93.74 168 ASP A N 1
ATOM 1324 C CA . ASP A 1 168 ? 4.327 -23.359 -13.113 1 93.74 168 ASP A CA 1
ATOM 1325 C C . ASP A 1 168 ? 5.068 -22.081 -12.73 1 93.74 168 ASP A C 1
ATOM 1327 O O . ASP A 1 168 ? 4.54 -21.25 -11.987 1 93.74 168 ASP A O 1
ATOM 1331 N N . THR A 1 169 ? 6.29 -21.954 -13.16 1 87.41 169 THR A N 1
ATOM 1332 C CA . THR A 1 169 ? 7.161 -20.816 -12.888 1 87.41 169 THR A CA 1
ATOM 1333 C C . THR A 1 169 ? 7.825 -20.324 -14.171 1 87.41 169 THR A C 1
ATOM 1335 O O . THR A 1 169 ? 7.535 -20.826 -15.258 1 87.41 169 THR A O 1
ATOM 1338 N N . SER A 1 170 ? 8.558 -19.248 -14.061 1 78.73 170 SER A N 1
ATOM 1339 C CA . SER A 1 170 ? 9.196 -18.686 -15.247 1 78.73 170 SER A CA 1
ATOM 1340 C C . SER A 1 170 ? 10.703 -18.555 -15.053 1 78.73 170 SER A C 1
ATOM 1342 O O . SER A 1 170 ? 11.222 -18.836 -13.971 1 78.73 170 SER A O 1
ATOM 1344 N N . GLY A 1 171 ? 11.385 -18.411 -16.185 1 73.17 171 GLY A N 1
ATOM 1345 C CA . GLY A 1 171 ? 12.79 -18.035 -16.173 1 73.17 171 GLY A CA 1
ATOM 1346 C C . GLY A 1 171 ? 13.722 -19.214 -15.968 1 73.17 171 GLY A C 1
ATOM 1347 O O . GLY A 1 171 ? 13.497 -20.293 -16.521 1 73.17 171 GLY A O 1
ATOM 1348 N N . ALA A 1 172 ? 14.776 -18.977 -15.211 1 67.26 172 ALA A N 1
ATOM 1349 C CA . ALA A 1 172 ? 15.871 -19.92 -15 1 67.26 172 ALA A CA 1
ATOM 1350 C C . ALA A 1 172 ? 15.395 -21.148 -14.229 1 67.26 172 ALA A C 1
ATOM 1352 O O . ALA A 1 172 ? 15.858 -22.264 -14.48 1 67.26 172 ALA A O 1
ATOM 1353 N N . ALA A 1 173 ? 14.438 -20.941 -13.444 1 67.73 173 ALA A N 1
ATOM 1354 C CA . ALA A 1 173 ? 13.907 -22.038 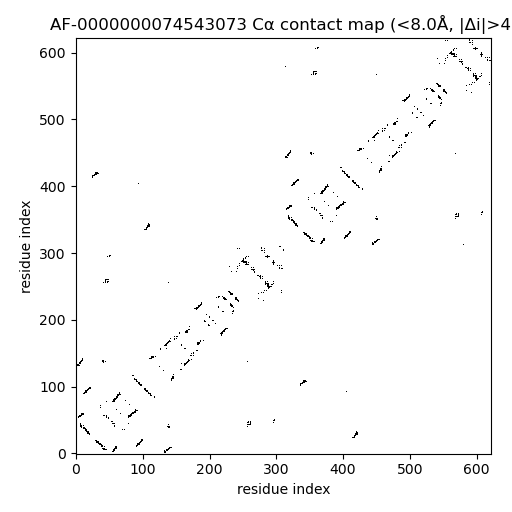-12.64 1 67.73 173 ALA A CA 1
ATOM 1355 C C . ALA A 1 173 ? 13.294 -23.12 -13.525 1 67.73 173 ALA A C 1
ATOM 1357 O O . ALA A 1 173 ? 13.526 -24.312 -13.311 1 67.73 173 ALA A O 1
ATOM 1358 N N . LEU A 1 174 ? 12.624 -22.693 -14.502 1 69.68 174 LEU A N 1
ATOM 1359 C CA . LEU A 1 174 ? 11.996 -23.627 -15.43 1 69.68 174 LEU A CA 1
ATOM 1360 C C . LEU A 1 174 ? 13.047 -24.424 -16.194 1 69.68 174 LEU A C 1
ATOM 1362 O O . LEU A 1 174 ? 12.962 -25.652 -16.276 1 69.68 174 LEU A O 1
ATOM 1366 N N . LYS A 1 175 ? 14.07 -23.797 -16.553 1 70.55 175 LYS A N 1
ATOM 1367 C CA . LYS A 1 175 ? 15.125 -24.426 -17.342 1 70.55 175 LYS A CA 1
ATOM 1368 C C . LYS A 1 175 ? 15.886 -25.461 -16.519 1 70.55 175 LYS A C 1
ATOM 1370 O O . LYS A 1 175 ? 16.205 -26.543 -17.014 1 70.55 175 LYS A O 1
ATOM 1375 N N . HIS A 1 176 ? 16.068 -25.205 -15.283 1 69.27 176 HIS A N 1
ATOM 1376 C CA . HIS A 1 176 ? 16.858 -26.073 -14.418 1 69.27 176 HIS A CA 1
ATOM 1377 C C . HIS A 1 176 ? 16.055 -27.294 -13.981 1 69.27 176 HIS A C 1
ATOM 1379 O O . HIS A 1 176 ? 16.591 -28.403 -13.914 1 69.27 176 HIS A O 1
ATOM 1385 N N . CYS A 1 177 ? 14.817 -27.018 -13.765 1 67.92 177 CYS A N 1
ATOM 1386 C CA . CYS A 1 177 ? 13.976 -28.108 -13.283 1 67.92 177 CYS A CA 1
ATOM 1387 C C . CYS A 1 177 ? 13.721 -29.129 -14.385 1 67.92 177 CYS A C 1
ATOM 1389 O O . CYS A 1 177 ? 13.516 -30.311 -14.107 1 67.92 177 CYS A O 1
ATOM 1391 N N . LEU A 1 178 ? 13.827 -28.681 -15.511 1 68.45 178 LEU A N 1
ATOM 1392 C CA . LEU A 1 178 ? 13.573 -29.563 -16.645 1 68.45 178 LEU A CA 1
ATOM 1393 C C . LEU A 1 178 ? 14.643 -30.644 -16.743 1 68.45 178 LEU A C 1
ATOM 1395 O O . LEU A 1 178 ? 14.423 -31.686 -17.365 1 68.45 178 LEU A O 1
ATOM 1399 N N . LYS A 1 179 ? 15.628 -30.468 -15.899 1 69.91 179 LYS A N 1
ATOM 1400 C CA . LYS A 1 179 ? 16.724 -31.431 -15.959 1 69.91 179 LYS A CA 1
ATOM 1401 C C . LYS A 1 179 ? 16.551 -32.528 -14.913 1 69.91 179 LYS A C 1
ATOM 1403 O O . LYS A 1 179 ? 17.186 -33.581 -14.999 1 69.91 179 LYS A O 1
ATOM 1408 N N . GLU A 1 180 ? 15.727 -32.391 -13.972 1 72.2 180 GLU A N 1
ATOM 1409 C CA . GLU A 1 180 ? 15.713 -33.265 -12.803 1 72.2 180 GLU A CA 1
ATOM 1410 C C . GLU A 1 180 ? 14.481 -34.166 -12.802 1 72.2 180 GLU A C 1
ATOM 1412 O O . GLU A 1 180 ? 14.37 -35.074 -11.975 1 72.2 180 GLU A O 1
ATOM 1417 N N . GLY A 1 181 ? 13.614 -34.065 -13.875 1 80.41 181 GLY A N 1
ATOM 1418 C CA . GLY A 1 181 ? 12.407 -34.874 -13.931 1 80.41 181 GLY A CA 1
ATOM 1419 C C . GLY A 1 181 ? 11.188 -34.165 -13.373 1 80.41 181 GLY A C 1
ATOM 1420 O O . GLY A 1 181 ? 11.023 -34.069 -12.155 1 80.41 181 GLY A O 1
ATOM 1421 N N . ILE A 1 182 ? 10.351 -33.733 -14.033 1 89.84 182 ILE A N 1
ATOM 1422 C CA . ILE A 1 182 ? 9.124 -33.01 -13.718 1 89.84 182 ILE A CA 1
ATOM 1423 C C . ILE A 1 182 ? 7.92 -33.775 -14.264 1 89.84 182 ILE A C 1
ATOM 1425 O O . ILE A 1 182 ? 7.981 -34.342 -15.358 1 89.84 182 ILE A O 1
ATOM 1429 N N . PHE A 1 183 ? 6.981 -33.838 -13.392 1 94.54 183 PHE A N 1
ATOM 1430 C CA . PHE A 1 183 ? 5.787 -34.534 -13.856 1 94.54 183 PHE A CA 1
ATOM 1431 C C . PHE A 1 183 ? 5.015 -33.678 -14.853 1 94.54 183 PHE A C 1
ATOM 1433 O O . PHE A 1 183 ? 4.711 -34.126 -15.96 1 94.54 183 PHE A O 1
ATOM 1440 N N . LEU A 1 184 ? 4.817 -32.431 -14.492 1 95.79 184 LEU A N 1
ATOM 1441 C CA . LEU A 1 184 ? 4.041 -31.532 -15.34 1 95.79 184 LEU A CA 1
ATOM 1442 C C . LEU A 1 184 ? 4.634 -30.127 -15.329 1 95.79 184 LEU A C 1
ATOM 1444 O O . LEU A 1 184 ? 5.018 -29.619 -14.273 1 95.79 184 LEU A O 1
ATOM 1448 N N . CYS A 1 185 ? 4.757 -29.523 -16.458 1 93.62 185 CYS A N 1
ATOM 1449 C CA . CYS A 1 185 ? 5.163 -28.136 -16.658 1 93.62 185 CYS A CA 1
ATOM 1450 C C . CYS A 1 185 ? 4.16 -27.396 -17.535 1 93.62 185 CYS A C 1
ATOM 1452 O O . CYS A 1 185 ? 3.661 -27.948 -18.517 1 93.62 185 CYS A O 1
ATOM 1454 N N . LYS A 1 186 ? 3.903 -26.143 -17.133 1 94.7 186 LYS A N 1
ATOM 1455 C CA . LYS A 1 186 ? 2.885 -25.413 -17.882 1 94.7 186 LYS A CA 1
ATOM 1456 C C . LYS A 1 186 ? 3.443 -24.107 -18.439 1 94.7 186 LYS A C 1
ATOM 1458 O O . LYS A 1 186 ? 3.016 -23.022 -18.038 1 94.7 186 LYS A O 1
ATOM 1463 N N . PRO A 1 187 ? 4.189 -24.057 -19.481 1 92.52 187 PRO A N 1
ATOM 1464 C CA . PRO A 1 187 ? 4.631 -22.823 -20.133 1 92.52 187 PRO A CA 1
ATOM 1465 C C . PRO A 1 187 ? 3.579 -22.244 -21.077 1 92.52 187 PRO A C 1
ATOM 1467 O O . PRO A 1 187 ? 2.65 -22.949 -21.479 1 92.52 187 PRO A O 1
ATOM 1470 N N . ASN A 1 188 ? 3.702 -20.988 -21.299 1 92.28 188 ASN A N 1
ATOM 1471 C CA . ASN A 1 188 ? 3.013 -20.429 -22.457 1 92.28 188 ASN A CA 1
ATOM 1472 C C . ASN A 1 188 ? 3.874 -20.51 -23.715 1 92.28 188 ASN A C 1
ATOM 1474 O O . ASN A 1 188 ? 5.004 -20.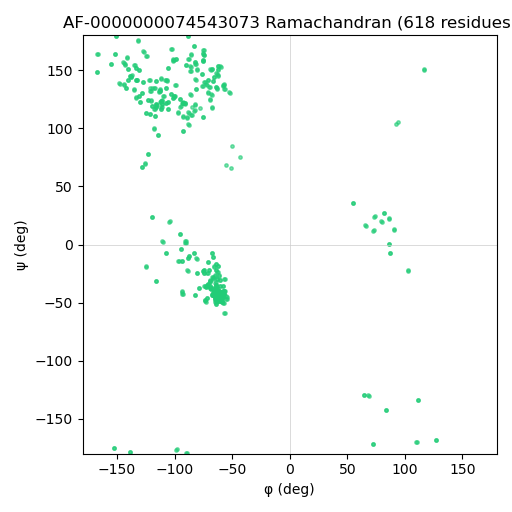999 -23.668 1 92.28 188 ASN A O 1
ATOM 1478 N N . ILE A 1 189 ? 3.348 -20.053 -24.785 1 92.41 189 ILE A N 1
ATOM 1479 C CA . ILE A 1 189 ? 4.029 -20.23 -26.062 1 92.41 189 ILE A CA 1
ATOM 1480 C C . ILE A 1 189 ? 5.349 -19.461 -26.054 1 92.41 189 ILE A C 1
ATOM 1482 O O . ILE A 1 189 ? 6.351 -19.931 -26.599 1 92.41 189 ILE A O 1
ATOM 1486 N N . ASN A 1 190 ? 5.394 -18.313 -25.47 1 90.73 190 ASN A N 1
ATOM 1487 C CA . ASN A 1 190 ? 6.625 -17.533 -25.393 1 90.73 190 ASN A CA 1
ATOM 1488 C C . ASN A 1 190 ? 7.674 -18.224 -24.527 1 90.73 190 ASN A C 1
ATOM 1490 O O . ASN A 1 190 ? 8.854 -18.254 -24.88 1 90.73 190 ASN A O 1
ATOM 1494 N N . GLU A 1 191 ? 7.227 -18.748 -23.448 1 88.94 191 GLU A N 1
ATOM 1495 C CA . GLU A 1 191 ? 8.122 -19.475 -22.553 1 88.94 191 GLU A CA 1
ATOM 1496 C C . GLU A 1 191 ? 8.663 -20.737 -23.22 1 88.94 191 GLU A C 1
ATOM 1498 O O . GLU A 1 191 ? 9.838 -21.075 -23.06 1 88.94 191 GLU A O 1
ATOM 1503 N N . LEU A 1 192 ? 7.806 -21.388 -23.911 1 90.97 192 LEU A N 1
ATOM 1504 C CA . LEU A 1 192 ? 8.25 -22.571 -24.641 1 90.97 192 LEU A CA 1
ATOM 1505 C C . LEU A 1 192 ? 9.303 -22.204 -25.681 1 90.97 192 LEU A C 1
ATOM 1507 O O . LEU A 1 192 ? 10.307 -22.906 -25.828 1 90.97 192 LEU A O 1
ATOM 1511 N N . SER A 1 193 ? 9.04 -21.122 -26.368 1 92.39 193 SER A N 1
ATOM 1512 C CA . SER A 1 193 ? 9.99 -20.628 -27.36 1 92.39 193 SER A CA 1
ATOM 1513 C C . SER A 1 193 ? 11.349 -20.342 -26.73 1 92.39 193 SER A C 1
ATOM 1515 O O . SER A 1 193 ? 12.388 -20.656 -27.314 1 92.39 193 SER A O 1
ATOM 1517 N N . GLU A 1 194 ? 11.336 -19.824 -25.607 1 88.69 194 GLU A N 1
ATOM 1518 C CA . GLU A 1 194 ? 12.568 -19.524 -24.884 1 88.69 194 GLU A CA 1
ATOM 1519 C C . GLU A 1 194 ? 13.297 -20.802 -24.481 1 88.69 194 GLU A C 1
ATOM 1521 O O . GLU A 1 194 ? 14.527 -20.863 -24.529 1 88.69 194 GLU A O 1
ATOM 1526 N N . ILE A 1 195 ? 12.583 -21.706 -24.015 1 85.45 195 ILE A N 1
ATOM 1527 C CA . ILE A 1 195 ? 13.146 -22.973 -23.565 1 85.45 195 ILE A CA 1
ATOM 1528 C C . ILE A 1 195 ? 13.851 -23.667 -24.728 1 85.45 195 ILE A C 1
ATOM 1530 O O . ILE A 1 195 ? 14.952 -24.2 -24.566 1 85.45 195 ILE A O 1
ATOM 1534 N N . VAL A 1 196 ? 13.229 -23.61 -25.91 1 88.05 196 VAL A N 1
ATOM 1535 C CA . VAL A 1 196 ? 13.771 -24.368 -27.033 1 88.05 196 VAL A CA 1
ATOM 1536 C C . VAL A 1 196 ? 14.711 -23.484 -27.849 1 88.05 196 VAL A C 1
ATOM 1538 O O . VAL A 1 196 ? 15.437 -23.975 -28.717 1 88.05 196 VAL A O 1
ATOM 1541 N N . GLY A 1 197 ? 14.689 -22.131 -27.631 1 88.51 197 GLY A N 1
ATOM 1542 C CA . GLY A 1 197 ? 15.613 -21.204 -28.265 1 88.51 197 GLY A CA 1
ATOM 1543 C C . GLY A 1 197 ? 15.231 -20.864 -29.693 1 88.51 197 GLY A C 1
ATOM 1544 O O . GLY A 1 197 ? 16.097 -20.575 -30.521 1 88.51 197 GLY A O 1
ATOM 1545 N N . LYS A 1 198 ? 14.031 -21.043 -30.101 1 92.01 198 LYS A N 1
ATOM 1546 C CA . LYS A 1 198 ? 13.562 -20.701 -31.44 1 92.01 198 LYS A CA 1
ATOM 1547 C C . LYS A 1 198 ? 12.118 -20.208 -31.407 1 92.01 198 LYS A C 1
ATOM 1549 O O . LYS A 1 198 ? 11.36 -20.55 -30.497 1 92.01 198 LYS A O 1
ATOM 1554 N N . GLU A 1 199 ? 11.781 -19.457 -32.419 1 93.17 199 GLU A N 1
ATOM 1555 C CA . GLU A 1 199 ? 10.407 -18.981 -32.55 1 93.17 199 GLU A CA 1
ATOM 1556 C C . GLU A 1 199 ? 9.482 -20.093 -33.038 1 93.17 199 GLU A C 1
ATOM 1558 O O . GLU A 1 199 ? 9.842 -20.856 -33.937 1 93.17 199 GLU A O 1
ATOM 1563 N N . LEU A 1 200 ? 8.365 -20.174 -32.432 1 93.9 200 LEU A N 1
ATOM 1564 C CA . LEU A 1 200 ? 7.382 -21.198 -32.766 1 93.9 200 LEU A CA 1
ATOM 1565 C C . LEU A 1 200 ? 6.123 -20.571 -33.356 1 93.9 200 LEU A C 1
ATOM 1567 O O . LEU A 1 200 ? 5.148 -20.335 -32.639 1 93.9 200 LEU A O 1
ATOM 1571 N N . ILE A 1 201 ? 6.041 -20.484 -34.645 1 91.8 201 ILE A N 1
ATOM 1572 C CA . ILE A 1 201 ? 5.007 -19.718 -35.331 1 91.8 201 ILE A CA 1
ATOM 1573 C C . ILE A 1 201 ? 3.831 -20.63 -35.675 1 91.8 201 ILE A C 1
ATOM 1575 O O . ILE A 1 201 ? 2.671 -20.255 -35.488 1 91.8 201 ILE A O 1
ATOM 1579 N N . THR A 1 202 ? 4.154 -21.833 -36.096 1 93.77 202 THR A N 1
ATOM 1580 C CA . THR A 1 202 ? 3.093 -22.722 -36.557 1 93.77 202 THR A CA 1
ATOM 1581 C C . THR A 1 202 ? 2.737 -23.743 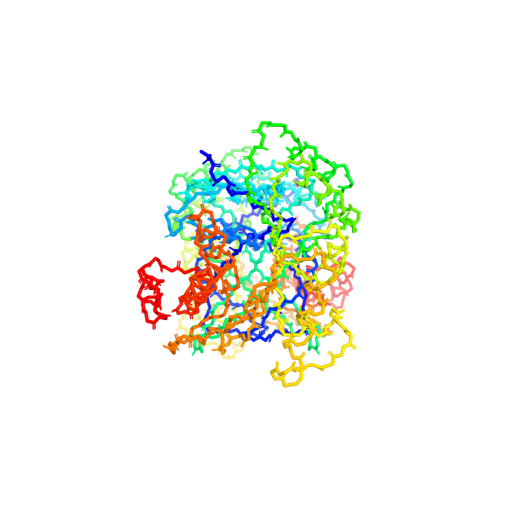-35.48 1 93.77 202 THR A C 1
ATOM 1583 O O . THR A 1 202 ? 3.542 -24.018 -34.587 1 93.77 202 THR A O 1
ATOM 1586 N N . LYS A 1 203 ? 1.546 -24.284 -35.634 1 95.08 203 LYS A N 1
ATOM 1587 C CA . LYS A 1 203 ? 1.083 -25.344 -34.742 1 95.08 203 LYS A CA 1
ATOM 1588 C C . LYS A 1 203 ? 2.026 -26.543 -34.776 1 95.08 203 LYS A C 1
ATOM 1590 O O . LYS A 1 203 ? 2.314 -27.142 -33.738 1 95.08 203 LYS A O 1
ATOM 1595 N N . GLU A 1 204 ? 2.464 -26.854 -35.927 1 95.61 204 GLU A N 1
ATOM 1596 C CA . GLU A 1 204 ? 3.369 -27.986 -36.103 1 95.61 204 GLU A CA 1
ATOM 1597 C C . GLU A 1 204 ? 4.683 -27.762 -35.36 1 95.61 204 GLU A C 1
ATOM 1599 O O . GLU A 1 204 ? 5.212 -28.682 -34.733 1 95.61 204 GLU A O 1
ATOM 1604 N N . GLN A 1 205 ? 5.165 -26.532 -35.456 1 96.35 205 GLN A N 1
ATOM 1605 C CA . GLN A 1 205 ? 6.396 -26.188 -34.753 1 96.35 205 GLN A CA 1
ATOM 1606 C C . GLN A 1 205 ? 6.214 -26.288 -33.241 1 96.35 205 GLN A C 1
ATOM 1608 O O . GLN A 1 205 ? 7.103 -26.766 -32.533 1 96.35 205 GLN A O 1
ATOM 1613 N N . GLN A 1 206 ? 5.106 -25.818 -32.805 1 96.7 206 GLN A N 1
ATOM 1614 C CA . GLN A 1 206 ? 4.799 -25.846 -31.379 1 96.7 206 GLN A CA 1
ATOM 1615 C C . GLN A 1 206 ? 4.702 -27.28 -30.865 1 96.7 206 GLN A C 1
ATOM 1617 O O . GLN A 1 206 ? 5.284 -27.614 -29.831 1 96.7 206 GLN A O 1
ATOM 1622 N N . GLU A 1 207 ? 4.025 -28.147 -31.597 1 96.99 207 GLU A N 1
ATOM 1623 C CA . GLU A 1 207 ? 3.872 -29.55 -31.223 1 96.99 207 GLU A CA 1
ATOM 1624 C C . GLU A 1 207 ? 5.218 -30.269 -31.217 1 96.99 207 GLU A C 1
ATOM 1626 O O . GLU A 1 207 ? 5.505 -31.051 -30.309 1 96.99 207 GLU A O 1
ATOM 1631 N N . ALA A 1 208 ? 5.973 -29.968 -32.227 1 96.45 208 ALA A N 1
ATOM 1632 C CA . ALA A 1 208 ? 7.283 -30.607 -32.334 1 96.45 208 ALA A CA 1
ATOM 1633 C C . ALA A 1 208 ? 8.18 -30.217 -31.162 1 96.45 208 ALA A C 1
ATOM 1635 O O . ALA A 1 208 ? 8.892 -31.06 -30.611 1 96.45 208 ALA A O 1
ATOM 1636 N N . ALA A 1 209 ? 8.152 -28.962 -30.869 1 95.29 209 ALA A N 1
ATOM 1637 C CA . ALA A 1 209 ? 8.948 -28.472 -29.747 1 95.29 209 ALA A CA 1
ATOM 1638 C C . ALA A 1 209 ? 8.517 -29.129 -28.439 1 95.29 209 ALA A C 1
ATOM 1640 O O . ALA A 1 209 ? 9.358 -29.518 -27.626 1 95.29 209 ALA A O 1
ATOM 1641 N N . ALA A 1 210 ? 7.246 -29.257 -28.213 1 95.59 210 ALA A N 1
ATOM 1642 C CA . ALA A 1 210 ? 6.709 -29.886 -27.009 1 95.59 210 ALA A CA 1
ATOM 1643 C C . ALA A 1 210 ? 7.119 -31.354 -26.928 1 95.59 210 ALA A C 1
ATOM 1645 O O . ALA A 1 210 ? 7.546 -31.828 -25.873 1 95.59 210 ALA A O 1
ATOM 1646 N N . MET A 1 211 ? 7.016 -32.017 -28.049 1 95.61 211 MET A N 1
ATOM 1647 C CA . MET A 1 211 ? 7.33 -33.443 -28.077 1 95.61 211 MET A CA 1
ATOM 1648 C C . MET A 1 211 ? 8.823 -33.675 -27.873 1 95.61 211 MET A C 1
ATOM 1650 O O . MET A 1 211 ? 9.225 -34.684 -27.291 1 95.61 211 MET A O 1
ATOM 1654 N N . GLU A 1 212 ? 9.623 -32.725 -28.337 1 93.05 212 GLU A N 1
ATOM 1655 C CA . GLU A 1 212 ? 11.056 -32.817 -28.072 1 93.05 212 GLU A CA 1
ATOM 1656 C C . GLU A 1 212 ? 11.341 -32.843 -26.573 1 93.05 212 GLU A C 1
ATOM 1658 O O . GLU A 1 212 ? 12.171 -33.626 -26.107 1 93.05 212 GLU A O 1
ATOM 1663 N N . ILE A 1 213 ? 10.688 -32.056 -25.86 1 91.45 213 ILE A N 1
ATOM 1664 C CA . ILE A 1 213 ? 10.855 -31.983 -24.413 1 91.45 213 ILE A CA 1
ATOM 1665 C C . ILE A 1 213 ? 10.364 -33.279 -23.771 1 91.45 213 ILE A C 1
ATOM 1667 O O . ILE A 1 213 ? 11.043 -33.851 -22.915 1 91.45 213 ILE A O 1
ATOM 1671 N N . ILE A 1 214 ? 9.21 -33.794 -24.234 1 93.67 214 ILE A N 1
ATOM 1672 C CA . ILE A 1 214 ? 8.634 -35.029 -23.713 1 93.67 214 ILE A CA 1
ATOM 1673 C C . ILE A 1 214 ? 9.585 -36.194 -23.977 1 93.67 214 ILE A C 1
ATOM 1675 O O . ILE A 1 214 ? 9.849 -37.002 -23.084 1 93.67 214 ILE A O 1
ATOM 1679 N N . ASN A 1 215 ? 10.122 -36.177 -25.128 1 92.92 215 ASN A N 1
ATOM 1680 C CA . ASN A 1 215 ? 10.96 -37.294 -25.551 1 92.92 215 ASN A CA 1
ATOM 1681 C C . ASN A 1 215 ? 12.319 -37.27 -24.857 1 92.92 215 ASN A C 1
ATOM 1683 O O . ASN A 1 215 ? 13.014 -38.286 -24.807 1 92.92 215 ASN A O 1
ATOM 1687 N N . SER A 1 216 ? 12.669 -36.118 -24.402 1 87.85 216 SER A N 1
ATOM 1688 C CA . SER A 1 216 ? 13.912 -36.039 -23.641 1 87.85 216 SER A CA 1
ATOM 1689 C C . SER A 1 216 ? 13.81 -36.818 -22.334 1 87.85 216 SER A C 1
ATOM 1691 O O . SER A 1 216 ? 14.826 -37.119 -21.704 1 87.85 216 SER A O 1
ATOM 1693 N N . GLY A 1 217 ? 12.531 -37.117 -21.856 1 86.2 217 GLY A N 1
ATOM 1694 C CA . GLY A 1 217 ? 12.294 -37.922 -20.668 1 86.2 217 GLY A CA 1
ATOM 1695 C C . GLY A 1 217 ? 12.317 -37.113 -19.385 1 86.2 217 GLY A C 1
ATOM 1696 O O . GLY A 1 217 ? 12.077 -37.65 -18.302 1 86.2 217 GLY A O 1
ATOM 1697 N N . LYS A 1 218 ? 12.516 -35.877 -19.507 1 83.99 218 LYS A N 1
ATOM 1698 C CA . LYS A 1 218 ? 12.675 -35.046 -18.318 1 83.99 218 LYS A CA 1
ATOM 1699 C C . LYS A 1 218 ? 11.328 -34.515 -17.834 1 83.99 218 LYS A C 1
ATOM 1701 O O . LYS A 1 218 ? 11.189 -34.129 -16.672 1 83.99 218 LYS A O 1
ATOM 1706 N N . VAL A 1 219 ? 10.338 -34.46 -18.716 1 91.86 219 VAL A N 1
ATOM 1707 C CA . VAL A 1 219 ? 8.99 -34 -18.401 1 91.86 219 VAL A CA 1
ATOM 1708 C C . VAL A 1 219 ? 7.969 -35.036 -18.865 1 91.86 219 VAL A C 1
ATOM 1710 O O . VAL A 1 219 ? 8.043 -35.528 -19.994 1 91.86 219 VAL A O 1
ATOM 1713 N N . GLU A 1 220 ? 7.089 -35.378 -18.014 1 94.29 220 GLU A N 1
ATOM 1714 C CA . GLU A 1 220 ? 6.087 -36.374 -18.38 1 94.29 220 GLU A CA 1
ATOM 1715 C C . GLU A 1 220 ? 4.934 -35.738 -19.152 1 94.29 220 GLU A C 1
ATOM 1717 O O . GLU A 1 220 ? 4.45 -36.305 -20.134 1 94.29 220 GLU A O 1
ATOM 1722 N N . ILE A 1 221 ? 4.493 -34.557 -18.649 1 96.22 221 ILE A N 1
ATOM 1723 C CA . ILE A 1 221 ? 3.378 -33.839 -19.257 1 96.22 221 ILE A CA 1
ATOM 1724 C C . ILE A 1 221 ? 3.759 -32.374 -19.463 1 96.22 221 ILE A C 1
ATOM 1726 O O . ILE A 1 221 ? 4.228 -31.712 -18.534 1 96.22 221 ILE A O 1
ATOM 1730 N N . LEU A 1 222 ? 3.575 -31.922 -20.651 1 95.8 222 LEU A N 1
ATOM 1731 C CA . LEU A 1 222 ? 3.76 -30.512 -20.976 1 95.8 222 LEU A CA 1
ATOM 1732 C C . LEU A 1 222 ? 2.446 -29.879 -21.422 1 95.8 222 LEU A C 1
ATOM 1734 O O . LEU A 1 222 ? 1.82 -30.345 -22.378 1 95.8 222 LEU A O 1
ATOM 1738 N N . VAL A 1 223 ? 2.041 -28.882 -20.706 1 97.59 223 VAL A N 1
ATOM 1739 C CA . VAL A 1 223 ? 0.825 -28.17 -21.085 1 97.59 223 VAL A CA 1
ATOM 1740 C C . VAL A 1 223 ? 1.176 -26.76 -21.553 1 97.59 223 VAL A C 1
ATOM 1742 O O . VAL A 1 223 ? 1.65 -25.938 -20.766 1 97.59 223 VAL A O 1
ATOM 1745 N N . VAL A 1 224 ? 0.884 -26.448 -22.763 1 96.73 224 VAL A N 1
ATOM 1746 C CA . VAL A 1 224 ? 1.204 -25.146 -23.341 1 96.73 224 VAL A CA 1
ATOM 1747 C C . VAL A 1 224 ? -0.067 -24.309 -23.465 1 96.73 224 VAL A C 1
ATOM 1749 O O . VAL A 1 224 ? -0.999 -24.686 -24.18 1 96.73 224 VAL A O 1
ATOM 1752 N N . SER A 1 225 ? -0.073 -23.247 -22.768 1 96.26 225 SER A N 1
ATOM 1753 C CA . SER A 1 225 ? -1.219 -22.347 -22.854 1 96.26 225 SER A CA 1
ATOM 1754 C C . SER A 1 225 ? -1.113 -21.432 -24.069 1 96.26 225 SER A C 1
ATOM 1756 O O . SER A 1 225 ? -0.021 -20.977 -24.417 1 96.26 225 SER A O 1
ATOM 1758 N N . LEU A 1 226 ? -2.233 -21.15 -24.734 1 94.29 226 LEU A N 1
ATOM 1759 C CA . LEU A 1 226 ? -2.305 -20.339 -25.945 1 94.29 226 LEU A CA 1
ATOM 1760 C C . LEU A 1 226 ? -3.186 -19.114 -25.727 1 94.29 226 LEU A C 1
ATOM 1762 O O . LEU A 1 226 ? -3.877 -18.67 -26.647 1 94.29 226 LEU A O 1
ATOM 1766 N N . GLY A 1 227 ? -3.309 -18.722 -24.487 1 89.82 227 GLY A N 1
ATOM 1767 C CA . GLY A 1 227 ? -4.175 -17.6 -24.162 1 89.82 227 GLY A CA 1
ATOM 1768 C C . GLY A 1 227 ? -5.637 -17.868 -24.461 1 89.82 227 GLY A C 1
ATOM 1769 O O . GLY A 1 227 ? -6.186 -18.888 -24.039 1 89.82 227 GLY A O 1
ATOM 1770 N N . GLY A 1 228 ? -6.186 -16.94 -25.154 1 90.68 228 GLY A N 1
ATOM 1771 C CA . GLY A 1 228 ? -7.598 -17.034 -25.488 1 90.68 228 GLY A CA 1
ATOM 1772 C C . GLY A 1 228 ? -7.914 -18.183 -26.427 1 90.68 228 GLY A C 1
ATOM 1773 O O . GLY A 1 228 ? -9.074 -18.576 -26.568 1 90.68 228 GLY A O 1
ATOM 1774 N N . ALA A 1 229 ? -6.933 -18.794 -26.981 1 92.61 229 ALA A N 1
ATOM 1775 C CA . ALA A 1 229 ? -7.152 -19.883 -27.93 1 92.61 229 ALA A CA 1
ATOM 1776 C C . ALA A 1 229 ? -7.243 -21.226 -27.212 1 92.61 229 ALA A C 1
ATOM 1778 O O . ALA A 1 229 ? -7.617 -22.235 -27.815 1 92.61 229 ALA A O 1
ATOM 1779 N N . GLY A 1 230 ? -6.885 -21.242 -25.937 1 96.31 230 GLY A N 1
ATOM 1780 C CA . GLY A 1 230 ? -6.936 -22.489 -25.191 1 96.31 230 GLY A CA 1
ATOM 1781 C C . GLY A 1 230 ? -5.564 -23.012 -24.809 1 96.31 230 GLY A C 1
ATOM 1782 O O . GLY A 1 230 ? -4.757 -22.286 -24.227 1 96.31 230 GLY A O 1
ATOM 1783 N N . ALA A 1 231 ? -5.371 -24.35 -25.04 1 98.02 231 ALA A N 1
ATOM 1784 C CA . ALA A 1 231 ? -4.114 -24.991 -24.664 1 98.02 231 ALA A CA 1
ATOM 1785 C C . ALA A 1 231 ? -3.999 -26.38 -25.287 1 98.02 231 ALA A C 1
ATOM 1787 O O . ALA A 1 231 ? -4.973 -26.906 -25.83 1 98.02 231 ALA A O 1
ATOM 1788 N N . PHE A 1 232 ? -2.834 -26.866 -25.279 1 98.07 232 PHE A N 1
ATOM 1789 C CA . PHE A 1 232 ? -2.678 -28.277 -25.613 1 98.07 232 PHE A CA 1
ATOM 1790 C C . PHE A 1 232 ? -1.768 -28.973 -24.608 1 98.07 232 PHE A C 1
ATOM 1792 O O . PHE A 1 232 ? -0.939 -28.328 -23.962 1 98.07 232 PHE A O 1
ATOM 1799 N N . LEU A 1 233 ? -2.001 -30.271 -24.445 1 98.24 233 LEU A N 1
ATOM 1800 C CA . LEU A 1 233 ? -1.244 -31.155 -23.565 1 98.24 233 LEU A CA 1
ATOM 1801 C C . LEU A 1 233 ? -0.434 -32.164 -24.374 1 98.24 233 LEU A C 1
ATOM 1803 O O . LEU A 1 233 ? -0.978 -32.848 -25.244 1 98.24 233 LEU A O 1
ATOM 1807 N N . ALA A 1 234 ? 0.85 -32.202 -24.177 1 97.71 234 ALA A N 1
ATOM 1808 C CA . ALA A 1 234 ? 1.734 -33.176 -24.812 1 97.71 234 ALA A CA 1
ATO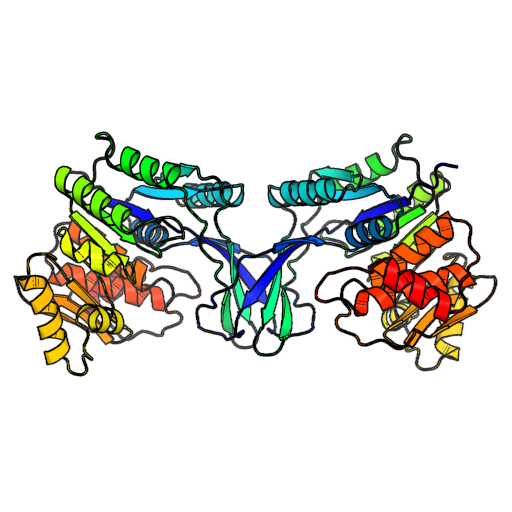M 1809 C C . ALA A 1 234 ? 2.222 -34.213 -23.804 1 97.71 234 ALA A C 1
ATOM 1811 O O . ALA A 1 234 ? 2.572 -33.871 -22.672 1 97.71 234 ALA A O 1
ATOM 1812 N N . SER A 1 235 ? 2.206 -35.424 -24.128 1 97.27 235 SER A N 1
ATOM 1813 C CA . SER A 1 235 ? 2.709 -36.557 -23.359 1 97.27 235 SER A CA 1
ATOM 1814 C C . SER A 1 235 ? 3.17 -37.686 -24.274 1 97.27 235 SER A C 1
ATOM 1816 O O . SER A 1 235 ? 3.105 -37.565 -25.499 1 97.27 235 SER A O 1
ATOM 1818 N N . LYS A 1 236 ? 3.642 -38.715 -23.702 1 95.43 236 LYS A N 1
ATOM 1819 C CA . LYS A 1 236 ? 4.04 -39.875 -24.494 1 95.43 236 LYS A CA 1
ATOM 1820 C C . LYS A 1 236 ? 2.838 -40.5 -25.197 1 95.43 236 LYS A C 1
ATOM 1822 O O . LYS A 1 236 ? 2.995 -41.229 -26.178 1 95.43 236 LYS A O 1
ATOM 1827 N N . GLN A 1 237 ? 1.658 -40.137 -24.72 1 94.56 237 GLN A N 1
ATOM 1828 C CA . GLN A 1 237 ? 0.436 -40.694 -25.291 1 94.56 237 GLN A CA 1
ATOM 1829 C C . GLN A 1 237 ? -0.038 -39.87 -26.484 1 94.56 237 GLN A C 1
ATOM 1831 O O . GLN A 1 237 ? -0.893 -40.315 -27.253 1 94.56 237 GLN A O 1
ATOM 1836 N N . GLY A 1 238 ? 0.564 -38.776 -26.652 1 94.78 238 GLY A N 1
ATOM 1837 C CA . GLY A 1 238 ? 0.175 -37.924 -27.764 1 94.78 238 GLY A CA 1
ATOM 1838 C C . GLY A 1 238 ? -0.151 -36.504 -27.341 1 94.78 238 GLY A C 1
ATOM 1839 O O . GLY A 1 238 ? 0.217 -36.077 -26.245 1 94.78 238 GLY A O 1
ATOM 1840 N N . ILE A 1 239 ? -0.732 -35.774 -28.263 1 97.63 239 ILE A N 1
ATOM 1841 C CA . ILE A 1 239 ? -1.059 -34.37 -28.039 1 97.63 239 ILE A CA 1
ATOM 1842 C C . ILE A 1 239 ? -2.575 -34.189 -28.025 1 97.63 239 ILE A C 1
ATOM 1844 O O . ILE A 1 239 ? -3.276 -34.709 -28.897 1 97.63 239 ILE A O 1
ATOM 1848 N N . TYR A 1 240 ? -3.092 -33.51 -27.06 1 97.3 240 TYR A N 1
ATOM 1849 C CA . TYR A 1 240 ? -4.506 -33.178 -26.93 1 97.3 240 TYR A CA 1
ATOM 1850 C C . TYR A 1 240 ? -4.723 -31.672 -27.006 1 97.3 240 TYR A C 1
ATOM 1852 O O . TYR A 1 240 ? -4.229 -30.924 -26.159 1 97.3 240 TYR A O 1
ATOM 1860 N N . HIS A 1 241 ? -5.503 -31.261 -27.967 1 97.55 241 HIS A N 1
ATOM 1861 C CA . HIS A 1 241 ? -5.831 -29.846 -28.101 1 97.55 241 HIS A CA 1
ATOM 1862 C C . HIS A 1 241 ? -7.204 -29.54 -27.512 1 97.55 241 HIS A C 1
ATOM 1864 O O . HIS A 1 241 ? -8.142 -30.323 -27.676 1 97.55 241 HIS A O 1
ATOM 1870 N N . VAL A 1 242 ? -7.259 -28.47 -26.829 1 97.87 242 VAL A N 1
ATOM 1871 C CA . VAL A 1 242 ? -8.539 -27.979 -26.328 1 97.87 242 VAL A CA 1
ATOM 1872 C C . VAL A 1 242 ? -8.697 -26.5 -26.676 1 97.87 242 VAL A C 1
ATOM 1874 O O . VAL A 1 242 ? -7.864 -25.674 -26.297 1 97.87 242 VAL A O 1
ATOM 1877 N N . THR A 1 243 ? -9.715 -26.15 -27.365 1 97.12 243 THR A N 1
ATOM 1878 C CA . THR A 1 243 ? -10.054 -24.765 -27.674 1 97.12 243 THR A CA 1
ATOM 1879 C C . THR A 1 243 ? -10.88 -24.146 -26.549 1 97.12 243 THR A C 1
ATOM 1881 O O . THR A 1 243 ? -11.857 -24.741 -26.09 1 97.12 243 THR A O 1
ATOM 1884 N N . ALA A 1 244 ? -10.423 -22.995 -26.119 1 96.26 244 ALA A N 1
ATOM 1885 C CA . ALA A 1 244 ? -11.157 -22.33 -25.046 1 96.26 244 ALA A CA 1
ATOM 1886 C C . ALA A 1 244 ? -12.557 -21.93 -25.504 1 96.26 244 ALA A C 1
ATOM 1888 O O . ALA A 1 244 ? -12.733 -21.43 -26.617 1 96.26 244 ALA A O 1
ATOM 1889 N N . PRO A 1 245 ? -13.558 -22.178 -24.659 1 95.28 245 PRO A N 1
ATOM 1890 C CA . PRO A 1 245 ? -14.901 -21.705 -25.004 1 95.28 245 PRO A CA 1
ATOM 1891 C C . PRO A 1 245 ? -14.989 -20.183 -25.08 1 95.28 245 PRO A C 1
ATOM 1893 O O . PRO A 1 245 ? -14.29 -19.482 -24.344 1 95.28 245 PRO A O 1
ATOM 1896 N N . PRO A 1 246 ? -15.836 -19.714 -25.956 1 92.82 246 PRO A N 1
ATOM 1897 C CA . PRO A 1 246 ? -16.022 -18.263 -26.038 1 92.82 246 PRO A CA 1
ATOM 1898 C C . PRO A 1 246 ? -16.733 -17.69 -24.815 1 92.82 246 PRO A C 1
ATOM 1900 O O . PRO A 1 246 ? -17.793 -18.185 -24.424 1 92.82 246 PRO A O 1
ATOM 1903 N N . VAL A 1 247 ? -16.112 -16.748 -24.209 1 93.26 247 VAL A N 1
ATOM 1904 C CA . VAL A 1 247 ? -16.729 -16.062 -23.078 1 93.26 247 VAL A CA 1
ATOM 1905 C C . VAL A 1 247 ? -16.405 -14.571 -23.139 1 93.26 247 VAL A C 1
ATOM 1907 O O . VAL A 1 247 ? -15.512 -14.153 -23.881 1 93.26 247 VAL A O 1
ATOM 1910 N N . GLU A 1 248 ? -17.183 -13.766 -22.444 1 90.68 248 GLU A N 1
ATOM 1911 C CA . GLU A 1 248 ? -16.838 -12.361 -22.252 1 90.68 248 GLU A CA 1
ATOM 1912 C C . GLU A 1 248 ? -15.713 -12.203 -21.233 1 90.68 248 GLU A C 1
ATOM 1914 O O . GLU A 1 248 ? -15.929 -12.372 -20.031 1 90.68 248 GLU A O 1
ATOM 1919 N N . LYS A 1 249 ? -14.596 -11.841 -21.67 1 87.54 249 LYS A N 1
ATOM 1920 C CA . LYS A 1 249 ? -13.418 -11.715 -20.816 1 87.54 249 LYS A CA 1
ATOM 1921 C C . LYS A 1 249 ? -13.422 -10.386 -20.066 1 87.54 249 LYS A C 1
ATOM 1923 O O . LYS A 1 249 ? -13.69 -9.336 -20.654 1 87.54 249 LYS A O 1
ATOM 1928 N N . ARG A 1 250 ? -13.145 -10.552 -18.856 1 82.33 250 ARG A N 1
ATOM 1929 C CA . ARG A 1 250 ? -13.094 -9.355 -18.022 1 82.33 250 ARG A CA 1
ATOM 1930 C C . ARG A 1 250 ? -11.69 -9.131 -17.471 1 82.33 250 ARG A C 1
ATOM 1932 O O . ARG A 1 250 ? -11.289 -7.992 -17.222 1 82.33 250 ARG A O 1
ATOM 1939 N N . SER A 1 251 ? -10.977 -10.28 -17.257 1 82.62 251 SER A N 1
ATOM 1940 C CA . SER A 1 251 ? -9.621 -10.221 -16.721 1 82.62 251 SER A CA 1
ATOM 1941 C C . SER A 1 251 ? -8.817 -11.455 -17.115 1 82.62 251 SER A C 1
ATOM 1943 O O . SER A 1 251 ? -9.386 -12.514 -17.383 1 82.62 251 SER A O 1
ATOM 1945 N N . THR A 1 252 ? -7.524 -11.284 -17.132 1 81.05 252 THR A N 1
ATOM 1946 C CA . THR A 1 252 ? -6.673 -12.443 -17.381 1 81.05 252 THR A CA 1
ATOM 1947 C C . THR A 1 252 ? -5.961 -12.876 -16.104 1 81.05 252 THR A C 1
ATOM 1949 O O . THR A 1 252 ? -5.308 -13.922 -16.075 1 81.05 252 THR A O 1
ATOM 1952 N N . VAL A 1 253 ? -6.111 -12.094 -15.105 1 82.72 253 VAL A N 1
ATOM 1953 C CA . VAL A 1 253 ? -5.429 -12.354 -13.841 1 82.72 253 VAL A CA 1
ATOM 1954 C C . VAL A 1 253 ? -6.003 -13.612 -13.193 1 82.72 253 VAL A C 1
ATOM 1956 O O . VAL A 1 253 ? -7.222 -13.779 -13.121 1 82.72 253 VAL A O 1
ATOM 1959 N N . GLY A 1 254 ? -5.09 -14.534 -12.808 1 89.4 254 GLY A N 1
ATOM 1960 C CA . GLY A 1 254 ? -5.501 -15.737 -12.101 1 89.4 254 GLY A CA 1
ATOM 1961 C C . GLY A 1 254 ? -5.894 -16.87 -13.03 1 89.4 254 GLY A C 1
ATOM 1962 O O . GLY A 1 254 ? -6.127 -17.994 -12.581 1 89.4 254 GLY A O 1
ATOM 1963 N N . ALA A 1 255 ? -5.973 -16.617 -14.323 1 93.15 255 ALA A N 1
ATOM 1964 C CA . ALA A 1 255 ? -6.382 -17.64 -15.281 1 93.15 255 ALA A CA 1
ATOM 1965 C C . ALA A 1 255 ? -5.401 -18.809 -15.288 1 93.15 255 ALA A C 1
ATOM 1967 O O . ALA A 1 255 ? -5.812 -19.972 -15.271 1 93.15 255 ALA A O 1
ATOM 1968 N N . GLY A 1 256 ? -4.142 -18.498 -15.325 1 94.4 256 GLY A N 1
ATOM 1969 C CA . GLY A 1 256 ? -3.126 -19.538 -15.301 1 94.4 256 GLY A CA 1
ATOM 1970 C C . GLY A 1 256 ? -3.151 -20.367 -14.031 1 94.4 256 GLY A C 1
ATOM 1971 O O . GLY A 1 256 ? -3.065 -21.596 -14.083 1 94.4 256 GLY A O 1
ATOM 1972 N N . ASP A 1 257 ? -3.286 -19.713 -12.918 1 96.35 257 ASP A N 1
ATOM 1973 C CA . ASP A 1 257 ? -3.343 -20.399 -11.63 1 96.35 257 ASP A CA 1
ATOM 1974 C C . ASP A 1 257 ? -4.573 -21.299 -11.542 1 96.35 257 ASP A C 1
ATOM 1976 O O . ASP A 1 257 ? -4.495 -22.417 -11.027 1 96.35 257 ASP A O 1
ATOM 1980 N N . SER A 1 258 ? -5.693 -20.795 -12.05 1 97.84 258 SER A N 1
ATOM 1981 C CA . SER A 1 258 ? -6.919 -21.585 -12.058 1 97.84 258 SER A CA 1
ATOM 1982 C C . SER A 1 258 ? -6.778 -22.816 -12.946 1 97.84 258 SER A C 1
ATOM 1984 O O . SER A 1 258 ? -7.298 -23.886 -12.622 1 97.84 258 SER A O 1
ATOM 1986 N N . MET A 1 259 ? -6.12 -22.597 -14.036 1 98.03 259 MET A N 1
ATOM 1987 C CA . MET A 1 259 ? -5.873 -23.718 -14.938 1 98.03 259 MET A CA 1
ATOM 1988 C C . MET A 1 259 ? -5.046 -24.799 -14.249 1 98.03 259 MET A C 1
ATOM 1990 O O . MET A 1 259 ? -5.381 -25.983 -14.32 1 98.03 259 MET A O 1
ATOM 1994 N N . VAL A 1 260 ? -3.975 -24.415 -13.579 1 98.16 260 VAL A N 1
ATOM 1995 C CA . VAL A 1 260 ? -3.125 -25.355 -12.857 1 98.16 260 VAL A CA 1
ATOM 1996 C C . VAL A 1 260 ? -3.939 -26.067 -11.78 1 98.16 260 VAL A C 1
ATOM 1998 O O . VAL A 1 260 ? -3.848 -27.287 -11.628 1 98.16 260 VAL A O 1
ATOM 2001 N N . ALA A 1 261 ? -4.744 -25.333 -11.074 1 98.49 261 ALA A N 1
ATOM 2002 C CA . ALA A 1 261 ? -5.589 -25.903 -10.028 1 98.49 261 ALA A CA 1
ATOM 2003 C C . ALA A 1 261 ? -6.518 -26.972 -10.596 1 98.49 261 ALA A C 1
ATOM 2005 O O . ALA A 1 261 ? -6.63 -28.066 -10.037 1 98.49 261 ALA A O 1
ATOM 2006 N N . GLY A 1 262 ? -7.173 -26.611 -11.667 1 98.38 262 GLY A N 1
ATOM 2007 C CA . GLY A 1 262 ? -8.078 -27.556 -12.301 1 98.38 262 GLY A CA 1
ATOM 2008 C C . GLY A 1 262 ? -7.387 -28.825 -12.765 1 98.38 262 GLY A C 1
ATOM 2009 O O . GLY A 1 262 ? -7.91 -29.926 -12.579 1 98.38 262 GLY A O 1
ATOM 2010 N N . MET A 1 263 ? -6.248 -28.687 -13.366 1 98.42 263 MET A N 1
ATOM 2011 C CA . MET A 1 263 ? -5.517 -29.844 -13.873 1 98.42 263 MET A CA 1
ATOM 2012 C C . MET A 1 263 ? -5.071 -30.75 -12.73 1 98.42 263 MET A C 1
ATOM 2014 O O . MET A 1 263 ? -5.257 -31.966 -12.787 1 98.42 263 MET A O 1
ATOM 2018 N N . VAL A 1 264 ? -4.496 -30.155 -11.696 1 98.1 264 VAL A N 1
ATOM 2019 C CA . VAL A 1 264 ? -3.966 -30.952 -10.595 1 98.1 264 VAL A CA 1
ATOM 2020 C C . VAL A 1 264 ? -5.11 -31.661 -9.873 1 98.1 264 VAL A C 1
ATOM 2022 O O . VAL A 1 264 ? -4.979 -32.822 -9.479 1 98.1 264 VAL A O 1
ATOM 2025 N N . LEU A 1 265 ? -6.204 -30.98 -9.702 1 97.6 265 LEU A N 1
ATOM 2026 C CA . LEU A 1 265 ? -7.367 -31.606 -9.081 1 97.6 265 LEU A CA 1
ATOM 2027 C C . LEU A 1 265 ? -7.875 -32.769 -9.926 1 97.6 265 LEU A C 1
ATOM 2029 O O . LEU A 1 265 ? -8.197 -33.834 -9.394 1 97.6 265 LEU A O 1
ATOM 2033 N N . SER A 1 266 ? -7.985 -32.541 -11.225 1 97.27 266 SER A N 1
ATOM 2034 C CA . SER A 1 266 ? -8.426 -33.589 -12.139 1 97.27 266 SER A CA 1
ATOM 2035 C C . SER A 1 266 ? -7.479 -34.784 -12.109 1 97.27 266 SER A C 1
ATOM 2037 O O . SER A 1 266 ? -7.922 -35.934 -12.096 1 97.27 266 SER A O 1
ATOM 2039 N N . LEU A 1 267 ? -6.2 -34.535 -12.107 1 97.21 267 LEU A N 1
ATOM 2040 C CA . LEU A 1 267 ? -5.203 -35.593 -11.986 1 97.21 267 LEU A CA 1
ATOM 2041 C C . LEU A 1 267 ? -5.4 -36.379 -10.693 1 97.21 267 LEU A C 1
ATOM 2043 O O . LEU A 1 267 ? -5.337 -37.611 -10.695 1 97.21 267 LEU A O 1
ATOM 2047 N N . SER A 1 268 ? -5.597 -35.663 -9.625 1 96.42 268 SER A N 1
ATOM 2048 C CA . SER A 1 268 ? -5.744 -36.284 -8.312 1 96.42 268 SER A CA 1
ATOM 2049 C C . SER A 1 268 ? -6.97 -37.19 -8.263 1 96.42 268 SER A C 1
ATOM 2051 O O . SER A 1 268 ? -7.062 -38.073 -7.409 1 96.42 268 SER A O 1
ATOM 2053 N N . ARG A 1 269 ? -7.847 -36.978 -9.189 1 94.63 269 ARG A N 1
ATOM 2054 C CA . ARG A 1 269 ? -9.062 -37.784 -9.265 1 94.63 269 ARG A CA 1
ATOM 2055 C C . ARG A 1 269 ? -8.885 -38.951 -10.231 1 94.63 269 ARG A C 1
ATOM 2057 O O . ARG A 1 269 ? -9.82 -39.722 -10.459 1 94.63 269 ARG A O 1
ATOM 2064 N N . GLY A 1 270 ? -7.779 -38.988 -10.839 1 94.76 270 GLY A N 1
ATOM 2065 C CA . GLY A 1 270 ? -7.447 -40.12 -11.688 1 94.76 270 GLY A CA 1
ATOM 2066 C C . GLY A 1 270 ? -7.973 -39.978 -13.104 1 94.76 270 GLY A C 1
ATOM 2067 O O . GLY A 1 270 ? -8.111 -40.97 -13.823 1 94.76 270 GLY A O 1
ATOM 2068 N N . ASN A 1 271 ? -8.221 -38.813 -13.531 1 95.24 271 ASN A N 1
ATOM 2069 C CA . ASN A 1 271 ? -8.763 -38.586 -14.867 1 95.24 271 ASN A CA 1
ATOM 2070 C C . ASN A 1 271 ? -7.694 -38.761 -15.942 1 95.24 271 ASN A C 1
ATOM 2072 O O . ASN A 1 271 ? -6.502 -38.612 -15.668 1 95.24 271 ASN A O 1
ATOM 2076 N N . HIS A 1 272 ? -8.175 -39.008 -17.135 1 95.62 272 HIS A N 1
ATOM 2077 C CA . HIS A 1 272 ? -7.29 -39.088 -18.291 1 95.62 272 HIS A CA 1
ATOM 2078 C C . HIS A 1 272 ? -6.831 -37.702 -18.731 1 95.62 272 HIS A C 1
ATOM 2080 O O . HIS A 1 272 ? -7.511 -36.706 -18.471 1 95.62 272 HIS A O 1
ATOM 2086 N N . TYR A 1 273 ? -5.732 -37.699 -19.426 1 97.33 273 TYR A N 1
ATOM 2087 C CA . TYR A 1 273 ? -5.079 -36.446 -19.79 1 97.33 273 TYR A CA 1
ATOM 2088 C C . TYR A 1 273 ? -6.018 -35.554 -20.592 1 97.33 273 TYR A C 1
ATOM 2090 O O . TYR A 1 273 ? -5.984 -34.328 -20.458 1 97.33 273 TYR A O 1
ATOM 2098 N N . GLU A 1 274 ? -6.82 -36.173 -21.392 1 96.53 274 GLU A N 1
ATOM 2099 C CA . GLU A 1 274 ? -7.778 -35.397 -22.174 1 96.53 274 GLU A CA 1
ATOM 2100 C C . GLU A 1 274 ? -8.73 -34.62 -21.269 1 96.53 274 GLU A C 1
ATOM 2102 O O . GLU A 1 274 ? -8.99 -33.438 -21.502 1 96.53 274 GLU A O 1
ATOM 2107 N N . ASP A 1 275 ? -9.244 -35.31 -20.247 1 97.13 275 ASP A N 1
ATOM 2108 C CA . ASP A 1 275 ? -10.151 -34.659 -19.307 1 97.13 275 ASP A CA 1
ATOM 2109 C C . ASP A 1 275 ? -9.404 -33.659 -18.426 1 97.13 275 ASP A C 1
ATOM 2111 O O . ASP A 1 275 ? -9.96 -32.63 -18.038 1 97.13 275 ASP A O 1
ATOM 2115 N N . VAL A 1 276 ? -8.156 -33.972 -18.109 1 97.72 276 VAL A N 1
ATOM 2116 C CA . VAL A 1 276 ? -7.323 -33.089 -17.299 1 97.72 276 VAL A CA 1
ATOM 2117 C C . VAL A 1 276 ? -7.18 -31.735 -17.989 1 97.72 276 VAL A C 1
ATOM 2119 O O . VAL A 1 276 ? -7.427 -30.691 -17.38 1 97.72 276 VAL A O 1
ATOM 2122 N N . ILE A 1 277 ? -6.868 -31.69 -19.265 1 98.21 277 ILE A N 1
ATOM 2123 C CA . ILE A 1 277 ? -6.638 -30.434 -19.971 1 98.21 277 ILE A CA 1
ATOM 2124 C C . ILE A 1 277 ? -7.97 -29.732 -20.223 1 98.21 277 ILE A C 1
ATOM 2126 O O . ILE A 1 277 ? -8.046 -28.502 -20.191 1 98.21 277 ILE A O 1
ATOM 2130 N N . LYS A 1 278 ? -9.041 -30.515 -20.502 1 98.32 278 LYS A N 1
ATOM 2131 C CA . LYS A 1 278 ? -10.354 -29.898 -20.662 1 98.32 278 LYS A CA 1
ATOM 2132 C C . LYS A 1 278 ? -10.777 -29.165 -19.392 1 98.32 278 LYS A C 1
ATOM 2134 O O . LYS A 1 278 ? -11.24 -28.024 -19.453 1 98.32 278 LYS A O 1
ATOM 2139 N N . PHE A 1 279 ? -10.591 -29.86 -18.29 1 98.26 279 PHE A N 1
ATOM 2140 C CA . PHE A 1 279 ? -10.975 -29.261 -17.016 1 98.26 279 PHE A CA 1
ATOM 2141 C C . PHE A 1 279 ? -10.098 -28.056 -16.699 1 98.26 279 PHE A C 1
ATOM 2143 O O . PHE A 1 279 ? -10.587 -27.041 -16.199 1 98.26 279 PHE A O 1
ATOM 2150 N N . GLY A 1 280 ? -8.806 -28.134 -16.899 1 98.3 280 GLY A N 1
ATOM 2151 C CA . GLY A 1 280 ? -7.909 -27.002 -16.729 1 98.3 280 GLY A CA 1
ATOM 2152 C C . GLY A 1 280 ? -8.314 -25.792 -17.549 1 98.3 280 GLY A C 1
ATOM 2153 O O . GLY A 1 280 ? -8.379 -24.677 -17.029 1 98.3 280 GLY A O 1
ATOM 2154 N N . VAL A 1 281 ? -8.63 -25.995 -18.834 1 98.19 281 VAL A N 1
ATOM 2155 C CA . VAL A 1 281 ? -9.024 -24.913 -19.73 1 98.19 281 VAL A CA 1
ATOM 2156 C C . VAL A 1 281 ? -10.343 -24.305 -19.259 1 98.19 281 VAL A C 1
ATOM 2158 O O . VAL A 1 281 ? -10.519 -23.085 -19.295 1 98.19 281 VAL A O 1
ATOM 2161 N N . ALA A 1 282 ? -11.235 -25.169 -18.812 1 98.2 282 ALA A N 1
ATOM 2162 C CA . ALA A 1 282 ? -12.496 -24.673 -18.268 1 98.2 282 ALA A CA 1
ATOM 2163 C C . ALA A 1 282 ? -12.255 -23.757 -17.072 1 98.2 282 ALA A C 1
ATOM 2165 O O . ALA A 1 282 ? -12.869 -22.693 -16.963 1 98.2 282 ALA A O 1
ATOM 2166 N N . CYS A 1 283 ? -11.393 -24.168 -16.205 1 98.2 283 CYS A N 1
ATOM 2167 C CA . CYS A 1 283 ? -11.074 -23.378 -15.021 1 98.2 283 CYS A CA 1
ATOM 2168 C C . CYS A 1 283 ? -10.42 -22.057 -15.408 1 98.2 283 CYS A C 1
ATOM 2170 O O . CYS A 1 283 ? -10.798 -21 -14.899 1 98.2 283 CYS A O 1
ATOM 2172 N N . GLY A 1 284 ? -9.393 -22.093 -16.272 1 97.14 284 GLY A N 1
ATOM 2173 C CA . GLY A 1 284 ? -8.749 -20.872 -16.729 1 97.14 284 GLY A CA 1
ATOM 2174 C C . GLY A 1 284 ? -9.711 -19.902 -17.39 1 97.14 284 GLY A C 1
ATOM 2175 O O . GLY A 1 284 ? -9.665 -18.699 -17.127 1 97.14 284 GLY A O 1
ATOM 2176 N N . THR A 1 285 ? -10.583 -20.465 -18.223 1 96.75 285 THR A N 1
ATOM 2177 C CA . THR A 1 285 ? -11.571 -19.651 -18.923 1 96.75 285 THR A CA 1
ATOM 2178 C C . THR A 1 285 ? -12.551 -19.024 -17.935 1 96.75 285 THR A C 1
ATOM 2180 O O . THR A 1 285 ? -12.877 -17.84 -18.043 1 96.75 285 THR A O 1
ATOM 2183 N N . ALA A 1 286 ? -13.021 -19.793 -17.023 1 97.2 286 ALA A N 1
ATOM 2184 C CA . ALA A 1 286 ? -13.956 -19.299 -16.015 1 97.2 286 ALA A CA 1
ATOM 2185 C C . ALA A 1 286 ? -13.356 -18.131 -15.237 1 97.2 286 ALA A C 1
ATOM 2187 O O . ALA A 1 286 ? -14.061 -17.18 -14.891 1 97.2 286 ALA A O 1
ATOM 2188 N N . ALA A 1 287 ? -12.092 -18.19 -14.907 1 95.55 287 ALA A N 1
ATOM 2189 C CA . ALA A 1 287 ? -11.412 -17.127 -14.172 1 95.55 287 ALA A CA 1
ATOM 2190 C C . ALA A 1 287 ? -11.452 -15.813 -14.947 1 95.55 287 ALA A C 1
ATOM 2192 O O . ALA A 1 287 ? -11.567 -14.738 -14.353 1 95.55 287 ALA A O 1
ATOM 2193 N N . THR A 1 288 ? -11.374 -15.835 -16.248 1 92.96 288 THR A N 1
ATOM 2194 C CA . THR A 1 288 ? -11.308 -14.633 -17.073 1 92.96 288 THR A CA 1
ATOM 2195 C C . THR A 1 288 ? -12.652 -13.91 -17.082 1 92.96 288 THR A C 1
ATOM 2197 O O . THR A 1 288 ? -12.736 -12.751 -17.495 1 92.96 288 THR A O 1
ATOM 2200 N N . MET A 1 289 ? -13.673 -14.583 -16.656 1 93.11 289 MET A N 1
ATOM 2201 C CA . MET A 1 289 ? -15.02 -14.019 -16.633 1 93.11 289 MET A CA 1
ATOM 2202 C C . MET A 1 289 ? -15.217 -13.132 -15.408 1 93.11 289 MET A C 1
ATOM 2204 O O . MET A 1 289 ? -16.2 -12.392 -15.324 1 93.11 289 MET A O 1
ATOM 2208 N N . ASN A 1 290 ? -14.329 -13.205 -14.5 1 87.34 290 ASN A N 1
ATOM 2209 C CA . ASN A 1 290 ? -14.449 -12.468 -13.247 1 87.34 290 ASN A CA 1
ATOM 2210 C C . ASN A 1 290 ? -13.583 -11.211 -13.251 1 87.34 290 ASN A C 1
ATOM 2212 O O . ASN A 1 290 ? -12.621 -11.118 -14.015 1 87.34 290 ASN A O 1
ATOM 2216 N N . PHE A 1 291 ? -13.964 -10.274 -12.39 1 77.77 291 PHE A N 1
ATOM 2217 C CA . PHE A 1 291 ? -13.218 -9.024 -12.307 1 77.77 291 PHE A CA 1
ATOM 2218 C C . PHE A 1 291 ? -12.032 -9.163 -11.359 1 77.77 291 PHE A C 1
ATOM 2220 O O . PHE A 1 291 ? -12.095 -9.916 -10.385 1 77.77 291 PHE A O 1
ATOM 2227 N N . GLY A 1 292 ? -11.035 -8.429 -11.677 1 72.95 292 GLY A N 1
ATOM 2228 C CA . GLY A 1 292 ? -9.922 -8.297 -10.751 1 72.95 292 GLY A CA 1
ATOM 2229 C C . GLY A 1 292 ? -9.128 -9.579 -10.586 1 72.95 292 GLY A C 1
ATOM 2230 O O . GLY A 1 292 ? -8.74 -10.207 -11.573 1 72.95 292 GLY A O 1
ATOM 2231 N N . THR A 1 293 ? -8.954 -9.916 -9.242 1 74.59 293 THR A N 1
ATOM 2232 C CA . THR A 1 293 ? -8.106 -11.059 -8.921 1 74.59 293 THR A CA 1
ATOM 2233 C C . THR A 1 293 ? -8.952 -12.263 -8.517 1 74.59 293 THR A C 1
ATOM 2235 O O . THR A 1 293 ? -8.442 -13.215 -7.922 1 74.59 293 THR A O 1
ATOM 2238 N N . GLU A 1 294 ? -10.148 -12.158 -8.904 1 84.03 294 GLU A N 1
ATOM 2239 C CA . GLU A 1 294 ? -11.023 -13.273 -8.556 1 84.03 294 GLU A CA 1
ATOM 2240 C C . GLU A 1 294 ? -10.7 -14.51 -9.39 1 84.03 294 GLU A C 1
ATOM 2242 O O . GLU A 1 294 ? -10.426 -14.403 -10.587 1 84.03 294 GLU A O 1
ATOM 2247 N N . LEU A 1 295 ? -10.69 -15.629 -8.754 1 93.96 295 LEU A N 1
ATOM 2248 C CA . LEU A 1 295 ? -10.395 -16.908 -9.391 1 93.96 295 LEU A CA 1
ATOM 2249 C C . LEU A 1 295 ? -11.668 -17.555 -9.926 1 93.96 295 LEU A C 1
ATOM 2251 O O . LEU A 1 295 ? -12.71 -16.902 -10.019 1 93.96 295 LEU A O 1
ATOM 2255 N N . CYS A 1 296 ? -11.537 -18.731 -10.517 1 94.78 296 CYS A N 1
ATOM 2256 C CA . CYS A 1 296 ? -12.655 -19.421 -11.15 1 94.78 296 CYS A CA 1
ATOM 2257 C C . CYS A 1 296 ? -13.74 -19.75 -10.132 1 94.78 296 CYS A C 1
ATOM 2259 O O . CYS A 1 296 ? -13.449 -19.956 -8.952 1 94.78 296 CYS A O 1
ATOM 2261 N N . LYS A 1 297 ? -14.96 -19.794 -10.605 1 95.26 297 LYS A N 1
ATOM 2262 C CA . LYS A 1 297 ? -16.116 -20.228 -9.826 1 95.26 297 LYS A CA 1
ATOM 2263 C C . LYS A 1 297 ? -16.583 -21.614 -10.262 1 95.26 297 LYS A C 1
ATOM 2265 O O . LYS A 1 297 ? -16.603 -21.922 -11.455 1 95.26 297 LYS A O 1
ATOM 2270 N N . LEU A 1 298 ? -16.952 -22.365 -9.345 1 96.96 298 LEU A N 1
ATOM 2271 C CA . LEU A 1 298 ? -17.295 -23.763 -9.584 1 96.96 298 LEU A CA 1
ATOM 2272 C C . LEU A 1 298 ? -18.408 -23.879 -10.62 1 96.96 298 LEU A C 1
ATOM 2274 O O . LEU A 1 298 ? -18.318 -24.689 -11.546 1 96.96 298 LEU A O 1
ATOM 2278 N N . GLU A 1 299 ? -19.388 -23.04 -10.512 1 97.28 299 GLU A N 1
ATOM 2279 C CA . GLU A 1 299 ? -20.54 -23.123 -11.404 1 97.28 299 GLU A CA 1
ATOM 2280 C C . GLU A 1 299 ? -20.141 -22.838 -12.849 1 97.28 299 GLU A C 1
ATOM 2282 O O . GLU A 1 299 ? -20.606 -23.51 -13.771 1 97.28 299 GLU A O 1
ATOM 2287 N N . ASP A 1 300 ? -19.35 -21.894 -13.017 1 97.35 300 ASP A N 1
ATOM 2288 C CA . ASP A 1 300 ? -18.877 -21.553 -14.356 1 97.35 300 ASP A CA 1
ATOM 2289 C C . ASP A 1 300 ? -17.977 -22.652 -14.917 1 97.35 300 ASP A C 1
ATOM 2291 O O . ASP A 1 300 ? -18.054 -22.979 -16.103 1 97.35 300 ASP A O 1
ATOM 2295 N N . VAL A 1 301 ? -17.176 -23.246 -14.062 1 97.83 301 VAL A N 1
ATOM 2296 C CA . VAL A 1 301 ? -16.259 -24.304 -14.472 1 97.83 301 VAL A CA 1
ATOM 2297 C C . VAL A 1 301 ? -17.051 -25.518 -14.953 1 97.83 301 VAL A C 1
ATOM 2299 O O . VAL A 1 301 ? -16.752 -26.085 -16.006 1 97.83 301 VAL A O 1
ATOM 2302 N N . GLU A 1 302 ? -18.032 -25.888 -14.213 1 97.43 302 GLU A N 1
ATOM 2303 C CA . GLU A 1 302 ? -18.841 -27.051 -14.564 1 97.43 302 GLU A CA 1
ATOM 2304 C C . GLU A 1 302 ? -19.554 -26.845 -15.897 1 97.43 302 GLU A C 1
ATOM 2306 O O . GLU A 1 302 ? -19.589 -27.748 -16.735 1 97.43 302 GLU A O 1
ATOM 2311 N N . ARG A 1 303 ? -20.067 -25.692 -16.057 1 97.27 303 ARG A N 1
ATOM 2312 C CA . ARG A 1 303 ? -20.75 -25.363 -17.304 1 97.27 303 ARG A CA 1
ATOM 2313 C C . ARG A 1 303 ? -19.789 -25.418 -18.486 1 97.27 303 ARG A C 1
ATOM 2315 O O . ARG A 1 303 ? -20.092 -26.033 -19.511 1 97.27 303 ARG A O 1
ATOM 2322 N N . LEU A 1 304 ? -18.691 -24.827 -18.381 1 97.85 304 LEU A N 1
ATOM 2323 C CA . LEU A 1 304 ? -17.712 -24.755 -19.46 1 97.85 304 LEU A CA 1
ATOM 2324 C C . LEU A 1 304 ? -17.104 -26.127 -19.735 1 97.85 304 LEU A C 1
ATOM 2326 O O . LEU A 1 304 ? -16.821 -26.465 -20.887 1 97.85 304 LEU A O 1
ATOM 2330 N N . TYR A 1 305 ? -16.878 -26.883 -18.655 1 97.61 305 TYR A N 1
ATOM 2331 C CA . TYR A 1 305 ? -16.347 -28.233 -18.807 1 97.61 305 TYR A CA 1
ATOM 2332 C C . TYR A 1 305 ? -17.299 -29.106 -19.615 1 97.61 305 TYR A C 1
ATOM 2334 O O . TYR A 1 305 ? -16.867 -29.871 -20.48 1 97.61 305 TYR A O 1
ATOM 2342 N N . LYS A 1 306 ? -18.557 -28.969 -19.384 1 96.71 306 LYS A N 1
ATOM 2343 C CA . LYS A 1 306 ? -19.571 -29.691 -20.146 1 96.71 306 LYS A CA 1
ATOM 2344 C C . LYS A 1 306 ? -19.552 -29.279 -21.615 1 96.71 306 LYS A C 1
ATOM 2346 O O . LYS A 1 306 ? -19.71 -30.119 -22.503 1 96.71 306 LYS A O 1
ATOM 2351 N N . GLN A 1 307 ? -19.343 -28.066 -21.856 1 96.06 307 GLN A N 1
ATOM 2352 C CA . GLN A 1 307 ? -19.27 -27.553 -23.22 1 96.06 307 GLN A CA 1
ATOM 2353 C C . GLN A 1 307 ? -18.073 -28.139 -23.964 1 96.06 307 GLN A C 1
ATOM 2355 O O . GLN A 1 307 ? -18.107 -28.283 -25.188 1 96.06 307 GLN A O 1
ATOM 2360 N N . LEU A 1 308 ? -17.07 -28.493 -23.225 1 96.12 308 LEU A N 1
ATOM 2361 C CA . LEU A 1 308 ? -15.846 -29.023 -23.816 1 96.12 308 LEU A CA 1
ATOM 2362 C C . LEU A 1 308 ? -15.92 -30.541 -23.948 1 96.12 308 LEU A C 1
ATOM 2364 O O . LEU A 1 308 ? -14.934 -31.185 -24.313 1 96.12 308 LEU A O 1
ATOM 2368 N N . GLY A 1 309 ? -17.071 -31.106 -23.547 1 91.63 309 GLY A N 1
ATOM 2369 C CA . GLY A 1 309 ? -17.276 -32.541 -23.665 1 91.63 309 GLY A CA 1
ATOM 2370 C C . GLY A 1 309 ? -16.832 -33.311 -22.436 1 91.63 309 GLY A C 1
ATOM 2371 O O . GLY A 1 309 ? -16.568 -34.513 -22.512 1 91.63 309 GLY A O 1
ATOM 2372 N N . GLY A 1 310 ? -16.595 -32.53 -21.34 1 85.3 310 GLY A N 1
ATOM 2373 C CA . GLY A 1 310 ? -16.277 -33.206 -20.092 1 85.3 310 GLY A CA 1
ATOM 2374 C C . GLY A 1 310 ? -17.455 -33.96 -19.505 1 85.3 310 GLY A C 1
ATOM 2375 O O . GLY A 1 310 ? -18.61 -33.649 -19.804 1 85.3 310 GLY A O 1
ATOM 2376 N N . LYS A 1 311 ? -17.12 -35.019 -18.788 1 72.84 311 LYS A N 1
ATOM 2377 C CA . LYS A 1 311 ? -18.172 -35.864 -18.23 1 72.84 311 LYS A CA 1
ATOM 2378 C C . LYS A 1 311 ? -18.499 -35.46 -16.796 1 72.84 311 LYS A C 1
ATOM 2380 O O . LYS A 1 311 ? -17.629 -34.981 -16.066 1 72.84 311 LYS A O 1
ATOM 2385 N N . MET B 1 1 ? 11.365 28.092 30.738 1 35.21 1 MET B N 1
ATOM 2386 C CA . MET B 1 1 ? 10.014 27.752 30.3 1 35.21 1 MET B CA 1
ATOM 2387 C C . MET B 1 1 ? 10.052 26.813 29.099 1 35.21 1 MET B C 1
ATOM 2389 O O . MET B 1 1 ? 10.432 27.219 27.999 1 35.21 1 MET B O 1
ATOM 2393 N N . LYS B 1 2 ? 10.536 25.643 29.071 1 46.94 2 LYS B N 1
ATOM 2394 C CA . LYS B 1 2 ? 10.703 24.716 27.955 1 46.94 2 LYS B CA 1
ATOM 2395 C C . LYS B 1 2 ? 9.463 24.697 27.066 1 46.94 2 LYS B C 1
ATOM 2397 O O . LYS B 1 2 ? 8.363 24.396 27.533 1 46.94 2 LYS B O 1
ATOM 2402 N N . SER B 1 3 ? 9.23 25.759 26.202 1 59.32 3 SER B N 1
ATOM 2403 C CA . SER B 1 3 ? 8.062 26.044 25.375 1 59.32 3 SER B CA 1
ATOM 2404 C C . SER B 1 3 ? 7.652 24.824 24.557 1 59.32 3 SER B C 1
ATOM 2406 O O . SER B 1 3 ? 8.258 24.53 23.525 1 59.32 3 SER B O 1
ATOM 2408 N N . SER B 1 4 ? 6.804 23.952 25.302 1 89.79 4 SER B N 1
ATOM 2409 C CA . SER B 1 4 ? 6.529 22.615 24.787 1 89.79 4 SER B CA 1
ATOM 2410 C C . SER B 1 4 ? 5.484 22.654 23.677 1 89.79 4 SER B C 1
ATOM 2412 O O . SER B 1 4 ? 4.506 23.4 23.764 1 89.79 4 SER B O 1
ATOM 2414 N N . ILE B 1 5 ? 5.859 22.273 22.577 1 97.94 5 ILE B N 1
ATOM 2415 C CA . ILE B 1 5 ? 4.977 22.162 21.42 1 97.94 5 ILE B CA 1
ATOM 2416 C C . ILE B 1 5 ? 4.43 20.739 21.323 1 97.94 5 ILE B C 1
ATOM 2418 O O . ILE B 1 5 ? 5.193 19.771 21.345 1 97.94 5 ILE B O 1
ATOM 2422 N N . PHE B 1 6 ? 3.095 20.599 21.353 1 98.43 6 PHE B N 1
ATOM 2423 C CA . PHE B 1 6 ? 2.419 19.336 21.083 1 98.43 6 PHE B CA 1
ATOM 2424 C C . PHE B 1 6 ? 1.716 19.377 19.731 1 98.43 6 PHE B C 1
ATOM 2426 O O . PHE B 1 6 ? 1.189 20.416 19.331 1 98.43 6 PHE B O 1
ATOM 2433 N N . THR B 1 7 ? 1.743 18.344 19.043 1 98.38 7 THR B N 1
ATOM 2434 C CA . THR B 1 7 ? 1.005 18.221 17.791 1 98.38 7 THR B CA 1
ATOM 2435 C C . THR B 1 7 ? 0.034 17.045 17.849 1 98.38 7 THR B C 1
ATOM 2437 O O . THR B 1 7 ? 0.341 16.008 18.441 1 98.38 7 THR B O 1
ATOM 2440 N N . LEU B 1 8 ? -1.117 17.245 17.272 1 98 8 LEU B N 1
ATOM 2441 C CA . LEU B 1 8 ? -2.129 16.198 17.191 1 98 8 LEU B CA 1
ATOM 2442 C C . LEU B 1 8 ? -2.471 15.883 15.739 1 98 8 LEU B C 1
ATOM 2444 O O . LEU B 1 8 ? -2.806 16.783 14.966 1 98 8 LEU B O 1
ATOM 2448 N N . THR B 1 9 ? -2.336 14.706 15.384 1 97.91 9 THR B N 1
ATOM 2449 C CA . THR B 1 9 ? -2.771 14.178 14.096 1 97.91 9 THR B CA 1
ATOM 2450 C C . THR B 1 9 ? -3.856 13.121 14.283 1 97.91 9 THR B C 1
ATOM 2452 O O . THR B 1 9 ? -3.567 11.99 14.678 1 97.91 9 THR B O 1
ATOM 2455 N N . LEU B 1 10 ? -5.027 13.423 13.896 1 96.88 10 LEU B N 1
ATOM 2456 C CA . LEU B 1 10 ? -6.129 12.49 14.103 1 96.88 10 LEU B CA 1
ATOM 2457 C C . LEU B 1 10 ? -6.136 11.41 13.026 1 96.88 10 LEU B C 1
ATOM 2459 O O . LEU B 1 10 ? -6.691 10.328 13.229 1 96.88 10 LEU B O 1
ATOM 2463 N N . SER B 1 11 ? -5.548 11.769 11.909 1 96.12 11 SER B N 1
ATOM 2464 C CA . SER B 1 11 ? -5.564 10.848 10.777 1 96.12 11 SER B CA 1
ATOM 2465 C C . SER B 1 11 ? -4.16 10.623 10.227 1 96.12 11 SER B C 1
ATOM 2467 O O . SER B 1 11 ? -3.873 10.973 9.08 1 96.12 11 SER B O 1
ATOM 2469 N N . PRO B 1 12 ? -3.304 9.988 11.033 1 97.43 12 PRO B N 1
ATOM 2470 C CA . PRO B 1 12 ? -1.971 9.679 10.509 1 97.43 12 PRO B CA 1
ATOM 2471 C C . PRO B 1 12 ? -2.013 8.734 9.31 1 97.43 12 PRO B C 1
ATOM 2473 O O . PRO B 1 12 ? -2.989 8.002 9.131 1 97.43 12 PRO B O 1
ATOM 2476 N N . ALA B 1 13 ? -1.035 8.84 8.519 1 95.47 13 ALA B N 1
ATOM 2477 C CA . ALA B 1 13 ? -0.97 8.027 7.307 1 95.47 13 ALA B CA 1
ATOM 2478 C C . ALA B 1 13 ? 0.415 7.41 7.134 1 95.47 13 ALA B C 1
ATOM 2480 O O . ALA B 1 13 ? 1.426 8.114 7.183 1 95.47 13 ALA B O 1
ATOM 2481 N N . PHE B 1 14 ? 0.456 6.148 6.968 1 94.98 14 PHE B N 1
ATOM 2482 C CA . PHE B 1 14 ? 1.669 5.414 6.626 1 94.98 14 PHE B CA 1
ATOM 2483 C C . PHE B 1 14 ? 1.889 5.405 5.118 1 94.98 14 PHE B C 1
ATOM 2485 O O . PHE B 1 14 ? 1.139 4.764 4.38 1 94.98 14 PHE B O 1
ATOM 2492 N N . ASP B 1 15 ? 2.931 6.106 4.687 1 94 15 ASP B N 1
ATOM 2493 C CA . ASP B 1 15 ? 3.136 6.288 3.253 1 94 15 ASP B CA 1
ATOM 2494 C C . ASP B 1 15 ? 4.095 5.238 2.697 1 94 15 ASP B C 1
ATOM 2496 O O . ASP B 1 15 ? 5.241 5.14 3.141 1 94 15 ASP B O 1
ATOM 2500 N N . LYS B 1 16 ? 3.62 4.459 1.807 1 94.39 16 LYS B N 1
ATOM 2501 C CA . LYS B 1 16 ? 4.428 3.538 1.013 1 94.39 16 LYS B CA 1
ATOM 2502 C C . LYS B 1 16 ? 4.78 4.144 -0.342 1 94.39 16 LYS B C 1
ATOM 2504 O O . LYS B 1 16 ? 3.903 4.339 -1.187 1 94.39 16 LYS B O 1
ATOM 2509 N N . SER B 1 17 ? 6.105 4.425 -0.571 1 94.45 17 SER B N 1
ATOM 2510 C CA . SER B 1 17 ? 6.54 5.095 -1.792 1 94.45 17 SER B CA 1
ATOM 2511 C C . SER B 1 17 ? 7.437 4.189 -2.629 1 94.45 17 SER B C 1
ATOM 2513 O O . SER B 1 17 ? 8.257 3.445 -2.087 1 94.45 17 SER B O 1
ATOM 2515 N N . THR B 1 18 ? 7.255 4.252 -3.947 1 96.07 18 THR B N 1
ATOM 2516 C CA . THR B 1 18 ? 8.071 3.46 -4.86 1 96.07 18 THR B CA 1
ATOM 2517 C C . THR B 1 18 ? 8.178 4.143 -6.221 1 96.07 18 THR B C 1
ATOM 2519 O O . THR B 1 18 ? 7.888 5.335 -6.348 1 96.07 18 THR B O 1
ATOM 2522 N N . SER B 1 19 ? 8.803 3.495 -7.16 1 96.34 19 SER B N 1
ATOM 2523 C CA . SER B 1 19 ? 8.916 3.997 -8.525 1 96.34 19 SER B CA 1
ATOM 2524 C C . SER B 1 19 ? 8.615 2.903 -9.544 1 96.34 19 SER B C 1
ATOM 2526 O O . SER B 1 19 ? 8.711 1.714 -9.232 1 96.34 19 SER B O 1
ATOM 2528 N N . VAL B 1 20 ? 8.195 3.303 -10.663 1 97.32 20 VAL B N 1
ATOM 2529 C CA . VAL B 1 20 ? 7.907 2.43 -11.797 1 97.32 20 VAL B CA 1
ATOM 2530 C C . VAL B 1 20 ? 8.302 3.126 -13.098 1 97.32 20 VAL B C 1
ATOM 2532 O O . VAL B 1 20 ? 8.387 4.355 -13.151 1 97.32 20 VAL B O 1
ATOM 2535 N N . GLU B 1 21 ? 8.595 2.344 -14.113 1 96.29 21 GLU B N 1
ATOM 2536 C CA . GLU B 1 21 ? 9.005 2.949 -15.376 1 96.29 21 GLU B CA 1
ATOM 2537 C C . GLU B 1 21 ? 7.877 3.779 -15.983 1 96.29 21 GLU B C 1
ATOM 2539 O O . GLU B 1 21 ? 8.095 4.915 -16.409 1 96.29 21 GLU B O 1
ATOM 2544 N N . SER B 1 22 ? 6.727 3.215 -16.097 1 95.55 22 SER B N 1
ATOM 2545 C CA . SER B 1 22 ? 5.556 3.903 -16.631 1 95.55 22 SER B CA 1
ATOM 2546 C C . SER B 1 22 ? 4.273 3.395 -15.982 1 95.55 22 SER B C 1
ATOM 2548 O O . SER B 1 22 ? 4.123 2.194 -15.746 1 95.55 22 SER B O 1
ATOM 2550 N N . VAL B 1 23 ? 3.404 4.324 -15.686 1 95.54 23 VAL B N 1
ATOM 2551 C CA . VAL B 1 23 ? 2.096 3.966 -15.147 1 95.54 23 VAL B CA 1
ATOM 2552 C C . VAL B 1 23 ? 1.115 3.721 -16.291 1 95.54 23 VAL B C 1
ATOM 2554 O O . VAL B 1 23 ? 0.621 4.667 -16.908 1 95.54 23 VAL B O 1
ATOM 2557 N N . GLN B 1 24 ? 0.849 2.469 -16.542 1 94.08 24 GLN B N 1
ATOM 2558 C CA . GLN B 1 24 ? -0.037 2.068 -17.63 1 94.08 24 GLN B CA 1
ATOM 2559 C C . GLN B 1 24 ? -1.04 1.016 -17.164 1 94.08 24 GLN B C 1
ATOM 2561 O O . GLN B 1 24 ? -0.7 0.135 -16.372 1 94.08 24 GLN B O 1
ATOM 2566 N N . PRO B 1 25 ? -2.244 1.112 -17.642 1 91.48 25 PRO B N 1
ATOM 2567 C CA . PRO B 1 25 ? -3.24 0.118 -17.236 1 91.48 25 PRO B CA 1
ATOM 2568 C C . PRO B 1 25 ? -3.028 -1.238 -17.906 1 91.48 25 PRO B C 1
ATOM 2570 O O . PRO B 1 25 ? -2.261 -1.343 -18.866 1 91.48 25 PRO B O 1
ATOM 2573 N N . GLU B 1 26 ? -3.644 -2.307 -17.365 1 82.4 26 GLU B N 1
ATOM 2574 C CA . GLU B 1 26 ? -3.86 -3.641 -17.918 1 82.4 26 GLU B CA 1
ATOM 2575 C C . GLU B 1 26 ? -2.538 -4.38 -18.109 1 82.4 26 GLU B C 1
ATOM 2577 O O . GLU B 1 26 ? -2.446 -5.297 -18.927 1 82.4 26 GLU B O 1
ATOM 2582 N N . HIS B 1 27 ? -1.47 -3.893 -17.465 1 82.41 27 HIS B N 1
ATOM 2583 C CA . HIS B 1 27 ? -0.191 -4.592 -17.411 1 82.41 27 HIS B CA 1
ATOM 2584 C C . HIS B 1 27 ? 0.335 -4.669 -15.981 1 82.41 27 HIS B C 1
ATOM 2586 O O . HIS B 1 27 ? 0.02 -3.813 -15.152 1 82.41 27 HIS B O 1
ATOM 2592 N N . LYS B 1 28 ? 1.068 -5.723 -15.765 1 85.87 28 LYS B N 1
ATOM 2593 C CA . LYS B 1 28 ? 1.768 -5.771 -14.485 1 85.87 28 LYS B CA 1
ATOM 2594 C C . LYS B 1 28 ? 2.851 -4.699 -14.41 1 85.87 28 LYS B C 1
ATOM 2596 O O . LYS B 1 28 ? 3.726 -4.631 -15.276 1 85.87 28 LYS B O 1
ATOM 2601 N N . LEU B 1 29 ? 2.741 -3.803 -13.506 1 94.86 29 LEU B N 1
ATOM 2602 C CA . LEU B 1 29 ? 3.725 -2.747 -13.291 1 94.86 29 LEU B CA 1
ATOM 2603 C C . LEU B 1 29 ? 4.749 -3.165 -12.241 1 94.86 29 LEU B C 1
ATOM 2605 O O . LEU B 1 29 ? 4.425 -3.262 -11.055 1 94.86 29 LEU B O 1
ATOM 2609 N N . ARG B 1 30 ? 5.938 -3.406 -12.672 1 94.64 30 ARG B N 1
ATOM 2610 C CA . ARG B 1 30 ? 6.998 -3.84 -11.767 1 94.64 30 ARG B CA 1
ATOM 2611 C C . ARG B 1 30 ? 7.63 -2.649 -11.054 1 94.64 30 ARG B C 1
ATOM 2613 O O . ARG B 1 30 ? 8.334 -1.85 -11.675 1 94.64 30 ARG B O 1
ATOM 2620 N N . CYS B 1 31 ? 7.493 -2.587 -9.789 1 97.17 31 CYS B N 1
ATOM 2621 C CA . CYS B 1 31 ? 7.952 -1.449 -9 1 97.17 31 CYS B CA 1
ATOM 2622 C C . CYS B 1 31 ? 9.303 -1.739 -8.359 1 97.17 31 CYS B C 1
ATOM 2624 O O . CYS B 1 31 ? 9.697 -2.9 -8.228 1 97.17 31 CYS B O 1
ATOM 2626 N N . ASP B 1 32 ? 9.958 -0.655 -7.994 1 95.81 32 ASP B N 1
ATOM 2627 C CA . ASP B 1 32 ? 11.138 -0.764 -7.141 1 95.81 32 ASP B CA 1
ATOM 2628 C C . ASP B 1 32 ? 10.746 -1.065 -5.697 1 95.81 32 ASP B C 1
ATOM 2630 O O . ASP B 1 32 ? 9.573 -0.96 -5.331 1 95.81 32 ASP B O 1
ATOM 2634 N N . SER B 1 33 ? 11.742 -1.435 -4.927 1 93.96 33 SER B N 1
ATOM 2635 C CA . SER B 1 33 ? 11.495 -1.655 -3.505 1 93.96 33 SER B CA 1
ATOM 2636 C C . SER B 1 33 ? 10.926 -0.405 -2.843 1 93.96 33 SER B C 1
ATOM 2638 O O . SER B 1 33 ? 11.413 0.704 -3.075 1 93.96 33 SER B O 1
ATOM 2640 N N . PRO B 1 34 ? 9.98 -0.576 -2.033 1 94 34 PRO B N 1
ATOM 2641 C CA . PRO B 1 34 ? 9.327 0.601 -1.456 1 94 34 PRO B CA 1
ATOM 2642 C C . PRO B 1 34 ? 10.089 1.172 -0.262 1 94 34 PRO B C 1
ATOM 2644 O O . PRO B 1 34 ? 10.859 0.456 0.383 1 94 34 PRO B O 1
ATOM 2647 N N . ILE B 1 35 ? 9.849 2.435 -0.058 1 92.35 35 ILE B N 1
ATOM 2648 C CA . ILE B 1 35 ? 10.264 3.127 1.157 1 92.35 35 ILE B CA 1
ATOM 2649 C C . ILE B 1 35 ? 9.035 3.512 1.977 1 92.35 35 ILE B C 1
ATOM 2651 O O . ILE B 1 35 ? 8.01 3.912 1.42 1 92.35 35 ILE B O 1
ATOM 2655 N N . TYR B 1 36 ? 9.165 3.414 3.297 1 92.1 36 TYR B N 1
ATOM 2656 C CA . TYR B 1 36 ? 8.058 3.698 4.204 1 92.1 36 TYR B CA 1
ATOM 2657 C C . TYR B 1 36 ? 8.337 4.949 5.029 1 92.1 36 TYR B C 1
ATOM 2659 O O . TYR B 1 36 ? 9.433 5.114 5.568 1 92.1 36 TYR B O 1
ATOM 2667 N N . GLN B 1 37 ? 7.395 5.806 5.111 1 93.07 37 GLN B N 1
ATOM 2668 C CA . GLN B 1 37 ? 7.55 7.057 5.847 1 93.07 37 GLN B CA 1
ATOM 2669 C C . GLN B 1 37 ? 6.276 7.408 6.61 1 93.07 37 GLN B C 1
ATOM 2671 O O . GLN B 1 37 ? 5.169 7.175 6.12 1 93.07 37 GLN B O 1
ATOM 2676 N N . PRO B 1 38 ? 6.462 7.913 7.76 1 95.26 38 PRO B N 1
ATOM 2677 C CA . PRO B 1 38 ? 5.29 8.433 8.468 1 95.26 38 PRO B CA 1
ATOM 2678 C C . PRO B 1 38 ? 4.79 9.755 7.89 1 95.26 38 PRO B C 1
ATOM 2680 O O . PRO B 1 38 ? 5.593 10.594 7.474 1 95.26 38 PRO B O 1
ATOM 2683 N N . GLY B 1 39 ? 3.458 9.885 7.811 1 94.3 39 GLY B N 1
ATOM 2684 C CA . GLY B 1 39 ? 2.838 11.1 7.306 1 94.3 39 GLY B CA 1
ATOM 2685 C C . GLY B 1 39 ? 1.623 11.527 8.107 1 94.3 39 GLY B C 1
ATOM 2686 O O . GLY B 1 39 ? 1.264 10.88 9.093 1 94.3 39 GLY B O 1
ATOM 2687 N N . GLY B 1 40 ? 1.053 12.645 7.601 1 94.8 40 GLY B N 1
ATOM 2688 C CA . GLY B 1 40 ? -0.012 13.33 8.315 1 94.8 40 GLY B CA 1
ATOM 2689 C C . GLY B 1 40 ? 0.364 14.737 8.74 1 94.8 40 GLY B C 1
ATOM 2690 O O . GLY B 1 40 ? 1.523 15.005 9.062 1 94.8 40 GLY B O 1
ATOM 2691 N N . GLY B 1 41 ? -0.656 15.518 8.801 1 95.42 41 GLY B N 1
ATOM 2692 C CA . GLY B 1 41 ? -0.387 16.928 9.035 1 95.42 41 GLY B CA 1
ATOM 2693 C C . GLY B 1 41 ? 0.404 17.181 10.305 1 95.42 41 GLY B C 1
ATOM 2694 O O . GLY B 1 41 ? 1.51 17.722 10.256 1 95.42 41 GLY B O 1
ATOM 2695 N N . GLY B 1 42 ? -0.087 16.788 11.43 1 97.4 42 GLY B N 1
ATOM 2696 C CA . GLY B 1 42 ? 0.584 17.009 12.701 1 97.4 42 GLY B CA 1
ATOM 2697 C C . GLY B 1 42 ? 1.911 16.282 12.81 1 97.4 42 GLY B C 1
ATOM 2698 O O . GLY B 1 42 ? 2.85 16.783 13.431 1 97.4 42 GLY B O 1
ATOM 2699 N N . ILE B 1 43 ? 1.983 15.153 12.257 1 97.99 43 ILE B N 1
ATOM 2700 C CA . ILE B 1 43 ? 3.22 14.38 12.224 1 97.99 43 ILE B CA 1
ATOM 2701 C C . ILE B 1 43 ? 4.279 15.137 11.426 1 97.99 43 ILE B C 1
ATOM 2703 O O . ILE B 1 43 ? 5.427 15.254 11.861 1 97.99 43 ILE B O 1
ATOM 2707 N N . ASN B 1 44 ? 3.885 15.622 10.305 1 97.34 44 ASN B N 1
ATOM 2708 C CA . ASN B 1 44 ? 4.81 16.387 9.476 1 97.34 44 ASN B CA 1
ATOM 2709 C C . ASN B 1 44 ? 5.276 17.657 10.182 1 97.34 44 ASN B C 1
ATOM 2711 O O . ASN B 1 44 ? 6.425 18.073 10.026 1 97.34 44 ASN B O 1
ATOM 2715 N N . VAL B 1 45 ? 4.382 18.262 10.902 1 98.27 45 VAL B N 1
ATOM 2716 C CA . VAL B 1 45 ? 4.764 19.436 11.68 1 98.27 45 VAL B CA 1
ATOM 2717 C C . VAL B 1 45 ? 5.842 19.057 12.692 1 98.27 45 VAL B C 1
ATOM 2719 O O . VAL B 1 45 ? 6.867 19.735 12.8 1 98.27 45 VAL B O 1
ATOM 2722 N N . SER B 1 46 ? 5.656 17.997 13.43 1 98.05 46 SER B N 1
ATOM 2723 C CA . SER B 1 46 ? 6.64 17.537 14.404 1 98.05 46 SER B CA 1
ATOM 2724 C C . SER B 1 46 ? 7.966 17.198 13.732 1 98.05 46 SER B C 1
ATOM 2726 O O . SER B 1 46 ? 9.033 17.546 14.242 1 98.05 46 SER B O 1
ATOM 2728 N N . ARG B 1 47 ? 7.88 16.54 12.636 1 97.6 47 ARG B N 1
ATOM 2729 C CA . ARG B 1 47 ? 9.09 16.158 11.914 1 97.6 47 ARG B CA 1
ATOM 2730 C C . ARG B 1 47 ? 9.842 17.388 11.418 1 97.6 47 ARG B C 1
ATOM 2732 O O . ARG B 1 47 ? 11.072 17.438 11.483 1 97.6 47 ARG B O 1
ATOM 2739 N N . ALA B 1 48 ? 9.104 18.362 10.907 1 97.9 48 ALA B N 1
ATOM 2740 C CA . ALA B 1 48 ? 9.724 19.604 10.453 1 97.9 48 ALA B CA 1
ATOM 2741 C C . ALA B 1 48 ? 10.369 20.352 11.616 1 97.9 48 ALA B C 1
ATOM 2743 O O . ALA B 1 48 ? 11.476 20.881 11.484 1 97.9 48 ALA B O 1
ATOM 2744 N N . ILE B 1 49 ? 9.717 20.412 12.741 1 97.88 49 ILE B N 1
ATOM 2745 C CA . ILE B 1 49 ? 10.269 21.064 13.924 1 97.88 49 ILE B CA 1
ATOM 2746 C C . ILE B 1 49 ? 11.595 20.408 14.303 1 97.88 49 ILE B C 1
ATOM 2748 O O . ILE B 1 49 ? 12.568 21.097 14.619 1 97.88 49 ILE B O 1
ATOM 2752 N N . LYS B 1 50 ? 11.6 19.101 14.251 1 97.43 50 LYS B N 1
ATOM 2753 C CA . LYS B 1 50 ? 12.826 18.368 14.555 1 97.43 50 LYS B CA 1
ATOM 2754 C C . LYS B 1 50 ? 13.945 18.742 13.588 1 97.43 50 LYS B C 1
ATOM 2756 O O . LYS B 1 50 ? 15.084 18.966 14.004 1 97.43 50 LYS B O 1
ATOM 2761 N N . LYS B 1 51 ? 13.66 18.827 12.33 1 96.91 51 LYS B N 1
ATOM 2762 C CA . LYS B 1 51 ? 14.635 19.188 11.305 1 96.91 51 LYS B CA 1
ATOM 2763 C C . LYS B 1 51 ? 15.164 20.603 11.524 1 96.91 51 LYS B C 1
ATOM 2765 O O . LYS B 1 51 ? 16.269 20.931 11.089 1 96.91 51 LYS B O 1
ATOM 2770 N N . LEU B 1 52 ? 14.42 21.405 12.191 1 97.39 52 LEU B N 1
ATOM 2771 C CA . LEU B 1 52 ? 14.781 22.79 12.473 1 97.39 52 LEU B CA 1
ATOM 2772 C C . LEU B 1 52 ? 15.436 22.913 13.844 1 97.39 52 LEU B C 1
ATOM 2774 O O . LEU B 1 52 ? 15.523 24.01 14.4 1 97.39 52 LEU B O 1
ATOM 2778 N N . ASN B 1 53 ? 15.738 21.804 14.454 1 96.09 53 ASN B N 1
ATOM 2779 C CA . ASN B 1 53 ? 16.421 21.69 15.738 1 96.09 53 ASN B CA 1
ATOM 2780 C C . ASN B 1 53 ? 15.503 22.073 16.896 1 96.09 53 ASN B C 1
ATOM 2782 O O . ASN B 1 53 ? 15.964 22.6 17.91 1 96.09 53 ASN B O 1
ATOM 2786 N N . GLY B 1 54 ? 14.25 21.957 16.665 1 96.54 54 GLY B N 1
ATOM 2787 C CA . GLY B 1 54 ? 13.28 22.091 17.74 1 96.54 54 GLY B CA 1
ATOM 2788 C C . GLY B 1 54 ? 12.82 20.758 18.299 1 96.54 54 GLY B C 1
ATOM 2789 O O . GLY B 1 54 ? 13.366 19.71 17.948 1 96.54 54 GLY B O 1
ATOM 2790 N N . SER B 1 55 ? 11.869 20.867 19.234 1 96.48 55 SER B N 1
ATOM 2791 C CA . SER B 1 55 ? 11.313 19.665 19.847 1 96.48 55 SER B CA 1
ATOM 2792 C C . SER B 1 55 ? 9.798 19.77 19.994 1 96.48 55 SER B C 1
ATOM 2794 O O . SER B 1 55 ? 9.265 20.859 20.215 1 96.48 55 SER B O 1
ATOM 2796 N N . SER B 1 56 ? 9.168 18.675 19.845 1 97.55 56 SER B N 1
ATOM 2797 C CA . SER B 1 56 ? 7.724 18.567 20.024 1 97.55 56 SER B CA 1
ATOM 2798 C C . SER B 1 56 ? 7.326 17.166 20.479 1 97.55 56 SER B C 1
ATOM 2800 O O . SER B 1 56 ? 8.146 16.246 20.461 1 97.55 56 SER B O 1
ATOM 2802 N N . VAL B 1 57 ? 6.142 17.072 20.972 1 98.04 57 VAL B N 1
ATOM 2803 C CA . VAL B 1 57 ? 5.533 15.781 21.278 1 98.04 57 VAL B CA 1
ATOM 2804 C C . VAL B 1 57 ? 4.383 15.51 20.311 1 98.04 57 VAL B C 1
ATOM 2806 O O . VAL B 1 57 ? 3.426 16.285 20.243 1 98.04 57 VAL B O 1
ATOM 2809 N N . ALA B 1 58 ? 4.489 14.442 19.592 1 98.38 58 ALA B N 1
ATOM 2810 C CA . ALA B 1 58 ? 3.476 14.095 18.599 1 98.38 58 ALA B CA 1
ATOM 2811 C C . ALA B 1 58 ? 2.412 13.179 19.198 1 98.38 58 ALA B C 1
ATOM 2813 O O . ALA B 1 58 ? 2.727 12.096 19.697 1 98.38 58 ALA B O 1
ATOM 2814 N N . LEU B 1 59 ? 1.162 13.56 19.17 1 98.52 59 LEU B N 1
ATOM 2815 C CA . LEU B 1 59 ? 0.017 12.75 19.574 1 98.52 59 LEU B CA 1
ATOM 2816 C C . LEU B 1 59 ? -0.728 12.217 18.355 1 98.52 59 LEU B C 1
ATOM 2818 O O . LEU B 1 59 ? -1.076 12.982 17.452 1 98.52 59 LEU B O 1
ATOM 2822 N N . TYR B 1 60 ? -0.993 10.958 18.316 1 98.39 60 TYR B N 1
ATOM 2823 C CA . TYR B 1 60 ? -1.701 10.392 17.172 1 98.39 60 TYR B CA 1
ATOM 2824 C C . TYR B 1 60 ? -2.178 8.976 17.473 1 98.39 60 TYR B C 1
ATOM 2826 O O . TYR B 1 60 ? -1.568 8.266 18.275 1 98.39 60 TYR B O 1
ATOM 2834 N N . PRO B 1 61 ? -3.306 8.601 16.874 1 98.46 61 PRO B N 1
ATOM 2835 C CA . PRO B 1 61 ? -3.786 7.225 17.026 1 98.46 61 PRO B CA 1
ATOM 2836 C C . PRO B 1 61 ? -3.006 6.23 16.17 1 98.46 61 PRO B C 1
ATOM 2838 O O . PRO B 1 61 ? -2.549 6.576 15.078 1 98.46 61 PRO B O 1
ATOM 2841 N N . ILE B 1 62 ? -2.864 5.029 16.689 1 97.38 62 ILE B N 1
ATOM 2842 C CA . ILE B 1 62 ? -2.242 3.943 15.939 1 97.38 62 ILE B CA 1
ATOM 2843 C C . ILE B 1 62 ? -3.095 2.682 16.054 1 97.38 62 ILE B C 1
ATOM 2845 O O . ILE B 1 62 ? -3.692 2.422 17.101 1 97.38 62 ILE B O 1
ATOM 2849 N N . GLY B 1 63 ? -3.172 1.963 14.976 1 95.24 63 GLY B N 1
ATOM 2850 C CA . GLY B 1 63 ? -3.851 0.677 14.98 1 95.24 63 GLY B CA 1
ATOM 2851 C C . GLY B 1 63 ? -3.188 -0.351 14.083 1 95.24 63 GLY B C 1
ATOM 2852 O O . GLY B 1 63 ? -2.704 -0.017 13 1 95.24 63 GLY B O 1
ATOM 2853 N N . GLY B 1 64 ? -3.117 -1.581 14.637 1 90.26 64 GLY B N 1
ATOM 2854 C CA . GLY B 1 64 ? -2.556 -2.671 13.854 1 90.26 64 GLY B CA 1
ATOM 2855 C C . GLY B 1 64 ? -1.054 -2.566 13.675 1 90.26 64 GLY B C 1
ATOM 2856 O O . GLY B 1 64 ? -0.41 -1.705 14.278 1 90.26 64 GLY B O 1
ATOM 2857 N N . ASP B 1 65 ? -0.504 -3.379 12.872 1 86.09 65 ASP B N 1
ATOM 2858 C CA . ASP B 1 65 ? 0.938 -3.437 12.649 1 86.09 65 ASP B CA 1
ATOM 2859 C C . ASP B 1 65 ? 1.429 -2.195 11.909 1 86.09 65 ASP B C 1
ATOM 2861 O O . ASP B 1 65 ? 2.56 -1.751 12.114 1 86.09 65 ASP B O 1
ATOM 2865 N N . THR B 1 66 ? 0.523 -1.728 11.103 1 90.81 66 THR B N 1
ATOM 2866 C CA . THR B 1 66 ? 0.897 -0.498 10.414 1 90.81 66 THR B CA 1
ATOM 2867 C C . THR B 1 66 ? 1.148 0.627 11.414 1 90.81 66 THR B C 1
ATOM 2869 O O . THR B 1 66 ? 2.087 1.409 11.254 1 90.81 66 THR B O 1
ATOM 2872 N N . GLY B 1 67 ? 0.285 0.614 12.388 1 94.5 67 GLY B N 1
ATOM 2873 C CA . GLY B 1 67 ? 0.49 1.592 13.444 1 94.5 67 GLY B CA 1
ATOM 2874 C C . GLY B 1 67 ? 1.784 1.385 14.207 1 94.5 67 GLY B C 1
ATOM 2875 O O . GLY B 1 67 ? 2.494 2.347 14.509 1 94.5 67 GLY B O 1
ATOM 2876 N N . ASN B 1 68 ? 2.108 0.194 14.483 1 92.82 68 ASN B N 1
ATOM 2877 C CA . ASN B 1 68 ? 3.344 -0.123 15.191 1 92.82 68 ASN B CA 1
ATOM 2878 C C . ASN B 1 68 ? 4.573 0.283 14.382 1 92.82 68 ASN B C 1
ATOM 2880 O O . ASN B 1 68 ? 5.536 0.817 14.935 1 92.82 68 ASN B O 1
ATOM 2884 N N . HIS B 1 69 ? 4.537 -0.021 13.158 1 91.14 69 HIS B N 1
ATOM 2885 C CA . HIS B 1 69 ? 5.642 0.354 12.283 1 91.14 69 HIS B CA 1
ATOM 2886 C C . HIS B 1 69 ? 5.769 1.87 12.176 1 91.14 69 HIS B C 1
ATOM 2888 O O . HIS B 1 69 ? 6.881 2.404 12.156 1 91.14 69 HIS B O 1
ATOM 2894 N N . PHE B 1 70 ? 4.648 2.477 12.148 1 95.62 70 PHE B N 1
ATOM 2895 C CA . PHE B 1 70 ? 4.587 3.934 12.127 1 95.62 70 PHE B CA 1
ATOM 2896 C C . PHE B 1 70 ? 5.309 4.523 13.333 1 95.62 70 PHE B C 1
ATOM 2898 O O . PHE B 1 70 ? 6.171 5.391 13.184 1 95.62 70 PHE B O 1
ATOM 2905 N N . LYS B 1 71 ? 4.964 4.026 14.428 1 97.37 71 LYS B N 1
ATOM 2906 C CA . LYS B 1 71 ? 5.562 4.471 15.684 1 97.37 71 LYS B CA 1
ATOM 2907 C C . LYS B 1 71 ? 7.071 4.245 15.685 1 97.37 71 LYS B C 1
ATOM 2909 O O . LYS B 1 71 ? 7.833 5.108 16.126 1 97.37 71 LYS B O 1
ATOM 2914 N N . ALA B 1 72 ? 7.496 3.15 15.201 1 95.26 72 ALA B N 1
ATOM 2915 C CA . ALA B 1 72 ? 8.917 2.813 15.165 1 95.26 72 ALA B CA 1
ATOM 2916 C C . ALA B 1 72 ? 9.694 3.805 14.305 1 95.26 72 ALA B C 1
ATOM 2918 O O . ALA B 1 72 ? 10.808 4.203 14.657 1 95.26 72 ALA B O 1
ATOM 2919 N N . LEU B 1 73 ? 9.151 4.155 13.21 1 95.18 73 LEU B N 1
ATOM 2920 C CA . LEU B 1 73 ? 9.815 5.093 12.31 1 95.18 73 LEU B CA 1
ATOM 2921 C C . LEU B 1 73 ? 10.012 6.446 12.985 1 95.18 73 LEU B C 1
ATOM 2923 O O . LEU B 1 73 ? 11.068 7.067 12.844 1 95.18 73 LEU B O 1
ATOM 2927 N N . LEU B 1 74 ? 9.002 6.879 13.686 1 97.61 74 LEU B N 1
ATOM 2928 C CA . LEU B 1 74 ? 9.114 8.161 14.374 1 97.61 74 LEU B CA 1
ATOM 2929 C C . LEU B 1 74 ? 10.113 8.076 15.523 1 97.61 74 LEU B C 1
ATOM 2931 O O . LEU B 1 74 ? 10.814 9.048 15.814 1 97.61 74 LEU B O 1
ATOM 2935 N N . THR B 1 75 ? 10.122 6.94 16.204 1 97.67 75 THR B N 1
ATOM 2936 C CA . THR B 1 75 ? 11.129 6.725 17.238 1 97.67 75 THR B CA 1
ATOM 2937 C C . THR B 1 75 ? 12.535 6.835 16.656 1 97.67 75 THR B C 1
ATOM 2939 O O . THR B 1 75 ? 13.413 7.461 17.254 1 97.67 75 THR B O 1
ATOM 2942 N N . GLU B 1 76 ? 12.744 6.276 15.529 1 96.23 76 GLU B N 1
ATOM 2943 C CA . GLU B 1 76 ? 14.039 6.322 14.856 1 96.23 76 GLU B CA 1
ATOM 2944 C C . GLU B 1 76 ? 14.425 7.754 14.498 1 96.23 76 GLU B C 1
ATOM 2946 O O . GLU B 1 76 ? 15.61 8.094 14.466 1 96.23 76 GLU B O 1
ATOM 2951 N N . GLU B 1 77 ? 13.412 8.579 14.26 1 95.77 77 GLU B N 1
ATOM 2952 C CA . GLU B 1 77 ? 13.658 9.977 13.919 1 95.77 77 GLU B CA 1
ATOM 2953 C C . GLU B 1 77 ? 13.874 10.821 15.172 1 95.77 77 GLU B C 1
ATOM 2955 O O . GLU B 1 77 ? 14.152 12.018 15.08 1 95.77 77 GLU B O 1
ATOM 2960 N N . GLY B 1 78 ? 13.669 10.241 16.333 1 96.99 78 GLY B N 1
ATOM 2961 C CA . GLY B 1 78 ? 13.902 10.935 17.59 1 96.99 78 GLY B CA 1
ATOM 2962 C C . GLY B 1 78 ? 12.747 11.829 18.001 1 96.99 78 GLY B C 1
ATOM 2963 O O . GLY B 1 78 ? 12.947 12.836 18.683 1 96.99 78 GLY B O 1
ATOM 2964 N N . ILE B 1 79 ? 11.569 11.514 17.589 1 97.17 79 ILE B N 1
ATOM 2965 C CA . ILE B 1 79 ? 10.398 12.318 17.921 1 97.17 79 ILE B CA 1
ATOM 2966 C C . ILE B 1 79 ? 9.701 11.733 19.147 1 97.17 79 ILE B C 1
ATOM 2968 O O . ILE B 1 79 ? 9.384 10.542 19.18 1 97.17 79 ILE B O 1
ATOM 2972 N N . GLU B 1 80 ? 9.513 12.544 20.139 1 97.32 80 GLU B N 1
ATOM 2973 C CA . GLU B 1 80 ? 8.717 12.134 21.293 1 97.32 80 GLU B CA 1
ATOM 2974 C C . GLU B 1 80 ? 7.254 11.93 20.91 1 97.32 80 GLU B C 1
ATOM 2976 O O . GLU B 1 80 ? 6.703 12.693 20.114 1 97.32 80 GLU B O 1
ATOM 2981 N N . GLN B 1 81 ? 6.638 10.861 21.513 1 98.07 81 GLN B N 1
ATOM 2982 C CA . GLN B 1 81 ? 5.319 10.467 21.031 1 98.07 81 GLN B CA 1
ATOM 2983 C C . GLN B 1 81 ? 4.389 10.12 22.19 1 98.07 81 GLN B C 1
ATOM 2985 O O . GLN B 1 81 ? 4.833 9.591 23.211 1 98.07 81 GLN B O 1
ATOM 2990 N N . ILE B 1 82 ? 3.174 10.442 22.049 1 98.17 82 ILE B N 1
ATOM 2991 C CA . ILE B 1 82 ? 2.055 9.88 22.798 1 98.17 82 ILE B CA 1
ATOM 2992 C C . ILE B 1 82 ? 1.055 9.247 21.833 1 98.17 82 ILE B C 1
ATOM 2994 O O . ILE B 1 82 ? 0.408 9.947 21.051 1 98.17 82 ILE B O 1
ATOM 2998 N N . THR B 1 83 ? 0.939 7.945 21.889 1 98.34 83 THR B N 1
ATOM 2999 C CA . THR B 1 83 ? 0.087 7.247 20.933 1 98.34 83 THR B CA 1
ATOM 3000 C C . THR B 1 83 ? -1.205 6.783 21.598 1 98.34 83 THR B C 1
ATOM 3002 O O . THR B 1 83 ? -1.243 6.568 22.812 1 98.34 83 THR B O 1
ATOM 3005 N N . PHE B 1 84 ? -2.214 6.688 20.788 1 98.22 84 PHE B N 1
ATOM 3006 C CA . PHE B 1 84 ? -3.516 6.185 21.208 1 98.22 84 PHE B CA 1
ATOM 3007 C C . PHE B 1 84 ? -3.875 4.912 20.451 1 98.22 84 PHE B C 1
ATOM 3009 O O . PHE B 1 84 ? -4.069 4.941 19.234 1 98.22 84 PHE B O 1
ATOM 3016 N N . GLN B 1 85 ? -4.007 3.857 21.154 1 97.12 85 GLN B N 1
ATOM 3017 C CA . GLN B 1 85 ? -4.381 2.616 20.482 1 97.12 85 GLN B CA 1
ATOM 3018 C C . GLN B 1 85 ? -5.829 2.663 20.005 1 97.12 85 GLN B C 1
ATOM 3020 O O . GLN B 1 85 ? -6.729 3.015 20.771 1 97.12 85 GLN B O 1
ATOM 3025 N N . ILE B 1 86 ? -6.025 2.315 18.782 1 97.67 86 ILE B N 1
ATOM 3026 C CA . ILE B 1 86 ? -7.383 2.256 18.251 1 97.67 86 ILE B CA 1
ATOM 3027 C C . ILE B 1 86 ? -7.629 0.891 17.614 1 97.67 86 ILE B C 1
ATOM 3029 O O . ILE B 1 86 ? -6.686 0.137 17.362 1 97.67 86 ILE B O 1
ATOM 3033 N N . LYS B 1 87 ? -8.909 0.618 17.347 1 96.01 87 LYS B N 1
ATOM 3034 C CA . LYS B 1 87 ? -9.322 -0.681 16.825 1 96.01 87 LYS B CA 1
ATOM 3035 C C . LYS B 1 87 ? -8.899 -0.848 15.369 1 96.01 87 LYS B C 1
ATOM 3037 O O . LYS B 1 87 ? -8.383 -1.899 14.983 1 96.01 87 LYS B O 1
ATOM 3042 N N . ASN B 1 88 ? -9.127 0.135 14.589 1 94.77 88 ASN B N 1
ATOM 3043 C CA . ASN B 1 88 ? -8.861 0.065 13.156 1 94.77 88 ASN B CA 1
ATOM 3044 C C . ASN B 1 88 ? -7.384 0.296 12.849 1 94.77 88 ASN B C 1
ATOM 3046 O O . ASN B 1 88 ? -6.712 1.058 13.546 1 94.77 88 ASN B O 1
ATOM 3050 N N . TRP B 1 89 ? -6.898 -0.297 11.769 1 92.39 89 TRP B N 1
ATOM 3051 C CA . TRP B 1 89 ? -5.499 -0.173 11.371 1 92.39 89 TRP B CA 1
ATOM 3052 C C . TRP B 1 89 ? -5.205 1.229 10.846 1 92.39 89 TRP B C 1
ATOM 3054 O O . TRP B 1 89 ? -6.039 1.832 10.168 1 92.39 89 TRP B O 1
ATOM 3064 N N . THR B 1 90 ? -4.001 1.731 11.204 1 95.48 90 THR B N 1
ATOM 3065 C CA . THR B 1 90 ? -3.549 2.974 10.589 1 95.48 90 THR B CA 1
ATOM 3066 C C . THR B 1 90 ? -3.528 2.848 9.068 1 95.48 90 THR B C 1
ATOM 3068 O O . THR B 1 90 ? -3.036 1.855 8.529 1 95.48 90 THR B O 1
ATOM 3071 N N . ARG B 1 91 ? -4.05 3.82 8.448 1 95.33 91 ARG B N 1
ATOM 3072 C CA . ARG B 1 91 ? -4.17 3.749 6.995 1 95.33 91 ARG B CA 1
ATOM 3073 C C . ARG B 1 91 ? -2.799 3.792 6.33 1 95.33 91 ARG B C 1
ATOM 3075 O O . ARG B 1 91 ? -1.863 4.391 6.864 1 95.33 91 ARG B O 1
ATOM 3082 N N . GLU B 1 92 ? -2.702 3.167 5.17 1 94.8 92 GLU B N 1
ATOM 3083 C CA . GLU B 1 92 ? -1.502 3.169 4.338 1 94.8 92 GLU B CA 1
ATOM 3084 C C . GLU B 1 92 ? -1.783 3.779 2.967 1 94.8 92 GLU B C 1
ATOM 3086 O O . GLU B 1 92 ? -2.644 3.293 2.23 1 94.8 92 GLU B O 1
ATOM 3091 N N . ASN B 1 93 ? -1.056 4.873 2.676 1 95.81 93 ASN B N 1
ATOM 3092 C CA . ASN B 1 93 ? -1.12 5.471 1.347 1 95.81 93 ASN B CA 1
ATOM 3093 C C . ASN B 1 93 ? -0.103 4.843 0.399 1 95.81 93 ASN B C 1
ATOM 3095 O O . ASN B 1 93 ? 0.815 4.148 0.839 1 95.81 93 ASN B O 1
ATOM 3099 N N . PHE B 1 94 ? -0.361 5.011 -0.814 1 96.39 94 PHE B N 1
ATOM 3100 C CA . PHE B 1 94 ? 0.562 4.528 -1.834 1 96.39 94 PHE B CA 1
ATOM 3101 C C . PHE B 1 94 ? 0.997 5.664 -2.752 1 96.39 94 PHE B C 1
ATOM 3103 O O . PHE B 1 94 ? 0.159 6.379 -3.305 1 96.39 94 PHE B O 1
ATOM 3110 N N . ILE B 1 95 ? 2.259 5.895 -2.878 1 94.88 95 ILE B N 1
ATOM 3111 C CA . ILE B 1 95 ? 2.835 6.917 -3.745 1 94.88 95 ILE B CA 1
ATOM 3112 C C . ILE B 1 95 ? 3.774 6.266 -4.758 1 94.88 95 ILE B C 1
ATOM 3114 O O . ILE B 1 95 ? 4.626 5.454 -4.391 1 94.88 95 ILE B O 1
ATOM 3118 N N . VAL B 1 96 ? 3.63 6.617 -6.012 1 95.62 96 VAL B N 1
ATOM 3119 C CA . VAL B 1 96 ? 4.522 6.054 -7.019 1 95.62 96 VAL B CA 1
ATOM 3120 C C . VAL B 1 96 ? 4.998 7.157 -7.962 1 95.62 96 VAL B C 1
ATOM 3122 O O . VAL B 1 96 ? 4.222 8.039 -8.338 1 95.62 96 VAL B O 1
ATOM 3125 N N . VAL B 1 97 ? 6.238 7.19 -8.218 1 93.5 97 VAL B N 1
ATOM 3126 C CA . VAL B 1 97 ? 6.846 8.1 -9.183 1 93.5 97 VAL B CA 1
ATOM 3127 C C . VAL B 1 97 ? 7.098 7.366 -10.498 1 93.5 97 VAL B C 1
ATOM 3129 O O . VAL B 1 97 ? 7.659 6.268 -10.505 1 93.5 97 VAL B O 1
ATOM 3132 N N . GLU B 1 98 ? 6.653 7.919 -11.506 1 94.7 98 GLU B N 1
ATOM 3133 C CA . GLU B 1 98 ? 6.948 7.42 -12.846 1 94.7 98 GLU B CA 1
ATOM 3134 C C . GLU B 1 98 ? 8.308 7.913 -13.332 1 94.7 98 GLU B C 1
ATOM 3136 O O . GLU B 1 98 ? 8.494 9.11 -13.561 1 94.7 98 GLU B O 1
ATOM 3141 N N . ARG B 1 99 ? 9.17 7.054 -13.62 1 94.01 99 ARG B N 1
ATOM 3142 C CA . ARG B 1 99 ? 10.544 7.42 -13.95 1 94.01 99 ARG B CA 1
ATOM 3143 C C . ARG B 1 99 ? 10.62 8.084 -15.32 1 94.01 99 ARG B C 1
ATOM 3145 O O . ARG B 1 99 ? 11.431 8.988 -15.534 1 94.01 99 ARG B O 1
ATOM 3152 N N . SER B 1 100 ? 9.811 7.652 -16.256 1 94.03 100 SER B N 1
ATOM 3153 C CA . SER B 1 100 ? 9.882 8.146 -17.627 1 94.03 100 SER B CA 1
ATOM 3154 C C . SER B 1 100 ? 9.481 9.615 -17.706 1 94.03 100 SER B C 1
ATOM 3156 O O . SER B 1 100 ? 9.937 10.343 -18.591 1 94.03 100 SER B O 1
ATOM 3158 N N . THR B 1 101 ? 8.646 10.156 -16.832 1 91.37 101 THR B N 1
ATOM 3159 C CA . THR B 1 101 ? 8.12 11.514 -16.912 1 91.37 101 THR B CA 1
ATOM 3160 C C . THR B 1 101 ? 8.409 12.283 -15.626 1 91.37 101 THR B C 1
ATOM 3162 O O . THR B 1 101 ? 8.269 13.507 -15.584 1 91.37 101 THR B O 1
ATOM 3165 N N . ASN B 1 102 ? 8.707 11.553 -14.511 1 88.14 102 ASN B N 1
ATOM 3166 C CA . ASN B 1 102 ? 8.895 12.095 -13.169 1 88.14 102 ASN B CA 1
ATOM 3167 C C . ASN B 1 102 ? 7.57 12.528 -12.549 1 88.14 102 ASN B C 1
ATOM 3169 O O . ASN B 1 102 ? 7.553 13.269 -11.565 1 88.14 102 ASN B O 1
ATOM 3173 N N . ASN B 1 103 ? 6.492 12.131 -13.179 1 90.96 103 ASN B N 1
ATOM 3174 C CA . ASN B 1 103 ? 5.182 12.366 -12.581 1 90.96 103 ASN B CA 1
ATOM 3175 C C . ASN B 1 103 ? 5.001 11.563 -11.296 1 90.96 103 ASN B C 1
ATOM 3177 O O . ASN B 1 103 ? 5.444 10.417 -11.207 1 90.96 103 ASN B O 1
ATOM 3181 N N . GLN B 1 104 ? 4.321 12.173 -10.376 1 91.24 104 GLN B N 1
ATOM 3182 C CA . GLN B 1 104 ? 4.037 11.502 -9.112 1 91.24 104 GLN B CA 1
ATOM 3183 C C . GLN B 1 104 ? 2.545 11.218 -8.962 1 91.24 104 GLN B C 1
ATOM 3185 O O . GLN B 1 104 ? 1.713 12.084 -9.238 1 91.24 104 GLN B O 1
ATOM 3190 N N . PHE B 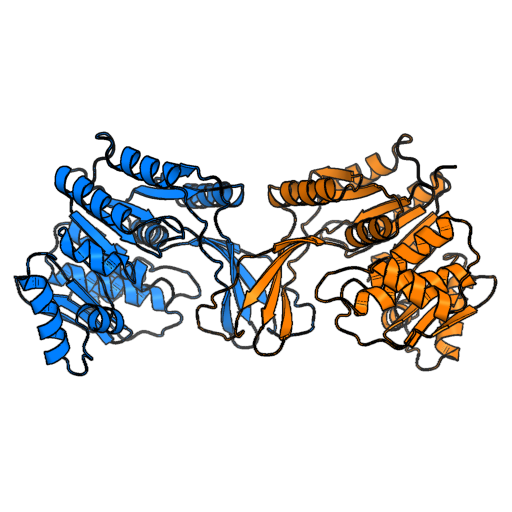1 105 ? 2.208 10.036 -8.598 1 94.76 105 PHE B N 1
ATOM 3191 C CA . PHE B 1 105 ? 0.845 9.613 -8.298 1 94.76 105 PHE B CA 1
ATOM 3192 C C . PHE B 1 105 ? 0.69 9.298 -6.814 1 94.76 105 PHE B C 1
ATOM 3194 O O . PHE B 1 105 ? 1.408 8.453 -6.276 1 94.76 105 PHE B O 1
ATOM 3201 N N . ARG B 1 106 ? -0.226 9.973 -6.158 1 94.1 106 ARG B N 1
ATOM 3202 C CA . ARG B 1 106 ? -0.395 9.83 -4.715 1 94.1 106 ARG B CA 1
ATOM 3203 C C . ARG B 1 106 ? -1.778 9.283 -4.377 1 94.1 106 ARG B C 1
ATOM 3205 O O . ARG B 1 106 ? -2.75 10.039 -4.308 1 94.1 106 ARG B O 1
ATOM 3212 N N . PHE B 1 107 ? -1.839 8.027 -4.122 1 96.84 107 PHE B N 1
ATOM 3213 C CA . PHE B 1 107 ? -3.087 7.363 -3.766 1 96.84 107 PHE B CA 1
ATOM 3214 C C . PHE B 1 107 ? -3.314 7.406 -2.26 1 96.84 107 PHE B C 1
ATOM 3216 O O . PHE B 1 107 ? -2.666 6.674 -1.509 1 96.84 107 PHE B O 1
ATOM 3223 N N . GLY B 1 108 ? -4.235 8.162 -1.862 1 96.08 108 GLY B N 1
ATOM 3224 C CA . GLY B 1 108 ? -4.543 8.308 -0.448 1 96.08 108 GLY B CA 1
ATOM 3225 C C . GLY B 1 108 ? -5.743 7.489 -0.012 1 96.08 108 GLY B C 1
ATOM 3226 O O . GLY B 1 108 ? -6.808 7.562 -0.628 1 96.08 108 GLY B O 1
ATOM 3227 N N . MET B 1 109 ? -5.612 6.697 1.018 1 96.28 109 MET B N 1
ATOM 3228 C CA . MET B 1 109 ? -6.708 5.915 1.583 1 96.28 109 MET B CA 1
ATOM 3229 C C . MET B 1 109 ? -7.486 6.73 2.61 1 96.28 109 MET B C 1
ATOM 3231 O O . MET B 1 109 ? -6.95 7.672 3.196 1 96.28 109 MET B O 1
ATOM 3235 N N . PRO B 1 110 ? -8.762 6.388 2.782 1 94.26 110 PRO B N 1
ATOM 3236 C CA . PRO B 1 110 ? -9.517 7.078 3.83 1 94.26 110 PRO B CA 1
ATOM 3237 C C . PRO B 1 110 ? -8.94 6.843 5.224 1 94.26 110 PRO B C 1
ATOM 3239 O O . PRO B 1 110 ? -8.429 5.757 5.51 1 94.26 110 PRO B O 1
ATOM 3242 N N . GLY B 1 111 ? -9.045 7.851 6.008 1 93.44 111 GLY B N 1
ATOM 3243 C CA . GLY B 1 111 ? -8.619 7.7 7.39 1 93.44 111 GLY B CA 1
ATOM 3244 C C . GLY B 1 111 ? -9.388 6.628 8.138 1 93.44 111 GLY B C 1
ATOM 3245 O O . GLY B 1 111 ? -10.562 6.386 7.854 1 93.44 111 GLY B O 1
ATOM 3246 N N . SER B 1 112 ? -8.783 6.08 9.099 1 94.35 112 SER B N 1
ATOM 3247 C CA . SER B 1 112 ? -9.427 5.075 9.939 1 94.35 112 SER B CA 1
ATOM 3248 C C . SER B 1 112 ? -10.513 5.697 10.811 1 94.35 112 SER B C 1
ATOM 3250 O O . SER B 1 112 ? -10.308 6.759 11.402 1 94.35 112 SER B O 1
ATOM 3252 N N . GLU B 1 113 ? -11.616 5.017 10.852 1 95.9 113 GLU B N 1
ATOM 3253 C CA . GLU B 1 113 ? -12.674 5.466 11.753 1 95.9 113 GLU B CA 1
ATOM 3254 C C . GLU B 1 113 ? -12.22 5.409 13.209 1 95.9 113 GLU B C 1
ATOM 3256 O O . GLU B 1 113 ? -11.562 4.452 13.622 1 95.9 113 GLU B O 1
ATOM 3261 N N . ILE B 1 114 ? -12.482 6.409 13.885 1 97.48 114 ILE B N 1
ATOM 3262 C CA . ILE B 1 114 ? -12.198 6.47 15.315 1 97.48 114 ILE B CA 1
ATOM 3263 C C . ILE B 1 114 ? -13.504 6.427 16.103 1 97.48 114 ILE B C 1
ATOM 3265 O O . ILE B 1 114 ? -14.398 7.247 15.881 1 97.48 114 ILE B O 1
ATOM 3269 N N . TYR B 1 115 ? -13.593 5.546 17.028 1 97.69 115 TYR B N 1
ATOM 3270 C CA . TYR B 1 115 ? -14.828 5.373 17.784 1 97.69 115 TYR B CA 1
ATOM 3271 C C . TYR B 1 115 ? -14.885 6.337 18.963 1 97.69 115 TYR B C 1
ATOM 3273 O O . TYR B 1 115 ? -13.859 6.882 19.377 1 97.69 115 TYR B O 1
ATOM 3281 N N . LYS B 1 116 ? -16.075 6.517 19.523 1 97.48 116 LYS B N 1
ATOM 3282 C CA . LYS B 1 116 ? -16.34 7.492 20.577 1 97.48 116 LYS B CA 1
ATOM 3283 C C . LYS B 1 116 ? -15.41 7.282 21.768 1 97.48 116 LYS B C 1
ATOM 3285 O O . LYS B 1 116 ? -14.788 8.23 22.252 1 97.48 116 LYS B O 1
ATOM 3290 N N . GLU B 1 117 ? -15.287 6.05 22.108 1 97.88 117 GLU B N 1
ATOM 3291 C CA . GLU B 1 117 ? -14.446 5.752 23.263 1 97.88 117 GLU B CA 1
ATOM 3292 C C . GLU B 1 117 ? -12.99 6.124 22.996 1 97.88 117 GLU B C 1
ATOM 3294 O O . GLU B 1 117 ? -12.276 6.549 23.906 1 97.88 117 GLU B O 1
ATOM 3299 N N . GLU B 1 118 ? -12.571 5.998 21.794 1 98.16 118 GLU B N 1
ATOM 3300 C CA . GLU B 1 118 ? -11.185 6.246 21.406 1 98.16 118 GLU B CA 1
ATOM 3301 C C . GLU B 1 118 ? -10.869 7.739 21.414 1 98.16 118 GLU B C 1
ATOM 3303 O O . GLU B 1 118 ? -9.858 8.162 21.978 1 98.16 118 GLU B O 1
ATOM 3308 N N . TRP B 1 119 ? -11.764 8.512 20.759 1 97.2 119 TRP B N 1
ATOM 3309 C CA . TRP B 1 119 ? -11.433 9.933 20.741 1 97.2 119 TRP B CA 1
ATOM 3310 C C . TRP B 1 119 ? -11.685 10.568 22.104 1 97.2 119 TRP B C 1
ATOM 3312 O O . TRP B 1 119 ? -11.067 11.578 22.449 1 97.2 119 TRP B O 1
ATOM 3322 N N . GLU B 1 120 ? -12.582 10.039 22.988 1 97.86 120 GLU B N 1
ATOM 3323 C CA . GLU B 1 120 ? -12.724 10.509 24.364 1 97.86 120 GLU B CA 1
ATOM 3324 C C . GLU B 1 120 ? -11.457 10.242 25.171 1 97.86 120 GLU B C 1
ATOM 3326 O O . GLU B 1 120 ? -11.064 11.06 26.006 1 97.86 120 GLU B O 1
ATOM 3331 N N . GLN B 1 121 ? -10.902 9.11 24.915 1 97.71 121 GLN B N 1
ATOM 3332 C CA . GLN B 1 121 ? -9.646 8.782 25.581 1 97.71 121 GLN B CA 1
ATOM 3333 C C . GLN B 1 121 ? -8.541 9.757 25.184 1 97.71 121 GLN B C 1
ATOM 3335 O O . GLN B 1 121 ? -7.704 10.124 26.011 1 97.71 121 GLN B O 1
ATOM 3340 N N . MET B 1 122 ? -8.494 10.117 23.976 1 97.99 122 MET B N 1
ATOM 3341 C CA . MET B 1 122 ? -7.516 11.099 23.517 1 97.99 122 MET B CA 1
ATOM 3342 C C . MET B 1 122 ? -7.662 12.411 24.28 1 97.99 122 MET B C 1
ATOM 3344 O O . MET B 1 122 ? -6.67 12.984 24.735 1 97.99 122 MET B O 1
ATOM 3348 N N . LEU B 1 123 ? -8.899 12.863 24.443 1 97.99 123 LEU B N 1
ATOM 3349 C CA . LEU B 1 123 ? -9.159 14.099 25.172 1 97.99 123 LEU B CA 1
ATOM 3350 C C . LEU B 1 123 ? -8.722 13.974 26.628 1 97.99 123 LEU B C 1
ATOM 3352 O O . LEU B 1 123 ? -8.185 14.923 27.203 1 97.99 123 LEU B O 1
ATOM 3356 N N . ALA B 1 124 ? -8.977 12.799 27.144 1 98.09 124 ALA B N 1
ATOM 3357 C CA . ALA B 1 124 ? -8.6 12.571 28.537 1 98.09 124 ALA B CA 1
ATOM 3358 C C . ALA B 1 124 ? -7.088 12.669 28.718 1 98.09 124 ALA B C 1
ATOM 3360 O O . ALA B 1 124 ? -6.61 13.234 29.705 1 98.09 124 ALA B O 1
ATOM 3361 N N . VAL B 1 125 ? -6.351 12.135 27.818 1 97.42 125 VAL B N 1
ATOM 3362 C CA . VAL B 1 125 ? -4.893 12.161 27.876 1 97.42 125 VAL B CA 1
ATOM 3363 C C . VAL B 1 125 ? -4.396 13.596 27.721 1 97.42 125 VAL B C 1
ATOM 3365 O O . VAL B 1 125 ? -3.482 14.023 28.431 1 97.42 125 VAL B O 1
ATOM 3368 N N . ILE B 1 126 ? -4.974 14.305 26.811 1 97.27 126 ILE B N 1
ATOM 3369 C CA . ILE B 1 126 ? -4.575 15.687 26.566 1 97.27 126 ILE B CA 1
ATOM 3370 C C . ILE B 1 126 ? -4.869 16.535 27.802 1 97.27 126 ILE B C 1
ATOM 3372 O O . ILE B 1 126 ? -4.104 17.443 28.136 1 97.27 126 ILE B O 1
ATOM 3376 N N . GLN B 1 127 ? -5.915 16.187 28.44 1 97.2 127 GLN B N 1
ATOM 3377 C CA . GLN B 1 127 ? -6.349 16.936 29.615 1 97.2 127 GLN B CA 1
ATOM 3378 C C . GLN B 1 127 ? -5.466 16.627 30.821 1 97.2 127 GLN B C 1
ATOM 3380 O O . GLN B 1 127 ? -5.41 17.409 31.772 1 97.2 127 GLN B O 1
ATOM 3385 N N . ASP B 1 128 ? -4.807 15.49 30.797 1 96.6 128 ASP B N 1
ATOM 3386 C CA . ASP B 1 128 ? -3.953 15.087 31.91 1 96.6 128 ASP B CA 1
ATOM 3387 C C . ASP B 1 128 ? -2.954 16.187 32.261 1 96.6 128 ASP B C 1
ATOM 3389 O O . ASP B 1 128 ? -2.23 16.677 31.391 1 96.6 128 ASP B O 1
ATOM 3393 N N . PRO B 1 129 ? -2.792 16.587 33.515 1 93.24 129 PRO B N 1
ATOM 3394 C CA . PRO B 1 129 ? -1.915 17.68 33.94 1 93.24 129 PRO B CA 1
ATOM 3395 C C . PRO B 1 129 ? -0.44 17.395 33.663 1 93.24 129 PRO B C 1
ATOM 3397 O O . PRO B 1 129 ? 0.362 18.326 33.551 1 93.24 129 PRO B O 1
ATOM 3400 N N . SER B 1 130 ? -0.101 16.163 33.537 1 93.27 130 SER B N 1
ATOM 3401 C CA . SER B 1 130 ? 1.287 15.8 33.27 1 93.27 130 SER B CA 1
ATOM 3402 C C . SER B 1 130 ? 1.703 16.208 31.86 1 93.27 130 SER B C 1
ATOM 3404 O O . SER B 1 130 ? 2.896 16.305 31.563 1 93.27 130 SER B O 1
ATOM 3406 N N . ASN B 1 131 ? 0.727 16.354 31.068 1 93.72 131 ASN B N 1
ATOM 3407 C CA . ASN B 1 131 ? 0.988 16.859 29.725 1 93.72 131 ASN B CA 1
ATOM 3408 C C . ASN B 1 131 ? 0.845 18.377 29.658 1 93.72 131 ASN B C 1
ATOM 3410 O O . ASN B 1 131 ? -0.262 18.893 29.495 1 93.72 131 ASN B O 1
ATOM 3414 N N . ASP B 1 132 ? 1.964 19.025 29.749 1 92.27 132 ASP B N 1
ATOM 3415 C CA . ASP B 1 132 ? 2.007 20.484 29.779 1 92.27 132 ASP B CA 1
ATOM 3416 C C . ASP B 1 132 ? 2.621 21.042 28.497 1 92.27 132 ASP B C 1
ATOM 3418 O O . ASP B 1 132 ? 3.699 20.613 28.08 1 92.27 132 ASP B O 1
ATOM 3422 N N . PHE B 1 133 ? 1.867 21.899 27.846 1 95.35 133 PHE B N 1
ATOM 3423 C CA . PHE B 1 133 ? 2.303 22.492 26.587 1 95.35 133 PHE B CA 1
ATOM 3424 C C . PHE B 1 133 ? 1.909 23.962 26.516 1 95.35 133 PHE B C 1
ATOM 3426 O O . PHE B 1 133 ? 0.932 24.38 27.14 1 95.35 133 PHE B O 1
ATOM 3433 N N . GLU B 1 134 ? 2.702 24.685 25.802 1 96.63 134 GLU B N 1
ATOM 3434 C CA . GLU B 1 134 ? 2.41 26.089 25.53 1 96.63 134 GLU B CA 1
ATOM 3435 C C . GLU B 1 134 ? 1.651 26.25 24.216 1 96.63 134 GLU B C 1
ATOM 3437 O O . GLU B 1 134 ? 0.742 27.077 24.116 1 96.63 134 GLU B O 1
ATOM 3442 N N . TYR B 1 135 ? 2.108 25.502 23.239 1 97.53 135 TYR B N 1
ATOM 3443 C CA . TYR B 1 135 ? 1.464 25.478 21.93 1 97.53 135 TYR B CA 1
ATOM 3444 C C . TYR B 1 135 ? 0.929 24.088 21.61 1 97.53 135 TYR B C 1
ATOM 3446 O O . TYR B 1 135 ? 1.6 23.084 21.864 1 97.53 135 TYR B O 1
ATOM 3454 N N . PHE B 1 136 ? -0.298 24.022 21.105 1 97.3 136 PHE B N 1
ATOM 3455 C CA . PHE B 1 136 ? -0.943 22.782 20.687 1 97.3 136 PHE B CA 1
ATOM 3456 C C . PHE B 1 136 ? -1.419 22.879 19.243 1 97.3 136 PHE B C 1
ATOM 3458 O O . PHE B 1 136 ? -2.36 23.616 18.942 1 97.3 136 PHE B O 1
ATOM 3465 N N . VAL B 1 137 ? -0.795 22.098 18.384 1 97.73 137 VAL B N 1
ATOM 3466 C CA . VAL B 1 137 ? -1.071 22.16 16.953 1 97.73 137 VAL B CA 1
ATOM 3467 C C . VAL B 1 137 ? -1.989 21.007 16.553 1 97.73 137 VAL B C 1
ATOM 3469 O O . VAL B 1 137 ? -1.701 19.845 16.846 1 97.73 137 VAL B O 1
ATOM 3472 N N . VAL B 1 138 ? -3.05 21.297 15.929 1 96.13 138 VAL B N 1
ATOM 3473 C CA . VAL B 1 138 ? -3.903 20.298 15.295 1 96.13 138 VAL B CA 1
ATOM 3474 C C . VAL B 1 138 ? -3.847 20.459 13.777 1 96.13 138 VAL B C 1
ATOM 3476 O O . VAL B 1 138 ? -4.201 21.514 13.245 1 96.13 138 VAL B O 1
ATOM 3479 N N . SER B 1 139 ? -3.364 19.458 13.166 1 95.49 139 SER B N 1
ATOM 3480 C CA . SER B 1 139 ? -3.203 19.559 11.719 1 95.49 139 SER B CA 1
ATOM 3481 C C . SER B 1 139 ? -3.611 18.263 11.026 1 95.49 139 SER B C 1
ATOM 3483 O O . SER B 1 139 ? -3.352 17.172 11.537 1 95.49 139 SER B O 1
ATOM 3485 N N . GLY B 1 140 ? -4.183 18.459 9.837 1 92.38 140 GLY B N 1
ATOM 3486 C CA . GLY B 1 140 ? -4.573 17.305 9.043 1 92.38 140 GLY B CA 1
ATOM 3487 C C . GLY B 1 140 ? -6.077 17.13 8.943 1 92.38 140 GLY B C 1
ATOM 3488 O O . GLY B 1 140 ? -6.838 17.971 9.425 1 92.38 140 GLY B O 1
ATOM 3489 N N . SER B 1 141 ? -6.495 15.985 8.408 1 90.7 141 SER B N 1
ATOM 3490 C CA . SER B 1 141 ? -7.909 15.715 8.171 1 90.7 141 SER B CA 1
ATOM 3491 C C . SER B 1 141 ? -8.556 15.051 9.382 1 90.7 141 SER B C 1
ATOM 3493 O O . SER B 1 141 ? -7.872 14.42 10.19 1 90.7 141 SER B O 1
ATOM 3495 N N . THR B 1 142 ? -9.847 15.283 9.432 1 91.76 142 THR B N 1
ATOM 3496 C CA . THR B 1 142 ? -10.645 14.65 10.477 1 91.76 142 THR B CA 1
ATOM 3497 C C . THR B 1 142 ? -11.193 13.308 10.001 1 91.76 142 THR B C 1
ATOM 3499 O O . THR B 1 142 ? -11.906 13.243 8.997 1 91.76 142 THR B O 1
ATOM 3502 N N . PRO B 1 143 ? -10.87 12.247 10.717 1 93.49 143 PRO B N 1
ATOM 3503 C CA . PRO B 1 143 ? -11.381 10.945 10.283 1 93.49 143 PRO B CA 1
ATOM 3504 C C . PRO B 1 143 ? -12.86 10.753 10.609 1 93.49 143 PRO B C 1
ATOM 3506 O O . PRO B 1 143 ? -13.42 11.499 11.417 1 93.49 143 PRO B O 1
ATOM 3509 N N . LYS B 1 144 ? -13.441 9.725 9.944 1 92.83 144 LYS B N 1
ATOM 3510 C CA . LYS B 1 144 ? -14.806 9.329 10.276 1 92.83 144 LYS B CA 1
ATOM 3511 C C . LYS B 1 144 ? -14.93 8.966 11.753 1 92.83 144 LYS B C 1
ATOM 3513 O O . LYS B 1 144 ? -14.014 8.379 12.332 1 92.83 144 LYS B O 1
ATOM 3518 N N . GLY B 1 145 ? -16.003 9.416 12.348 1 95.13 145 GLY B N 1
ATOM 3519 C CA . GLY B 1 145 ? -16.272 9.057 13.731 1 95.13 145 GLY B CA 1
ATOM 3520 C C . GLY B 1 145 ? -15.944 10.168 14.71 1 95.13 145 GLY B C 1
ATOM 3521 O O . GLY B 1 145 ? -16.434 10.169 15.842 1 95.13 145 GLY B O 1
ATOM 3522 N N . VAL B 1 146 ? -15.103 11.031 14.326 1 94.11 146 VAL B N 1
ATOM 3523 C CA . VAL B 1 146 ? -14.785 12.17 15.18 1 94.11 146 VAL B CA 1
ATOM 3524 C C . VAL B 1 146 ? -15.77 13.306 14.915 1 94.11 146 VAL B C 1
ATOM 3526 O O . VAL B 1 146 ? -15.772 13.894 13.831 1 94.11 146 VAL B O 1
ATOM 3529 N N . PRO B 1 147 ? -16.561 13.614 15.85 1 92.17 147 PRO B N 1
ATOM 3530 C CA . PRO B 1 147 ? -17.572 14.654 15.646 1 92.17 147 PRO B CA 1
ATOM 3531 C C . PRO B 1 147 ? -17.02 16.062 15.854 1 92.17 147 PRO B C 1
ATOM 3533 O O . PRO B 1 147 ? -15.912 16.225 16.371 1 92.17 147 PRO B O 1
ATOM 3536 N N . ASP B 1 148 ? -17.794 17.019 15.51 1 86.91 148 ASP B N 1
ATOM 3537 C CA . ASP B 1 148 ? -17.424 18.414 15.723 1 86.91 148 ASP B CA 1
ATOM 3538 C C . ASP B 1 148 ? -17.221 18.708 17.208 1 86.91 148 ASP B C 1
ATOM 3540 O O . ASP B 1 148 ? -16.399 19.551 17.572 1 86.91 148 ASP B O 1
ATOM 3544 N N . GLU B 1 149 ? -17.958 17.974 17.971 1 88.39 149 GLU B N 1
ATOM 3545 C CA . GLU B 1 149 ? -17.87 18.113 19.422 1 88.39 149 GLU B CA 1
ATOM 3546 C C . GLU B 1 149 ? -16.442 17.889 19.912 1 88.39 149 GLU B C 1
ATOM 3548 O O . GLU B 1 149 ? -16.021 18.486 20.905 1 88.39 149 GLU B O 1
ATOM 3553 N N . PHE B 1 150 ? -15.691 17.105 19.26 1 92.86 150 PHE B N 1
ATOM 3554 C CA . PHE B 1 150 ? -14.305 16.835 19.626 1 92.86 150 PHE B CA 1
ATOM 3555 C C . PHE B 1 150 ? -13.491 18.123 19.65 1 92.86 150 PHE B C 1
ATOM 3557 O O . PHE B 1 150 ? -12.77 18.39 20.614 1 92.86 150 PHE B O 1
ATOM 3564 N N . TYR B 1 151 ? -13.685 18.947 18.65 1 90.3 151 TYR B N 1
ATOM 3565 C CA . TYR B 1 151 ? -12.902 20.171 18.522 1 90.3 151 TYR B CA 1
ATOM 3566 C C . TYR B 1 151 ? -13.324 21.2 19.564 1 90.3 151 TYR B C 1
ATOM 3568 O O . TYR B 1 151 ? -12.491 21.954 20.072 1 90.3 151 TYR B O 1
ATOM 3576 N N . THR B 1 152 ? -14.579 21.208 19.819 1 88.4 152 THR B N 1
ATOM 3577 C CA . THR B 1 152 ? -15.076 22.096 20.864 1 88.4 152 THR B CA 1
ATOM 3578 C C . THR B 1 152 ? -14.468 21.732 22.216 1 88.4 152 THR B C 1
ATOM 3580 O O . THR B 1 152 ? -13.961 22.601 22.928 1 88.4 152 THR B O 1
ATOM 3583 N N . ARG B 1 153 ? -14.516 20.498 22.508 1 92.43 153 ARG B N 1
ATOM 3584 C CA . ARG B 1 153 ? -13.974 20.024 23.777 1 92.43 153 ARG B CA 1
ATOM 3585 C C . ARG B 1 153 ? -12.462 20.216 23.833 1 92.43 153 ARG B C 1
ATOM 3587 O O . ARG B 1 153 ? -11.916 20.587 24.874 1 92.43 153 ARG B O 1
ATOM 3594 N N . LEU B 1 154 ? -11.832 19.958 22.776 1 93.83 154 LEU B N 1
ATOM 3595 C CA . LEU B 1 154 ? -10.388 20.145 22.699 1 93.83 154 LEU B CA 1
ATOM 3596 C C . LEU B 1 154 ? -10.013 21.598 22.968 1 93.83 154 LEU B C 1
ATOM 3598 O O . LEU B 1 154 ? -9.091 21.874 23.74 1 93.83 154 LEU B O 1
ATOM 3602 N N . SER B 1 155 ? -10.698 22.519 22.305 1 91.09 155 SER B N 1
ATOM 3603 C CA . SER B 1 155 ? -10.449 23.945 22.49 1 91.09 155 SER B CA 1
ATOM 3604 C C . SER B 1 155 ? -10.612 24.349 23.951 1 91.09 155 SER B C 1
ATOM 3606 O O . SER B 1 155 ? -9.83 25.148 24.471 1 91.09 155 SER B O 1
ATOM 3608 N N . GLN B 1 156 ? -11.589 23.802 24.568 1 91.5 156 GLN B N 1
ATOM 3609 C CA . GLN B 1 156 ? -11.843 24.101 25.973 1 91.5 156 GLN B CA 1
ATOM 3610 C C . GLN B 1 156 ? -10.7 23.608 26.856 1 91.5 156 GLN B C 1
ATOM 3612 O O . GLN B 1 156 ? -10.276 24.307 27.779 1 91.5 156 GLN B O 1
ATOM 3617 N N . ILE B 1 157 ? -10.245 22.41 26.581 1 94.75 157 ILE B N 1
ATOM 3618 C CA . ILE B 1 157 ? -9.143 21.833 27.343 1 94.75 157 ILE B CA 1
ATOM 3619 C C . ILE B 1 157 ? -7.901 22.71 27.199 1 94.75 157 ILE B C 1
ATOM 3621 O O . ILE B 1 157 ? -7.235 23.021 28.189 1 94.75 157 ILE B O 1
ATOM 3625 N N . ILE B 1 158 ? -7.608 23.121 26.001 1 93.98 158 ILE B N 1
ATOM 3626 C CA . ILE B 1 158 ? -6.415 23.912 25.718 1 93.98 158 ILE B CA 1
ATOM 3627 C C . ILE B 1 158 ? -6.51 25.261 26.427 1 93.98 158 ILE B C 1
ATOM 3629 O O . ILE B 1 158 ? -5.524 25.746 26.987 1 93.98 158 ILE B O 1
ATOM 3633 N N . LEU B 1 159 ? -7.661 25.886 26.394 1 89.92 159 LEU B N 1
ATOM 3634 C CA . LEU B 1 159 ? -7.895 27.157 27.071 1 89.92 159 LEU B CA 1
ATOM 3635 C C . LEU B 1 159 ? -7.707 27.013 28.577 1 89.92 159 LEU B C 1
ATOM 3637 O O . LEU B 1 159 ? -7.118 27.885 29.22 1 89.92 159 LEU B O 1
ATOM 3641 N N . GLN B 1 160 ? -8.267 25.945 29.067 1 92.79 160 GLN B N 1
ATOM 3642 C CA . GLN B 1 160 ? -8.154 25.693 30.5 1 92.79 160 GLN B CA 1
ATOM 3643 C C . GLN B 1 160 ? -6.696 25.522 30.916 1 92.79 160 GLN B C 1
ATOM 3645 O O . GLN B 1 160 ? -6.321 25.866 32.039 1 92.79 160 GLN B O 1
ATOM 3650 N N . LYS B 1 161 ? -5.902 25.107 30.035 1 94.32 161 LYS B N 1
ATOM 3651 C CA . LYS B 1 161 ? -4.484 24.901 30.317 1 94.32 161 LYS B CA 1
ATOM 3652 C C . LYS B 1 161 ? -3.676 26.161 30.021 1 94.32 161 LYS B C 1
ATOM 3654 O O . LYS B 1 161 ? -2.448 26.158 30.133 1 94.32 161 LYS B O 1
ATOM 3659 N N . ASN B 1 162 ? -4.354 27.252 29.628 1 93.39 162 ASN B N 1
ATOM 3660 C CA . ASN B 1 162 ? -3.724 28.512 29.248 1 93.39 162 ASN B CA 1
ATOM 3661 C C . ASN B 1 162 ? -2.694 28.312 28.14 1 93.39 162 ASN B C 1
ATOM 3663 O O . ASN B 1 162 ? -1.599 28.874 28.196 1 93.39 162 ASN B O 1
ATOM 3667 N N . ALA B 1 163 ? -3.021 27.389 27.265 1 95.24 163 ALA B N 1
ATOM 3668 C CA . ALA B 1 163 ? -2.169 27.108 26.112 1 95.24 163 ALA B CA 1
ATOM 3669 C C . ALA B 1 163 ? -2.742 27.729 24.842 1 95.24 163 ALA B C 1
ATOM 3671 O O . ALA B 1 163 ? -3.848 28.275 24.854 1 95.24 163 ALA B O 1
ATOM 3672 N N . ARG B 1 164 ? -1.996 27.754 23.848 1 95.64 164 ARG B N 1
ATOM 3673 C CA . ARG B 1 164 ? -2.359 28.371 22.576 1 95.64 164 ARG B CA 1
ATOM 3674 C C . ARG B 1 164 ? -2.634 27.313 21.513 1 95.64 164 ARG B C 1
ATOM 3676 O O . ARG B 1 164 ? -1.753 26.517 21.179 1 95.64 164 ARG B O 1
ATOM 3683 N N . LEU B 1 165 ? -3.806 27.303 20.929 1 95.16 165 LEU B N 1
ATOM 3684 C CA . LEU B 1 165 ? -4.239 26.33 19.932 1 95.16 165 LEU B CA 1
ATOM 3685 C C . LEU B 1 165 ? -3.948 26.831 18.521 1 95.16 165 LEU B C 1
ATOM 3687 O O . LEU B 1 165 ? -4.346 27.939 18.157 1 95.16 165 LEU B O 1
ATOM 3691 N N . ILE B 1 166 ? -3.189 26.068 17.797 1 96.15 166 ILE B N 1
ATOM 3692 C CA . ILE B 1 166 ? -2.926 26.309 16.382 1 96.15 166 ILE B CA 1
ATOM 3693 C C . ILE B 1 166 ? -3.7 25.301 15.535 1 96.15 166 ILE B C 1
ATOM 3695 O O . ILE B 1 166 ? -3.505 24.091 15.667 1 96.15 166 ILE B O 1
ATOM 3699 N N . LEU B 1 167 ? -4.506 25.773 14.671 1 93.67 167 LEU B N 1
ATOM 3700 C CA . LEU B 1 167 ? -5.362 24.9 13.876 1 93.67 167 LEU B CA 1
ATOM 3701 C C . LEU B 1 167 ? -5.008 24.992 12.396 1 93.67 167 LEU B C 1
ATOM 3703 O O . LEU B 1 167 ? -5.075 26.071 11.803 1 93.67 167 LEU B O 1
ATOM 3707 N N . ASP B 1 168 ? -4.604 23.937 11.838 1 93.74 168 ASP B N 1
ATOM 3708 C CA . ASP B 1 168 ? -4.353 23.786 10.408 1 93.74 168 ASP B CA 1
ATOM 3709 C C . ASP B 1 168 ? -5.12 22.595 9.838 1 93.74 168 ASP B C 1
ATOM 3711 O O . ASP B 1 168 ? -4.53 21.555 9.54 1 93.74 168 ASP B O 1
ATOM 3715 N N . THR B 1 169 ? -6.413 22.708 9.767 1 87.3 169 THR B N 1
ATOM 3716 C CA . THR B 1 169 ? -7.314 21.677 9.264 1 87.3 169 THR B CA 1
ATOM 3717 C C . THR B 1 169 ? -8.299 22.265 8.257 1 87.3 169 THR B C 1
ATOM 3719 O O . THR B 1 169 ? -8.209 23.444 7.909 1 87.3 169 THR B O 1
ATOM 3722 N N . SER B 1 170 ? -9.102 21.414 7.669 1 78.67 170 SER B N 1
ATOM 3723 C CA . SER B 1 170 ? -10.047 21.884 6.662 1 78.67 170 SER B CA 1
ATOM 3724 C C . SER B 1 170 ? -11.476 21.487 7.016 1 78.67 170 SER B C 1
ATOM 3726 O O . SER B 1 170 ? -11.704 20.78 8 1 78.67 170 SER B O 1
ATOM 3728 N N . GLY B 1 171 ? -12.409 22.185 6.369 1 73.37 171 GLY B N 1
ATOM 3729 C CA . GLY B 1 171 ? -13.805 21.78 6.408 1 73.37 171 GLY B CA 1
ATOM 3730 C C . GLY B 1 171 ? -14.535 22.272 7.644 1 73.37 171 GLY B C 1
ATOM 3731 O O . GLY B 1 171 ? -14.328 23.405 8.084 1 73.37 171 GLY B O 1
ATOM 3732 N N . ALA B 1 172 ? -15.411 21.431 8.161 1 67.89 172 ALA B N 1
ATOM 3733 C CA . ALA B 1 172 ? -16.32 21.753 9.259 1 67.89 172 ALA B CA 1
ATOM 3734 C C . ALA B 1 172 ? -15.551 22.001 10.553 1 67.89 172 ALA B C 1
ATOM 3736 O O . ALA B 1 172 ? -15.935 22.854 11.357 1 67.89 172 ALA B O 1
ATOM 3737 N N . ALA B 1 173 ? -14.477 21.372 10.667 1 67.94 173 ALA B N 1
ATOM 3738 C CA . ALA B 1 173 ? -13.661 21.517 11.87 1 67.94 173 ALA B CA 1
ATOM 3739 C C . ALA B 1 173 ? -13.154 22.948 12.02 1 67.94 173 ALA B C 1
ATOM 3741 O O . ALA B 1 173 ? -13.199 23.518 13.113 1 67.94 173 ALA B O 1
ATOM 3742 N N . LEU B 1 174 ? -12.773 23.493 10.947 1 69.7 174 LEU B N 1
ATOM 3743 C CA . LEU B 1 174 ? -12.277 24.865 10.955 1 69.7 174 LEU B CA 1
ATOM 3744 C C . LEU B 1 174 ? -13.383 25.84 11.342 1 69.7 174 LEU B C 1
ATOM 3746 O O . LEU B 1 174 ? -13.186 26.698 12.205 1 69.7 174 LEU B O 1
ATOM 3750 N N . LYS B 1 175 ? -14.52 25.6 10.89 1 70.69 175 LYS B N 1
ATOM 3751 C CA . LYS B 1 175 ? -15.654 26.487 11.136 1 70.69 175 LYS B CA 1
ATOM 3752 C C . LYS B 1 175 ? -16.084 26.435 12.599 1 70.69 175 LYS B C 1
ATOM 3754 O O . LYS B 1 175 ? -16.389 27.468 13.199 1 70.69 175 LYS B O 1
ATOM 3759 N N . HIS B 1 176 ? -16.006 25.323 13.187 1 69.36 176 HIS B N 1
ATOM 3760 C CA . HIS B 1 176 ? -16.473 25.13 14.555 1 69.36 176 HIS B CA 1
ATOM 3761 C C . HIS B 1 176 ? -15.463 25.669 15.563 1 69.36 176 HIS B C 1
ATOM 3763 O O . HIS B 1 176 ? -15.846 26.263 16.574 1 69.36 176 HIS B O 1
ATOM 3769 N N . CYS B 1 177 ? -14.252 25.468 15.197 1 68.3 177 CYS B N 1
ATOM 3770 C CA . CYS B 1 177 ? -13.207 25.893 16.122 1 68.3 177 CYS B CA 1
ATOM 3771 C C . CYS B 1 177 ? -13.105 27.413 16.17 1 68.3 177 CYS B C 1
ATOM 3773 O O . CYS B 1 177 ? -12.724 27.982 17.195 1 68.3 177 CYS B O 1
ATOM 3775 N N . LEU B 1 178 ? -13.516 27.964 15.174 1 68.7 178 LEU B N 1
ATOM 3776 C CA . LEU B 1 178 ? -13.438 29.419 15.096 1 68.7 178 LEU B CA 1
ATOM 3777 C C . LEU B 1 178 ? -14.378 30.068 16.106 1 68.7 178 LEU B C 1
ATOM 3779 O O . LEU B 1 178 ? -14.195 31.232 16.47 1 68.7 178 LEU B O 1
ATOM 3783 N N . LYS B 1 179 ? -15.157 29.208 16.714 1 69.58 179 LYS B N 1
ATOM 3784 C CA . LYS B 1 179 ? -16.127 29.749 17.662 1 69.58 179 LYS B CA 1
ATOM 3785 C C . LYS B 1 179 ? -15.594 29.685 19.09 1 69.58 179 LYS B C 1
ATOM 3787 O O . LYS B 1 179 ? -16.119 30.352 19.984 1 69.58 179 LYS B O 1
ATOM 3792 N N . GLU B 1 180 ? -14.586 28.983 19.367 1 71.69 180 GLU B N 1
ATOM 3793 C CA . GLU B 1 180 ? -14.205 28.66 20.739 1 71.69 180 GLU B CA 1
ATOM 3794 C C . GLU B 1 180 ? -12.916 29.373 21.136 1 71.69 180 GLU B C 1
ATOM 3796 O O . GLU B 1 180 ? -12.512 29.335 22.301 1 71.69 180 GLU B O 1
ATOM 3801 N N . GLY B 1 181 ? -12.341 30.245 20.216 1 80.65 181 GLY B N 1
ATOM 3802 C CA . GLY B 1 181 ? -11.099 30.938 20.517 1 80.65 181 GLY B CA 1
ATOM 3803 C C . GLY B 1 181 ? -9.868 30.192 20.04 1 80.65 181 GLY B C 1
ATOM 3804 O O . GLY B 1 181 ? -9.418 29.245 20.689 1 80.65 181 GLY B O 1
ATOM 3805 N N . ILE B 1 182 ? -9.27 30.484 19.116 1 89.93 182 ILE B N 1
ATOM 3806 C CA . ILE B 1 182 ? -8.089 29.915 18.475 1 89.93 182 ILE B CA 1
ATOM 3807 C C . ILE B 1 182 ? -6.968 30.951 18.446 1 89.93 182 ILE B C 1
ATOM 3809 O O . ILE B 1 182 ? -7.216 32.138 18.225 1 89.93 182 ILE B O 1
ATOM 3813 N N . PHE B 1 183 ? -5.854 30.432 18.807 1 94.62 183 PHE B N 1
ATOM 3814 C CA . PHE B 1 183 ? -4.729 31.36 18.779 1 94.62 183 PHE B CA 1
ATOM 3815 C C . PHE B 1 183 ? -4.303 31.65 17.345 1 94.62 183 PHE B C 1
ATOM 3817 O O . PHE B 1 183 ? -4.213 32.811 16.941 1 94.62 183 PHE B O 1
ATOM 3824 N N . LEU B 1 184 ? -4.168 30.597 16.576 1 95.82 184 LEU B N 1
ATOM 3825 C CA . LEU B 1 184 ? -3.708 30.748 15.199 1 95.82 184 LEU B CA 1
ATOM 3826 C C . LEU B 1 184 ? -4.43 29.774 14.275 1 95.82 184 LEU B C 1
ATOM 3828 O O . LEU B 1 184 ? -4.614 28.604 14.621 1 95.82 184 LEU B O 1
ATOM 3832 N N . CYS B 1 185 ? -4.872 30.228 13.161 1 93.73 185 CYS B N 1
ATOM 3833 C CA . CYS B 1 185 ? -5.46 29.447 12.079 1 93.73 185 CYS B CA 1
ATOM 3834 C C . CYS B 1 185 ? -4.769 29.746 10.753 1 93.73 185 CYS B C 1
ATOM 3836 O O . CYS B 1 185 ? -4.45 30.899 10.461 1 93.73 185 CYS B O 1
ATOM 3838 N N . LYS B 1 186 ? -4.565 28.659 9.985 1 94.74 186 LYS B N 1
ATOM 3839 C CA . LYS B 1 186 ? -3.831 28.869 8.741 1 94.74 186 LYS B CA 1
ATOM 3840 C C . LYS B 1 186 ? -4.639 28.391 7.538 1 94.74 186 LYS B C 1
ATOM 3842 O O . LYS B 1 186 ? -4.251 27.436 6.863 1 94.74 186 LYS B O 1
ATOM 3847 N N . PRO B 1 187 ? -5.598 29.067 7.035 1 92.56 187 PRO B N 1
ATOM 3848 C CA . PRO B 1 187 ? -6.309 28.722 5.802 1 92.56 187 PRO B CA 1
ATOM 3849 C C . PRO B 1 187 ? -5.569 29.181 4.547 1 92.56 187 PRO B C 1
ATOM 3851 O O . PRO B 1 187 ? -4.683 30.035 4.626 1 92.56 187 PRO B O 1
ATOM 3854 N N . ASN B 1 188 ? -5.886 28.529 3.492 1 92.27 188 ASN B N 1
ATOM 3855 C CA . ASN B 1 188 ? -5.544 29.125 2.205 1 92.27 188 ASN B CA 1
ATOM 3856 C C . ASN B 1 188 ? -6.654 30.042 1.699 1 92.27 188 ASN B C 1
ATOM 3858 O O . ASN B 1 188 ? -7.683 30.199 2.357 1 92.27 188 ASN B O 1
ATOM 3862 N N . ILE B 1 189 ? -6.431 30.627 0.58 1 92.32 189 ILE B N 1
ATOM 3863 C CA . ILE B 1 189 ? -7.361 31.641 0.096 1 92.32 189 ILE B CA 1
ATOM 3864 C C . ILE B 1 189 ? -8.72 31.004 -0.186 1 92.32 189 ILE B C 1
ATOM 3866 O O . ILE B 1 189 ? -9.763 31.611 0.068 1 92.32 189 ILE B O 1
ATOM 3870 N N . ASN B 1 190 ? -8.758 29.819 -0.692 1 90.72 190 ASN B N 1
ATOM 3871 C CA . ASN B 1 190 ? -10.016 29.13 -0.96 1 90.72 190 ASN B CA 1
ATOM 3872 C C . ASN B 1 190 ? -10.76 28.799 0.331 1 90.72 190 ASN B C 1
ATOM 3874 O O . ASN B 1 190 ? -11.98 28.956 0.407 1 90.72 190 ASN B O 1
ATOM 3878 N N . GLU B 1 191 ? -10.024 28.362 1.278 1 89.03 191 GLU B N 1
ATOM 3879 C CA . GLU B 1 191 ? -10.609 28.048 2.578 1 89.03 191 GLU B CA 1
ATOM 3880 C C . GLU B 1 191 ? -11.147 29.304 3.259 1 89.03 191 GLU B C 1
ATOM 3882 O O . GLU B 1 191 ? -12.208 29.271 3.885 1 89.03 191 GLU B O 1
ATOM 3887 N N . LEU B 1 192 ? -10.408 30.345 3.142 1 90.93 192 LEU B N 1
ATOM 3888 C CA . LEU B 1 192 ? -10.879 31.608 3.7 1 90.93 192 LEU B CA 1
ATOM 3889 C C . LEU B 1 192 ? -12.176 32.048 3.031 1 90.93 192 LEU B C 1
ATOM 3891 O O . LEU B 1 192 ? -13.104 32.503 3.704 1 90.93 192 LEU B O 1
ATOM 3895 N N . SER B 1 193 ? -12.189 31.905 1.726 1 92.38 193 SER B N 1
ATOM 3896 C CA . SER B 1 193 ? -13.388 32.239 0.964 1 92.38 193 SER B CA 1
ATOM 3897 C C . SER B 1 193 ? -14.589 31.428 1.439 1 92.38 193 SER B C 1
ATOM 3899 O O . SER B 1 193 ? -15.696 31.959 1.556 1 92.38 193 SER B O 1
ATOM 3901 N N . GLU B 1 194 ? -14.378 30.242 1.726 1 88.79 194 GLU B N 1
ATOM 3902 C CA . GLU B 1 194 ? -15.436 29.365 2.219 1 88.79 194 GLU B CA 1
ATOM 3903 C C . GLU B 1 194 ? -15.913 29.799 3.602 1 88.79 194 GLU B C 1
ATOM 3905 O O . GLU B 1 194 ? -17.106 29.726 3.904 1 88.79 194 GLU B O 1
ATOM 3910 N N . ILE B 1 195 ? -15.019 30.105 4.412 1 85.53 195 ILE B N 1
ATOM 3911 C CA . ILE B 1 195 ? -15.327 30.513 5.779 1 85.53 195 ILE B CA 1
ATOM 3912 C C . ILE B 1 195 ? -16.201 31.765 5.759 1 85.53 195 ILE B C 1
ATOM 3914 O O . ILE B 1 195 ? -17.174 31.863 6.51 1 85.53 195 ILE B O 1
ATOM 3918 N N . VAL B 1 196 ? -15.872 32.687 4.846 1 88.01 196 VAL B N 1
ATOM 3919 C CA . VAL B 1 196 ? -16.571 33.968 4.863 1 88.01 196 VAL B CA 1
ATOM 3920 C C . VAL B 1 196 ? -17.762 33.921 3.91 1 88.01 196 VAL B C 1
ATOM 3922 O O . VAL B 1 196 ? -18.613 34.814 3.924 1 88.01 196 VAL B O 1
ATOM 3925 N N . GLY B 1 197 ? -17.833 32.901 3.001 1 88.58 197 GLY B N 1
ATOM 3926 C CA . GLY B 1 197 ? -18.972 32.688 2.122 1 88.58 197 GLY B CA 1
ATOM 3927 C C . GLY B 1 197 ? -18.966 33.598 0.907 1 88.58 197 GLY B C 1
ATOM 3928 O O . GLY B 1 197 ? -20.025 33.943 0.379 1 88.58 197 GLY B O 1
ATOM 3929 N N . LYS B 1 198 ? -17.888 34.163 0.526 1 92.03 198 LYS B N 1
ATOM 3930 C CA . LYS B 1 198 ? -17.778 35.015 -0.655 1 92.03 198 LYS B CA 1
ATOM 3931 C C . LYS B 1 198 ? -16.427 34.832 -1.341 1 92.03 198 LYS B C 1
ATOM 3933 O O . LYS B 1 198 ? -15.448 34.442 -0.701 1 92.03 198 LYS B O 1
ATOM 3938 N N . GLU B 1 199 ? -16.419 35.155 -2.604 1 93.18 199 GLU B N 1
ATOM 3939 C CA . GLU B 1 199 ? -15.17 35.104 -3.358 1 93.18 199 GLU B CA 1
ATOM 3940 C C . GLU B 1 199 ? -14.269 36.286 -3.015 1 93.18 199 GLU B C 1
ATOM 3942 O O . GLU B 1 199 ? -14.743 37.417 -2.884 1 93.18 199 GLU B O 1
ATOM 3947 N N . LEU B 1 200 ? -13.033 36.008 -2.841 1 93.97 200 LEU B N 1
ATOM 3948 C CA . LEU B 1 200 ? -12.047 37.024 -2.486 1 93.97 200 LEU B CA 1
ATOM 3949 C C . LEU B 1 200 ? -11.031 37.211 -3.608 1 93.97 200 LEU B C 1
ATOM 3951 O O . LEU B 1 200 ? -9.947 36.624 -3.574 1 93.97 200 LEU B O 1
ATOM 3955 N N . ILE B 1 201 ? -11.257 38.149 -4.47 1 91.79 201 ILE B N 1
ATOM 3956 C CA . ILE B 1 201 ? -10.499 38.293 -5.708 1 91.79 201 ILE B CA 1
ATOM 3957 C C . ILE B 1 201 ? -9.339 39.263 -5.493 1 91.79 201 ILE B C 1
ATOM 3959 O O . ILE B 1 201 ? -8.219 39.011 -5.944 1 91.79 201 ILE B O 1
ATOM 3963 N N . THR B 1 202 ? -9.616 40.311 -4.769 1 93.71 202 THR B N 1
ATOM 3964 C CA . THR B 1 202 ? -8.598 41.344 -4.615 1 93.71 202 THR B CA 1
ATOM 3965 C C . THR B 1 202 ? -7.897 41.216 -3.266 1 93.71 202 THR B C 1
ATOM 3967 O O . THR B 1 202 ? -8.441 40.623 -2.332 1 93.71 202 THR B O 1
ATOM 3970 N N . LYS B 1 203 ? -6.724 41.796 -3.22 1 95.06 203 LYS B N 1
ATOM 3971 C CA . LYS B 1 203 ? -5.958 41.844 -1.977 1 95.06 203 LYS B CA 1
ATOM 3972 C C . LYS B 1 203 ? -6.75 42.533 -0.87 1 95.06 203 LYS B C 1
ATOM 3974 O O . LYS B 1 203 ? -6.725 42.096 0.283 1 95.06 203 LYS B O 1
ATOM 3979 N N . GLU B 1 204 ? -7.396 43.57 -1.231 1 95.59 204 GLU B N 1
ATOM 3980 C CA . GLU B 1 204 ? -8.19 44.33 -0.27 1 95.59 204 GLU B CA 1
ATOM 3981 C C . GLU B 1 204 ? -9.317 43.48 0.309 1 95.59 204 GLU B C 1
ATOM 3983 O O . GLU B 1 204 ? -9.588 43.534 1.511 1 95.59 204 GLU B O 1
ATOM 3988 N N . GLN B 1 205 ? -9.941 42.709 -0.57 1 96.35 205 GLN B N 1
ATOM 3989 C CA . GLN B 1 205 ? -11.01 41.822 -0.124 1 96.35 205 GLN B CA 1
ATOM 3990 C C . GLN B 1 205 ? -10.478 40.755 0.828 1 96.35 205 GLN B C 1
ATOM 3992 O O . GLN B 1 205 ? -11.126 40.424 1.823 1 96.35 205 GLN B O 1
ATOM 3997 N N . GLN B 1 206 ? -9.364 40.243 0.48 1 96.69 206 GLN B N 1
ATOM 3998 C CA . GLN B 1 206 ? -8.736 39.21 1.297 1 96.69 206 GLN B CA 1
ATOM 3999 C C . GLN B 1 206 ? -8.371 39.747 2.678 1 96.69 206 GLN B C 1
ATOM 4001 O O . GLN B 1 206 ? -8.661 39.111 3.694 1 96.69 206 GLN B O 1
ATOM 4006 N N . GLU B 1 207 ? -7.78 40.934 2.741 1 96.99 207 GLU B N 1
ATOM 4007 C CA . GLU B 1 207 ? -7.396 41.564 4 1 96.99 207 GLU B CA 1
ATOM 4008 C C . GLU B 1 207 ? -8.62 41.872 4.859 1 96.99 207 GLU B C 1
ATOM 4010 O O . GLU B 1 207 ? -8.606 41.65 6.071 1 96.99 207 GLU B O 1
ATOM 4015 N N . ALA B 1 208 ? -9.617 42.362 4.19 1 96.43 208 ALA B N 1
ATOM 4016 C CA . ALA B 1 208 ? -10.84 42.708 4.91 1 96.43 208 ALA B CA 1
ATOM 4017 C C . ALA B 1 208 ? -11.481 41.469 5.529 1 96.43 208 ALA B C 1
ATOM 4019 O O . ALA B 1 208 ? -11.957 41.511 6.667 1 96.43 208 ALA B O 1
ATOM 4020 N N . ALA B 1 209 ? -11.526 40.449 4.742 1 95.25 209 ALA B N 1
ATOM 4021 C CA . ALA B 1 209 ? -12.091 39.194 5.231 1 95.25 209 ALA B CA 1
ATOM 4022 C C . ALA B 1 209 ? -11.303 38.667 6.427 1 95.25 209 ALA B C 1
ATOM 4024 O O . ALA B 1 209 ? -11.889 38.205 7.409 1 95.25 209 ALA B O 1
ATOM 4025 N N . ALA B 1 210 ? -10.007 38.717 6.372 1 95.59 210 ALA B N 1
ATOM 4026 C CA . ALA B 1 210 ? -9.145 38.262 7.459 1 95.59 210 ALA B CA 1
ATOM 4027 C C . ALA B 1 210 ? -9.364 39.094 8.719 1 95.59 210 ALA B C 1
ATOM 4029 O O . ALA B 1 210 ? -9.48 38.548 9.819 1 95.59 210 ALA B O 1
ATOM 4030 N N . MET B 1 211 ? -9.449 40.385 8.524 1 95.63 211 MET B N 1
ATOM 4031 C CA . MET B 1 211 ? -9.604 41.285 9.664 1 95.63 211 MET B CA 1
ATOM 4032 C C . MET B 1 211 ? -10.977 41.116 10.307 1 95.63 211 MET B C 1
ATOM 4034 O O . MET B 1 211 ? -11.123 41.278 11.52 1 95.63 211 MET B O 1
ATOM 4038 N N . GLU B 1 212 ? -11.957 40.761 9.481 1 93.01 212 GLU B N 1
ATOM 4039 C CA . GLU B 1 212 ? -13.273 40.465 10.041 1 93.01 212 GLU B CA 1
ATOM 4040 C C . GLU B 1 212 ? -13.201 39.313 11.039 1 93.01 212 GLU B C 1
ATOM 4042 O O . GLU B 1 212 ? -13.814 39.372 12.108 1 93.01 212 GLU B O 1
ATOM 4047 N N . ILE B 1 213 ? -12.485 38.345 10.726 1 91.52 213 ILE B N 1
ATOM 4048 C CA . ILE B 1 213 ? -12.322 37.182 11.591 1 91.52 213 ILE B CA 1
ATOM 4049 C C . ILE B 1 213 ? -11.558 37.579 12.852 1 91.52 213 ILE B C 1
ATOM 4051 O O . ILE B 1 213 ? -11.955 37.224 13.964 1 91.52 213 ILE B O 1
ATOM 4055 N N . ILE B 1 214 ? -10.5 38.39 12.696 1 93.65 214 ILE B N 1
ATOM 4056 C CA . ILE B 1 214 ? -9.688 38.85 13.817 1 93.65 214 ILE B CA 1
ATOM 4057 C C . ILE B 1 214 ? -10.542 39.695 14.76 1 93.65 214 ILE B C 1
ATOM 4059 O O . ILE B 1 214 ? -10.504 39.507 15.978 1 93.65 214 ILE B O 1
ATOM 4063 N N . ASN B 1 215 ? -11.327 40.497 14.168 1 92.92 215 ASN B N 1
ATOM 4064 C CA . ASN B 1 215 ? -12.112 41.445 14.951 1 92.92 215 ASN B CA 1
ATOM 4065 C C . ASN B 1 215 ? -13.27 40.757 15.668 1 92.92 215 ASN B C 1
ATOM 4067 O O . ASN B 1 215 ? -13.817 41.295 16.632 1 92.92 215 ASN B O 1
ATOM 4071 N N . SER B 1 216 ? -13.63 39.632 15.144 1 87.8 216 SER B N 1
ATOM 4072 C CA . SER B 1 216 ? -14.668 38.871 15.831 1 87.8 216 SER B CA 1
ATOM 4073 C C . SER B 1 216 ? -14.184 38.382 17.193 1 87.8 216 SER B C 1
ATOM 4075 O O . SER B 1 216 ? -14.99 37.988 18.038 1 87.8 216 SER B O 1
ATOM 4077 N N . GLY B 1 217 ? -12.81 38.349 17.413 1 86.25 217 GLY B N 1
ATOM 4078 C CA . GLY B 1 217 ? -12.222 37.979 18.691 1 86.25 217 GLY B CA 1
ATOM 4079 C C . GLY B 1 217 ? -12.041 36.482 18.853 1 86.25 217 GLY B C 1
ATOM 4080 O O . GLY B 1 217 ? -11.494 36.023 19.858 1 86.25 217 GLY B O 1
ATOM 4081 N N . LYS B 1 218 ? -12.405 35.767 17.878 1 83.8 218 LYS B N 1
ATOM 4082 C CA . LYS B 1 218 ? -12.376 34.312 17.996 1 83.8 218 LYS B CA 1
ATOM 4083 C C . LYS B 1 218 ? -11.014 33.755 17.591 1 83.8 218 LYS B C 1
ATOM 4085 O O . LYS B 1 218 ? -10.653 32.642 17.978 1 83.8 218 LYS B O 1
ATOM 4090 N N . VAL B 1 219 ? -10.258 34.495 16.796 1 91.92 219 VAL B N 1
ATOM 4091 C CA . VAL B 1 219 ? -8.93 34.109 16.332 1 91.92 219 VAL B CA 1
ATOM 4092 C C . VAL B 1 219 ? -7.939 35.238 16.605 1 91.92 219 VAL B C 1
ATOM 4094 O O . VAL B 1 219 ? -8.215 36.401 16.303 1 91.92 219 VAL B O 1
ATOM 4097 N N . GLU B 1 220 ? -6.855 34.912 17.185 1 94.3 220 GLU B N 1
ATOM 4098 C CA . GLU B 1 220 ? -5.863 35.939 17.489 1 94.3 220 GLU B CA 1
ATOM 4099 C C . GLU B 1 220 ? -4.994 36.244 16.272 1 94.3 220 GLU B C 1
ATOM 4101 O O . GLU B 1 220 ? -4.692 37.406 15.994 1 94.3 220 GLU B O 1
ATOM 4106 N N . ILE B 1 221 ? -4.575 35.147 15.582 1 96.21 221 ILE B N 1
ATOM 4107 C CA . ILE B 1 221 ? -3.713 35.268 14.411 1 96.21 221 ILE B CA 1
ATOM 4108 C C . ILE B 1 221 ? -4.285 34.442 13.262 1 96.21 221 ILE B C 1
ATOM 4110 O O . ILE B 1 221 ? -4.593 33.26 13.431 1 96.21 221 ILE B O 1
ATOM 4114 N N . LEU B 1 222 ? -4.437 35.077 12.152 1 95.81 222 LEU B N 1
ATOM 4115 C CA . LEU B 1 222 ? -4.844 34.398 10.927 1 95.81 222 LEU B CA 1
ATOM 4116 C C . LEU B 1 222 ? -3.745 34.474 9.872 1 95.81 222 LEU B C 1
ATOM 4118 O O . LEU B 1 222 ? -3.314 35.567 9.496 1 95.81 222 LEU B O 1
ATOM 4122 N N . VAL B 1 223 ? -3.288 33.33 9.466 1 97.59 223 VAL B N 1
ATOM 4123 C CA . VAL B 1 223 ? -2.278 33.295 8.414 1 97.59 223 VAL B CA 1
ATOM 4124 C C . VAL B 1 223 ? -2.88 32.706 7.14 1 97.59 223 VAL B C 1
ATOM 4126 O O . VAL B 1 223 ? -3.252 31.53 7.107 1 97.59 223 VAL B O 1
ATOM 4129 N N . VAL B 1 224 ? -2.91 33.465 6.096 1 96.72 224 VAL B N 1
ATOM 4130 C CA . VAL B 1 224 ? -3.493 33.033 4.83 1 96.72 224 VAL B CA 1
ATOM 4131 C C . VAL B 1 224 ? -2.384 32.727 3.826 1 96.72 224 VAL B C 1
ATOM 4133 O O . VAL B 1 224 ? -1.608 33.614 3.46 1 96.72 224 VAL B O 1
ATOM 4136 N N . SER B 1 225 ? -2.33 31.511 3.446 1 96.26 225 SER B N 1
ATOM 4137 C CA . SER B 1 225 ? -1.341 31.124 2.445 1 96.26 225 SER B CA 1
ATOM 4138 C C . SER B 1 225 ? -1.826 31.446 1.035 1 96.26 225 SER B C 1
ATOM 4140 O O . SER B 1 225 ? -3.011 31.298 0.732 1 96.26 225 SER B O 1
ATOM 4142 N N . LEU B 1 226 ? -0.928 31.899 0.15 1 94.24 226 LEU B N 1
ATOM 4143 C CA . LEU B 1 226 ? -1.23 32.307 -1.218 1 94.24 226 LEU B CA 1
ATOM 4144 C C . LEU B 1 226 ? -0.462 31.453 -2.222 1 94.24 226 LEU B C 1
ATOM 4146 O O . LEU B 1 226 ? -0.064 31.941 -3.282 1 94.24 226 LEU B O 1
ATOM 4150 N N . GLY B 1 227 ? -0.09 30.272 -1.791 1 89.9 227 GLY B N 1
ATOM 4151 C CA . GLY B 1 227 ? 0.703 29.404 -2.647 1 89.9 227 GLY B CA 1
ATOM 4152 C C . GLY B 1 227 ? 2.076 29.968 -2.961 1 89.9 227 GLY B C 1
ATOM 4153 O O . GLY B 1 227 ? 2.814 30.36 -2.055 1 89.9 227 GLY B O 1
ATOM 4154 N N . GLY B 1 228 ? 2.348 29.973 -4.219 1 90.74 228 GLY B N 1
ATOM 4155 C CA . GLY B 1 228 ? 3.644 30.448 -4.675 1 90.74 228 GLY B CA 1
ATOM 4156 C C . GLY B 1 228 ? 3.853 31.932 -4.44 1 90.74 228 GLY B C 1
ATOM 4157 O O . GLY B 1 228 ? 4.983 32.422 -4.495 1 90.74 228 GLY B O 1
ATOM 4158 N N . ALA B 1 229 ? 2.842 32.627 -4.082 1 92.53 229 ALA B N 1
ATOM 4159 C CA . ALA B 1 229 ? 2.948 34.069 -3.875 1 92.53 229 ALA B CA 1
ATOM 4160 C C . ALA B 1 229 ? 3.352 34.388 -2.438 1 92.53 229 ALA B C 1
ATOM 4162 O O . ALA B 1 229 ? 3.681 35.533 -2.119 1 92.53 229 ALA B O 1
ATOM 4163 N N . GLY B 1 230 ? 3.303 33.386 -1.574 1 96.31 230 GLY B N 1
ATOM 4164 C CA . GLY B 1 230 ? 3.66 33.619 -0.184 1 96.31 230 GLY B CA 1
ATOM 4165 C C . GLY B 1 230 ? 2.478 33.516 0.761 1 96.31 230 GLY B C 1
ATOM 4166 O O . GLY B 1 230 ? 1.75 32.522 0.747 1 96.31 230 GLY B O 1
ATOM 4167 N N . ALA B 1 231 ? 2.388 34.524 1.683 1 98 231 ALA B N 1
ATOM 4168 C CA . ALA B 1 231 ? 1.329 34.513 2.688 1 98 231 ALA B CA 1
ATOM 4169 C C . ALA B 1 231 ? 1.225 35.864 3.39 1 98 231 ALA B C 1
ATOM 4171 O O . ALA B 1 231 ? 2.099 36.72 3.235 1 98 231 ALA B O 1
ATOM 4172 N N . PHE B 1 232 ? 0.151 36.04 4.032 1 98.06 232 PHE B N 1
ATOM 4173 C CA . PHE B 1 232 ? 0.076 37.183 4.934 1 98.06 232 PHE B CA 1
ATOM 4174 C C . PHE B 1 232 ? -0.499 36.772 6.283 1 98.06 232 PHE B C 1
ATOM 4176 O O . PHE B 1 232 ? -1.227 35.781 6.378 1 98.06 232 PHE B O 1
ATOM 4183 N N . LEU B 1 233 ? -0.098 37.505 7.314 1 98.23 233 LEU B N 1
ATOM 4184 C CA . LEU B 1 233 ? -0.533 37.323 8.694 1 98.23 233 LEU B CA 1
ATOM 4185 C C . LEU B 1 233 ? -1.393 38.497 9.153 1 98.23 233 LEU B C 1
ATOM 4187 O O . LEU B 1 233 ? -0.993 39.655 9.017 1 98.23 233 LEU B O 1
ATOM 4191 N N . ALA B 1 234 ? -2.582 38.238 9.595 1 97.71 234 ALA B N 1
ATOM 4192 C CA . ALA B 1 234 ? -3.478 39.248 10.152 1 97.71 234 ALA B CA 1
ATOM 4193 C C . ALA B 1 234 ? -3.607 39.093 11.665 1 97.71 234 ALA B C 1
ATOM 4195 O O . ALA B 1 234 ? -3.721 37.975 12.173 1 97.71 234 ALA B O 1
ATOM 4196 N N . SER B 1 235 ? -3.534 40.111 12.385 1 97.24 235 SER B N 1
ATOM 4197 C CA . SER B 1 235 ? -3.72 40.197 13.83 1 97.24 235 SER B CA 1
ATOM 4198 C C . SER B 1 235 ? -4.253 41.566 14.238 1 97.24 235 SER B C 1
ATOM 4200 O O . SER B 1 235 ? -4.482 42.428 13.387 1 97.24 235 SER B O 1
ATOM 4202 N N . LYS B 1 236 ? -4.466 41.741 15.485 1 95.41 236 LYS B N 1
ATOM 4203 C CA . LYS B 1 236 ? -4.903 43.044 15.979 1 95.41 236 LYS B CA 1
ATOM 4204 C C . LYS B 1 236 ? -3.831 44.106 15.752 1 95.41 236 LYS B C 1
ATOM 4206 O O . LYS B 1 236 ? -4.127 45.303 15.744 1 95.41 236 LYS B O 1
ATOM 4211 N N . GLN B 1 237 ? -2.619 43.634 15.49 1 94.55 237 GLN B N 1
ATOM 4212 C CA . GLN B 1 237 ? -1.505 44.554 15.285 1 94.55 237 GLN B CA 1
ATOM 4213 C C . GLN B 1 237 ? -1.409 44.985 13.824 1 94.55 237 GLN B C 1
ATOM 4215 O O . GLN B 1 237 ? -0.704 45.942 13.499 1 94.55 237 GLN B O 1
ATOM 4220 N N . GLY B 1 238 ? -2.154 44.351 13.025 1 94.78 238 GLY B N 1
ATOM 4221 C CA . GLY B 1 238 ? -2.125 44.692 11.612 1 94.78 238 GLY B CA 1
ATOM 4222 C C . GLY B 1 238 ? -1.87 43.496 10.714 1 94.78 238 GLY B C 1
ATOM 4223 O O . GLY B 1 238 ? -2.025 42.35 11.14 1 94.78 238 GLY B O 1
ATOM 4224 N N . ILE B 1 239 ? -1.601 43.797 9.467 1 97.63 239 ILE B N 1
ATOM 4225 C CA . ILE B 1 239 ? -1.385 42.763 8.46 1 97.63 239 ILE B CA 1
ATOM 4226 C C . ILE B 1 239 ? 0.064 42.803 7.982 1 97.63 239 ILE B C 1
ATOM 4228 O O . ILE B 1 239 ? 0.598 43.875 7.686 1 97.63 239 ILE B O 1
ATOM 4232 N N . TYR B 1 240 ? 0.719 41.688 7.937 1 97.31 240 TYR B N 1
ATOM 4233 C CA . TYR B 1 240 ? 2.081 41.531 7.439 1 97.31 240 TYR B CA 1
ATOM 4234 C C . TYR B 1 240 ? 2.109 40.647 6.198 1 97.31 240 TYR B C 1
ATOM 4236 O O . TYR B 1 240 ? 1.747 39.469 6.259 1 97.31 240 TYR B O 1
ATOM 4244 N N . HIS B 1 241 ? 2.589 41.19 5.115 1 97.55 241 HIS B N 1
ATOM 4245 C CA . HIS B 1 241 ? 2.721 40.421 3.883 1 97.55 241 HIS B CA 1
ATOM 4246 C C . HIS B 1 241 ? 4.151 39.927 3.692 1 97.55 241 HIS B C 1
ATOM 4248 O O . HIS B 1 241 ? 5.106 40.655 3.972 1 97.55 241 HIS B O 1
ATOM 4254 N N . VAL B 1 242 ? 4.248 38.736 3.284 1 97.89 242 VAL B N 1
ATOM 4255 C CA . VAL B 1 242 ? 5.547 38.18 2.92 1 97.89 242 VAL B CA 1
ATOM 4256 C C . VAL B 1 242 ? 5.457 37.513 1.549 1 97.89 242 VAL B C 1
ATOM 4258 O O . VAL B 1 242 ? 4.648 36.606 1.344 1 97.89 242 VAL B O 1
ATOM 4261 N N . THR B 1 243 ? 6.249 37.921 0.629 1 97.08 243 THR B N 1
ATOM 4262 C CA . THR B 1 243 ? 6.354 37.305 -0.689 1 97.08 243 THR B CA 1
ATOM 4263 C C . THR B 1 243 ? 7.343 36.144 -0.667 1 97.08 243 THR B C 1
ATOM 4265 O O . THR B 1 243 ? 8.46 36.283 -0.162 1 97.08 243 THR B O 1
ATOM 4268 N N . ALA B 1 244 ? 6.873 35.028 -1.181 1 96.27 244 ALA B N 1
ATOM 4269 C CA . ALA B 1 244 ? 7.757 33.866 -1.205 1 96.27 244 ALA B CA 1
ATOM 4270 C C . ALA B 1 244 ? 8.963 34.113 -2.107 1 96.27 244 ALA B C 1
ATOM 4272 O O . ALA B 1 244 ? 8.824 34.659 -3.204 1 96.27 244 ALA B O 1
ATOM 4273 N N . PRO B 1 245 ? 10.155 33.742 -1.624 1 95.26 245 PRO B N 1
ATOM 4274 C CA . PRO B 1 245 ? 11.323 33.848 -2.502 1 95.26 245 PRO B CA 1
ATOM 4275 C C . PRO B 1 245 ? 11.224 32.939 -3.726 1 95.26 245 PRO B C 1
ATOM 4277 O O . PRO B 1 245 ? 10.644 31.853 -3.647 1 95.26 245 PRO B O 1
ATOM 4280 N N . PRO B 1 246 ? 11.783 33.412 -4.814 1 92.9 246 PRO B N 1
ATOM 4281 C CA . PRO B 1 246 ? 11.786 32.563 -6.008 1 92.9 246 PRO B CA 1
ATOM 4282 C C . PRO B 1 246 ? 12.694 31.344 -5.864 1 92.9 246 PRO B C 1
ATOM 4284 O O . PRO B 1 246 ? 13.862 31.481 -5.49 1 92.9 246 PRO B O 1
ATOM 4287 N N . VAL B 1 247 ? 12.135 30.214 -6.07 1 93.26 247 VAL B N 1
ATOM 4288 C CA . VAL B 1 247 ? 12.918 28.983 -6.047 1 93.26 247 VAL B CA 1
ATOM 4289 C C . VAL B 1 247 ? 12.429 28.039 -7.143 1 93.26 247 VAL B C 1
ATOM 4291 O O . VAL B 1 247 ? 11.353 28.241 -7.711 1 93.26 247 VAL B O 1
ATOM 4294 N N . GLU B 1 248 ? 13.254 27.076 -7.504 1 90.77 248 GLU B N 1
ATOM 4295 C CA . GLU B 1 248 ? 12.81 25.991 -8.374 1 90.77 248 GLU B CA 1
ATOM 4296 C C . GLU B 1 248 ? 11.942 24.993 -7.614 1 90.77 248 GLU B C 1
ATOM 4298 O O . GLU B 1 248 ? 12.447 24.211 -6.807 1 90.77 248 GLU B O 1
ATOM 4303 N N . LYS B 1 249 ? 10.722 24.973 -7.899 1 87.62 249 LYS B N 1
ATOM 4304 C CA . LYS B 1 249 ? 9.768 24.115 -7.203 1 87.62 249 LYS B CA 1
ATOM 4305 C C . LYS B 1 249 ? 9.796 22.695 -7.762 1 87.62 249 LYS B C 1
ATOM 4307 O O . LYS B 1 249 ? 9.805 22.502 -8.979 1 87.62 249 LYS B O 1
ATOM 4312 N N . ARG B 1 250 ? 9.826 21.85 -6.834 1 82.37 250 ARG B N 1
ATOM 4313 C CA . ARG B 1 250 ? 9.836 20.445 -7.228 1 82.37 250 ARG B CA 1
ATOM 4314 C C . ARG B 1 250 ? 8.58 19.731 -6.741 1 82.37 250 ARG B C 1
ATOM 4316 O O . ARG B 1 250 ? 8.123 18.773 -7.367 1 82.37 250 ARG B O 1
ATOM 4323 N N . SER B 1 251 ? 8.059 20.219 -5.573 1 82.6 251 SER B N 1
ATOM 4324 C CA . SER B 1 251 ? 6.865 19.626 -4.98 1 82.6 251 SER B CA 1
ATOM 4325 C C . SER B 1 251 ? 6.132 20.627 -4.094 1 82.6 251 SER B C 1
ATOM 4327 O O . SER B 1 251 ? 6.739 21.567 -3.576 1 82.6 251 SER B O 1
ATOM 4329 N N . THR B 1 252 ? 4.862 20.394 -3.941 1 81.14 252 THR B N 1
ATOM 4330 C CA . THR B 1 252 ? 4.11 21.233 -3.014 1 81.14 252 THR B CA 1
ATOM 4331 C C . THR B 1 252 ? 3.764 20.461 -1.744 1 81.14 252 THR B C 1
ATOM 4333 O O . THR B 1 252 ? 3.255 21.037 -0.781 1 81.14 252 THR B O 1
ATOM 4336 N N . VAL B 1 253 ? 4.049 19.213 -1.769 1 82.76 253 VAL B N 1
ATOM 4337 C CA . VAL B 1 253 ? 3.707 18.344 -0.648 1 82.76 253 VAL B CA 1
ATOM 4338 C C . VAL B 1 253 ? 4.547 18.718 0.571 1 82.76 253 VAL B C 1
ATOM 4340 O O . VAL B 1 253 ? 5.761 18.906 0.462 1 82.76 253 VAL B O 1
ATOM 4343 N N . GLY B 1 254 ? 3.858 18.921 1.719 1 89.39 254 GLY B N 1
ATOM 4344 C CA . GLY B 1 254 ? 4.548 19.197 2.969 1 89.39 254 GLY B CA 1
ATOM 4345 C C . GLY B 1 254 ? 4.836 20.672 3.178 1 89.39 254 GLY B C 1
ATOM 4346 O O . GLY B 1 254 ? 5.284 21.076 4.253 1 89.39 254 GLY B O 1
ATOM 4347 N N . ALA B 1 255 ? 4.591 21.501 2.185 1 93.12 255 ALA B N 1
ATOM 4348 C CA . ALA B 1 255 ? 4.878 22.929 2.286 1 93.12 255 ALA B CA 1
ATOM 4349 C C . ALA B 1 255 ? 4.054 23.578 3.394 1 93.12 255 ALA B C 1
ATOM 4351 O O . ALA B 1 255 ? 4.579 24.358 4.192 1 93.12 255 ALA B O 1
ATOM 4352 N N . GLY B 1 256 ? 2.791 23.268 3.424 1 94.35 256 GLY B N 1
ATOM 4353 C CA . GLY B 1 256 ? 1.925 23.804 4.462 1 94.35 256 GLY B CA 1
ATOM 4354 C C . GLY B 1 256 ? 2.332 23.374 5.859 1 94.35 256 GLY B C 1
ATOM 4355 O O . GLY B 1 256 ? 2.364 24.191 6.781 1 94.35 256 GLY B O 1
ATOM 4356 N N . ASP B 1 257 ? 2.657 22.121 6.01 1 96.27 257 ASP B N 1
ATOM 4357 C CA . ASP B 1 257 ? 3.083 21.59 7.301 1 96.27 257 ASP B CA 1
ATOM 4358 C C . ASP B 1 257 ? 4.39 22.235 7.756 1 96.27 257 ASP B C 1
ATOM 4360 O O . ASP B 1 257 ? 4.555 22.551 8.936 1 96.27 257 ASP B O 1
ATOM 4364 N N . SER B 1 258 ? 5.297 22.413 6.809 1 97.8 258 SER B N 1
ATOM 4365 C CA . SER B 1 258 ? 6.568 23.06 7.119 1 97.8 258 SER B CA 1
ATOM 4366 C C . SER B 1 258 ? 6.36 24.509 7.548 1 97.8 258 SER B C 1
ATOM 4368 O O . SER B 1 258 ? 7.059 25.006 8.434 1 97.8 258 SER B O 1
ATOM 4370 N N . MET B 1 259 ? 5.45 25.126 6.873 1 98 259 MET B N 1
ATOM 4371 C CA . MET B 1 259 ? 5.126 26.503 7.235 1 98 259 MET B CA 1
ATOM 4372 C C . MET B 1 259 ? 4.602 26.581 8.665 1 98 259 MET B C 1
ATOM 4374 O O . MET B 1 259 ? 5.037 27.431 9.444 1 98 259 MET B O 1
ATOM 4378 N N . VAL B 1 260 ? 3.678 25.717 9.028 1 98.16 260 VAL B N 1
ATOM 4379 C CA . VAL B 1 260 ? 3.124 25.679 10.378 1 98.16 260 VAL B CA 1
ATOM 4380 C C . VAL B 1 260 ? 4.237 25.405 11.386 1 98.16 260 VAL B C 1
ATOM 4382 O O . VAL B 1 260 ? 4.315 26.061 12.428 1 98.16 260 VAL B O 1
ATOM 4385 N N . ALA B 1 261 ? 5.104 24.482 11.066 1 98.5 261 ALA B N 1
ATOM 4386 C CA . ALA B 1 261 ? 6.225 24.146 11.939 1 98.5 261 ALA B CA 1
ATOM 4387 C C . ALA B 1 261 ? 7.108 25.364 12.193 1 98.5 261 ALA B C 1
ATOM 4389 O O . ALA B 1 261 ? 7.464 25.653 13.338 1 98.5 261 ALA B O 1
ATOM 4390 N N . GLY B 1 262 ? 7.452 26.017 11.121 1 98.38 262 GLY B N 1
ATOM 4391 C CA . GLY B 1 262 ? 8.283 27.204 11.245 1 98.38 262 GLY B CA 1
ATOM 4392 C C . GLY B 1 262 ? 7.645 28.293 12.086 1 98.38 262 GLY B C 1
ATOM 4393 O O . GLY B 1 262 ? 8.313 28.917 12.913 1 98.38 262 GLY B O 1
ATOM 4394 N N . MET B 1 263 ? 6.392 28.529 11.874 1 98.42 263 MET B N 1
ATOM 4395 C CA . MET B 1 263 ? 5.694 29.578 12.612 1 98.42 263 MET B CA 1
ATOM 4396 C C . MET B 1 263 ? 5.623 29.241 14.098 1 98.42 263 MET B C 1
ATOM 4398 O O . MET B 1 263 ? 5.917 30.087 14.945 1 98.42 263 MET B O 1
ATOM 4402 N N . VAL B 1 264 ? 5.237 28.02 14.405 1 98.09 264 VAL B N 1
ATOM 4403 C CA . VAL B 1 264 ? 5.066 27.636 15.803 1 98.09 264 VAL B CA 1
ATOM 4404 C C . VAL B 1 264 ? 6.416 27.669 16.517 1 98.09 264 VAL B C 1
ATOM 4406 O O . VAL B 1 264 ? 6.505 28.1 17.669 1 98.09 264 VAL B O 1
ATOM 4409 N N . LEU B 1 265 ? 7.445 27.228 15.859 1 97.6 265 LEU B N 1
ATOM 4410 C CA . LEU B 1 265 ? 8.781 27.285 16.442 1 97.6 265 LEU B CA 1
ATOM 4411 C C . LEU B 1 265 ? 9.203 28.729 16.693 1 97.6 265 LEU B C 1
ATOM 4413 O O . LEU B 1 265 ? 9.758 29.043 17.748 1 97.6 265 LEU B O 1
ATOM 4417 N N . SER B 1 266 ? 8.982 29.574 15.704 1 97.22 266 SER B N 1
ATOM 4418 C CA . SER B 1 266 ? 9.31 30.989 15.842 1 97.22 266 SER B CA 1
ATOM 4419 C C . SER B 1 266 ? 8.53 31.628 16.986 1 97.22 266 SER B C 1
ATOM 4421 O O . SER B 1 266 ? 9.085 32.407 17.764 1 97.22 266 SER B O 1
ATOM 4423 N N . LEU B 1 267 ? 7.264 31.324 17.088 1 97.2 267 LEU B N 1
ATOM 4424 C CA . LEU B 1 267 ? 6.443 31.8 18.195 1 97.2 267 LEU B CA 1
ATOM 4425 C C . LEU B 1 267 ? 7.015 31.343 19.532 1 97.2 267 LEU B C 1
ATOM 4427 O O . LEU B 1 267 ? 7.085 32.126 20.483 1 97.2 267 LEU B O 1
ATOM 4431 N N . SER B 1 268 ? 7.376 30.098 19.589 1 96.43 268 SER B N 1
ATOM 4432 C CA . SER B 1 268 ? 7.887 29.514 20.825 1 96.43 268 SER B CA 1
ATOM 4433 C C . SER B 1 268 ? 9.181 30.192 21.262 1 96.43 268 SER B C 1
ATOM 4435 O O . SER B 1 268 ? 9.558 30.125 22.434 1 96.43 268 SER B O 1
ATOM 4437 N N . ARG B 1 269 ? 9.79 30.847 20.338 1 94.58 269 ARG B N 1
ATOM 4438 C CA . ARG B 1 269 ? 11.034 31.553 20.625 1 94.58 269 ARG B CA 1
ATOM 4439 C C . ARG B 1 269 ? 10.766 33.015 20.966 1 94.58 269 ARG B C 1
ATOM 4441 O O . ARG B 1 269 ? 11.701 33.785 21.198 1 94.58 269 ARG B O 1
ATOM 4448 N N . GLY B 1 270 ? 9.561 33.386 20.88 1 94.7 270 GLY B N 1
ATOM 4449 C CA . GLY B 1 270 ? 9.167 34.722 21.298 1 94.7 270 GLY B CA 1
ATOM 4450 C C . GLY B 1 270 ? 9.334 35.763 20.207 1 94.7 270 GLY B C 1
ATOM 4451 O O . GLY B 1 270 ? 9.406 36.96 20.49 1 94.7 270 GLY B O 1
ATOM 4452 N N . ASN B 1 271 ? 9.356 35.361 19.011 1 95.19 271 ASN B N 1
ATOM 4453 C CA . ASN B 1 271 ? 9.548 36.289 17.902 1 95.19 271 ASN B CA 1
ATOM 4454 C C . ASN B 1 271 ? 8.285 37.1 17.624 1 95.19 271 ASN B C 1
ATOM 4456 O O . ASN B 1 271 ? 7.179 36.665 17.95 1 95.19 271 ASN B O 1
ATOM 4460 N N . HIS B 1 272 ? 8.495 38.226 16.978 1 95.59 272 HIS B N 1
ATOM 4461 C CA . HIS B 1 272 ? 7.382 39.06 16.539 1 95.59 272 HIS B CA 1
ATOM 4462 C C . HIS B 1 272 ? 6.688 38.457 15.322 1 95.59 272 HIS B C 1
ATOM 4464 O O . HIS B 1 272 ? 7.299 37.697 14.567 1 95.59 272 HIS B O 1
ATOM 4470 N N . TYR B 1 273 ? 5.462 38.859 15.149 1 97.35 273 TYR B N 1
ATOM 4471 C CA . TYR B 1 273 ? 4.612 38.262 14.125 1 97.35 273 TYR B CA 1
ATOM 4472 C C . TYR B 1 273 ? 5.241 38.402 12.744 1 97.35 273 TYR B C 1
ATOM 4474 O O . TYR B 1 273 ? 5.107 37.512 11.901 1 97.35 273 TYR B O 1
ATOM 4482 N N . GLU B 1 274 ? 5.902 39.499 12.548 1 96.55 274 GLU B N 1
ATOM 4483 C CA . GLU B 1 274 ? 6.564 39.7 11.262 1 96.55 274 GLU B CA 1
ATOM 4484 C C . GLU B 1 274 ? 7.609 38.619 11.004 1 96.55 274 GLU B C 1
ATOM 4486 O O . GLU B 1 274 ? 7.681 38.068 9.904 1 96.55 274 GLU B O 1
ATOM 4491 N N . ASP B 1 275 ? 8.41 38.337 12.031 1 97.14 275 ASP B N 1
ATOM 4492 C CA . ASP B 1 275 ? 9.434 37.305 11.9 1 97.14 275 ASP B CA 1
ATOM 4493 C C . ASP B 1 275 ? 8.808 35.914 11.846 1 97.14 275 ASP B C 1
ATOM 4495 O O . ASP B 1 275 ? 9.326 35.02 11.173 1 97.14 275 ASP B O 1
ATOM 4499 N N . VAL B 1 276 ? 7.715 35.737 12.566 1 97.73 276 VAL B N 1
ATOM 4500 C CA . VAL B 1 276 ? 7.002 34.464 12.579 1 97.73 276 VAL B CA 1
ATOM 4501 C C . VAL B 1 276 ? 6.559 34.106 11.162 1 97.73 276 VAL B C 1
ATOM 4503 O O . VAL B 1 276 ? 6.823 33.001 10.682 1 97.73 276 VAL B O 1
ATOM 4506 N N . ILE B 1 277 ? 5.949 35.009 10.425 1 98.21 277 ILE B N 1
ATOM 4507 C CA . ILE B 1 277 ? 5.428 34.717 9.094 1 98.21 277 ILE B CA 1
ATOM 4508 C C . ILE B 1 277 ? 6.583 34.605 8.102 1 98.21 277 ILE B C 1
ATOM 4510 O O . ILE B 1 277 ? 6.531 33.801 7.167 1 98.21 277 ILE B O 1
ATOM 4514 N N . LYS B 1 278 ? 7.648 35.437 8.279 1 98.31 278 LYS B N 1
ATOM 4515 C CA . LYS B 1 278 ? 8.815 35.308 7.411 1 98.31 278 LYS B CA 1
ATOM 4516 C C . LYS B 1 278 ? 9.437 33.919 7.529 1 98.31 278 LYS B C 1
ATOM 4518 O O . LYS B 1 278 ? 9.75 33.286 6.518 1 98.31 278 LYS B O 1
ATOM 4523 N N . PHE B 1 279 ? 9.579 33.501 8.771 1 98.26 279 PHE B N 1
ATOM 4524 C CA . PHE B 1 279 ? 10.178 32.192 9.002 1 98.26 279 PHE B CA 1
ATOM 4525 C C . PHE B 1 279 ? 9.273 31.083 8.478 1 98.26 279 PHE B C 1
ATOM 4527 O O . PHE B 1 279 ? 9.752 30.105 7.9 1 98.26 279 PHE B O 1
ATOM 4534 N N . GLY B 1 280 ? 7.986 31.141 8.713 1 98.29 280 GLY B N 1
ATOM 4535 C CA . GLY B 1 280 ? 7.035 30.189 8.161 1 98.29 280 GLY B CA 1
ATOM 4536 C C . GLY B 1 280 ? 7.108 30.081 6.649 1 98.29 280 GLY B C 1
ATOM 4537 O O . GLY B 1 280 ? 7.169 28.978 6.102 1 98.29 280 GLY B O 1
ATOM 4538 N N . VAL B 1 281 ? 7.14 31.224 5.955 1 98.19 281 VAL B N 1
ATOM 4539 C CA . VAL B 1 281 ? 7.198 31.256 4.497 1 98.19 281 VAL B CA 1
ATOM 4540 C C . VAL B 1 281 ? 8.515 30.651 4.019 1 98.19 281 VAL B C 1
ATOM 4542 O O . VAL B 1 281 ? 8.545 29.918 3.028 1 98.19 281 VAL B O 1
ATOM 4545 N N . ALA B 1 282 ? 9.576 30.968 4.742 1 98.2 282 ALA B N 1
ATOM 4546 C CA . ALA B 1 282 ? 10.867 30.374 4.406 1 98.2 282 ALA B CA 1
ATOM 4547 C C . ALA B 1 282 ? 10.809 28.851 4.49 1 98.2 282 ALA B C 1
ATOM 4549 O O . ALA B 1 282 ? 11.314 28.154 3.607 1 98.2 282 ALA B O 1
ATOM 4550 N N . CYS B 1 283 ? 10.214 28.359 5.527 1 98.19 283 CYS B N 1
ATOM 4551 C CA . CYS B 1 283 ? 10.092 26.918 5.717 1 98.19 283 CYS B CA 1
ATOM 4552 C C . CYS B 1 283 ? 9.227 26.295 4.628 1 98.19 283 CYS B C 1
ATOM 4554 O O . CYS B 1 283 ? 9.592 25.271 4.049 1 98.19 283 CYS B O 1
ATOM 4556 N N . GLY B 1 284 ? 8.045 26.865 4.369 1 97.16 284 GLY B N 1
ATOM 4557 C CA . GLY B 1 284 ? 7.185 26.359 3.311 1 97.16 284 GLY B CA 1
ATOM 4558 C C . GLY B 1 284 ? 7.858 26.346 1.951 1 97.16 284 GLY B C 1
ATOM 4559 O O . GLY B 1 284 ? 7.742 25.371 1.206 1 97.16 284 GLY B O 1
ATOM 4560 N N . THR B 1 285 ? 8.568 27.44 1.672 1 96.75 285 THR B N 1
ATOM 4561 C CA . THR B 1 285 ? 9.274 27.557 0.401 1 96.75 285 THR B CA 1
ATOM 4562 C C . THR B 1 285 ? 10.381 26.512 0.299 1 96.75 285 THR B C 1
ATOM 4564 O O . THR B 1 285 ? 10.543 25.871 -0.742 1 96.75 285 THR B O 1
ATOM 4567 N N . ALA B 1 286 ? 11.133 26.367 1.334 1 97.18 286 ALA B N 1
ATOM 4568 C CA . ALA B 1 286 ? 12.216 25.386 1.356 1 97.18 286 ALA B CA 1
ATOM 4569 C C . ALA B 1 286 ? 11.688 23.981 1.081 1 97.18 286 ALA B C 1
ATOM 4571 O O . ALA B 1 286 ? 12.349 23.183 0.411 1 97.18 286 ALA B O 1
ATOM 4572 N N . ALA B 1 287 ? 10.546 23.624 1.615 1 95.51 287 ALA B N 1
ATOM 4573 C CA . ALA B 1 287 ? 9.942 22.31 1.41 1 95.51 287 ALA B CA 1
ATOM 4574 C C . ALA B 1 287 ? 9.663 22.058 -0.069 1 95.51 287 ALA B C 1
ATOM 4576 O O . ALA B 1 287 ? 9.793 20.929 -0.548 1 95.51 287 ALA B O 1
ATOM 4577 N N . THR B 1 288 ? 9.289 23.049 -0.832 1 92.99 288 THR B N 1
ATOM 4578 C CA . THR B 1 288 ? 8.908 22.895 -2.232 1 92.99 288 THR B CA 1
ATOM 4579 C C . THR B 1 288 ? 10.128 22.586 -3.094 1 92.99 288 THR B C 1
ATOM 4581 O O . THR B 1 288 ? 9.992 22.165 -4.244 1 92.99 288 THR B O 1
ATOM 4584 N N . MET B 1 289 ? 11.286 22.805 -2.551 1 93.07 289 MET B N 1
ATOM 4585 C CA . MET B 1 289 ? 12.534 22.574 -3.273 1 93.07 289 MET B CA 1
ATOM 4586 C C . MET B 1 289 ? 12.912 21.097 -3.246 1 93.07 289 MET B C 1
ATOM 4588 O O . MET B 1 289 ? 13.803 20.666 -3.981 1 93.07 289 MET B O 1
ATOM 4592 N N . ASN B 1 290 ? 12.26 20.358 -2.44 1 87.16 290 ASN B N 1
ATOM 4593 C CA . ASN B 1 290 ? 12.582 18.945 -2.266 1 87.16 290 ASN B CA 1
ATOM 4594 C C . ASN B 1 290 ? 11.606 18.05 -3.025 1 87.16 290 ASN B C 1
ATOM 4596 O O . ASN B 1 290 ? 10.491 18.469 -3.342 1 87.16 290 ASN B O 1
ATOM 4600 N N . PHE B 1 291 ? 12.061 16.832 -3.289 1 77.6 291 PHE B N 1
ATOM 4601 C CA . PHE B 1 291 ? 11.219 15.887 -4.013 1 77.6 291 PHE B CA 1
ATOM 4602 C C . PHE B 1 291 ? 10.31 15.127 -3.054 1 77.6 291 PHE B C 1
ATOM 4604 O O . PHE B 1 291 ? 10.681 14.877 -1.905 1 77.6 291 PHE B O 1
ATOM 4611 N N . GLY B 1 292 ? 9.194 14.796 -3.572 1 72.47 292 GLY B N 1
ATOM 4612 C CA . GLY B 1 292 ? 8.321 13.887 -2.847 1 72.47 292 GLY B CA 1
ATOM 4613 C C . GLY B 1 292 ? 7.733 14.5 -1.59 1 72.47 292 GLY B C 1
ATOM 4614 O O . GLY B 1 292 ? 7.198 15.61 -1.625 1 72.47 292 GLY B O 1
ATOM 4615 N N . THR B 1 293 ? 7.897 13.665 -0.486 1 73.97 293 THR B N 1
ATOM 4616 C CA . THR B 1 293 ? 7.279 14.063 0.773 1 73.97 293 THR B CA 1
ATOM 4617 C C . THR B 1 293 ? 8.324 14.61 1.741 1 73.97 293 THR B C 1
ATOM 4619 O O . THR B 1 293 ? 8.079 14.694 2.946 1 73.97 293 THR B O 1
ATOM 4622 N N . GLU B 1 294 ? 9.373 14.983 1.13 1 84.04 294 GLU B N 1
ATOM 4623 C CA . GLU B 1 294 ? 10.422 15.529 1.986 1 84.04 294 GLU B CA 1
ATOM 4624 C C . GLU B 1 294 ? 10.048 16.916 2.501 1 84.04 294 GLU B C 1
ATOM 4626 O O . GLU B 1 294 ? 9.479 17.725 1.765 1 84.04 294 GLU B O 1
ATOM 4631 N N . LEU B 1 295 ? 10.311 17.153 3.735 1 93.84 295 LEU B N 1
ATOM 4632 C CA . LEU B 1 295 ? 10.02 18.424 4.39 1 93.84 295 LEU B CA 1
ATOM 4633 C C . LEU B 1 295 ? 11.199 19.384 4.262 1 93.84 295 LEU B C 1
ATOM 4635 O O . LEU B 1 295 ? 12.107 19.155 3.46 1 93.84 295 LEU B O 1
ATOM 4639 N N . CYS B 1 296 ? 11.063 20.572 4.832 1 94.6 296 CYS B N 1
ATOM 4640 C CA . CYS B 1 296 ? 12.076 21.615 4.714 1 94.6 296 CYS B CA 1
ATOM 4641 C C . CYS B 1 296 ? 13.395 21.167 5.331 1 94.6 296 CYS B C 1
ATOM 4643 O O . CYS B 1 296 ? 13.406 20.374 6.274 1 94.6 296 CYS B O 1
ATOM 4645 N N . LYS B 1 297 ? 14.475 21.689 4.801 1 95.26 297 LYS B N 1
ATOM 4646 C CA . LYS B 1 297 ? 15.819 21.501 5.339 1 95.26 297 LYS B CA 1
ATOM 4647 C C . LYS B 1 297 ? 16.321 22.771 6.021 1 95.26 297 LYS B C 1
ATOM 4649 O O . LYS B 1 297 ? 16.099 23.877 5.525 1 95.26 297 LYS B O 1
ATOM 4654 N N . LEU B 1 298 ? 16.973 22.594 7.056 1 96.96 298 LEU B N 1
ATOM 4655 C CA . LEU B 1 298 ? 17.403 23.708 7.894 1 96.96 298 LEU B CA 1
ATOM 4656 C C . LEU B 1 298 ? 18.252 24.692 7.096 1 96.96 298 LEU B C 1
ATOM 4658 O O . LEU B 1 298 ? 18.042 25.904 7.174 1 96.96 298 LEU B O 1
ATOM 4662 N N . GLU B 1 299 ? 19.141 24.182 6.3 1 97.29 299 GLU B N 1
ATOM 4663 C CA . GLU B 1 299 ? 20.058 25.038 5.554 1 97.29 299 GLU B CA 1
ATOM 4664 C C . GLU B 1 299 ? 19.308 25.908 4.549 1 97.29 299 GLU B C 1
ATOM 4666 O O . GLU B 1 299 ? 19.619 27.09 4.39 1 97.29 299 GLU B O 1
ATOM 4671 N N . ASP B 1 300 ? 18.406 25.345 3.919 1 97.36 300 ASP B N 1
ATOM 4672 C CA . ASP B 1 300 ? 17.603 26.09 2.953 1 97.36 300 ASP B CA 1
ATOM 4673 C C . ASP B 1 300 ? 16.724 27.124 3.653 1 97.36 300 ASP B C 1
ATOM 4675 O O . ASP B 1 300 ? 16.559 28.242 3.159 1 97.36 300 ASP B O 1
ATOM 4679 N N . VAL B 1 301 ? 16.204 26.766 4.805 1 97.84 301 VAL B N 1
ATOM 4680 C CA . VAL B 1 301 ? 15.339 27.658 5.571 1 97.84 301 VAL B CA 1
ATOM 4681 C C . VAL B 1 301 ? 16.128 28.886 6.017 1 97.84 301 VAL B C 1
ATOM 4683 O O . VAL B 1 301 ? 15.658 30.018 5.877 1 97.84 301 VAL B O 1
ATOM 4686 N N . GLU B 1 302 ? 17.289 28.658 6.519 1 97.45 302 GLU B N 1
ATOM 4687 C CA . GLU B 1 302 ? 18.118 29.758 7.001 1 97.45 302 GLU B CA 1
ATOM 4688 C C . GLU B 1 302 ? 18.477 30.717 5.869 1 97.45 302 GLU B C 1
ATOM 4690 O O . GLU B 1 302 ? 18.415 31.936 6.038 1 97.45 302 GLU B O 1
ATOM 4695 N N . ARG B 1 303 ? 18.806 30.164 4.781 1 97.27 303 ARG B N 1
ATOM 4696 C CA . ARG B 1 303 ? 19.144 30.973 3.615 1 97.27 303 ARG B CA 1
ATOM 4697 C C . ARG B 1 303 ? 17.948 31.804 3.16 1 97.27 303 ARG B C 1
ATOM 4699 O O . ARG B 1 303 ? 18.073 33.009 2.933 1 97.27 303 ARG B O 1
ATOM 4706 N N . LEU B 1 304 ? 16.854 31.229 3.035 1 97.86 304 LEU B N 1
ATOM 4707 C CA . LEU B 1 304 ? 15.652 31.896 2.549 1 97.86 304 LEU B CA 1
ATOM 4708 C C . LEU B 1 304 ? 15.149 32.918 3.563 1 97.86 304 LEU B C 1
ATOM 4710 O O . LEU B 1 304 ? 14.646 33.979 3.185 1 97.86 304 LEU B O 1
ATOM 4714 N N . TYR B 1 305 ? 15.258 32.557 4.841 1 97.62 305 TYR B N 1
ATOM 4715 C CA . TYR B 1 305 ? 14.856 33.479 5.897 1 97.62 305 TYR B CA 1
ATOM 4716 C C . TYR B 1 305 ? 15.686 34.757 5.85 1 97.62 305 TYR B C 1
ATOM 4718 O O . TYR B 1 305 ? 15.151 35.858 6.006 1 97.62 305 TYR B O 1
ATOM 4726 N N . LYS B 1 306 ? 16.941 34.621 5.594 1 96.75 306 LYS B N 1
ATOM 4727 C CA . LYS B 1 306 ? 17.825 35.774 5.447 1 96.75 306 LYS B CA 1
ATOM 4728 C C . LYS B 1 306 ? 17.424 36.625 4.246 1 96.75 306 LYS B C 1
ATOM 4730 O O . LYS B 1 306 ? 17.468 37.855 4.307 1 96.75 306 LYS B O 1
ATOM 4735 N N . GLN B 1 307 ? 17.028 36.015 3.228 1 96.06 307 GLN B N 1
ATOM 4736 C CA . GLN B 1 307 ? 16.588 36.716 2.026 1 96.06 307 GLN B CA 1
ATOM 4737 C C . GLN B 1 307 ? 15.324 37.527 2.293 1 96.06 307 GLN B C 1
ATOM 4739 O O . GLN B 1 307 ? 15.087 38.55 1.647 1 96.06 307 GLN B O 1
ATOM 4744 N N . LEU B 1 308 ? 14.569 37.096 3.247 1 96.14 308 LEU B N 1
ATOM 4745 C CA . LEU B 1 308 ? 13.308 37.752 3.575 1 96.14 308 LEU B CA 1
ATOM 4746 C C . LEU B 1 308 ? 13.515 38.832 4.632 1 96.14 308 LEU B C 1
ATOM 4748 O O . LEU B 1 308 ? 12.549 39.418 5.125 1 96.14 308 LEU B O 1
ATOM 4752 N N . GLY B 1 309 ? 14.776 39.006 5.04 1 91.6 309 GLY B N 1
ATOM 4753 C CA . GLY B 1 309 ? 15.104 40.036 6.012 1 91.6 309 GLY B CA 1
ATOM 4754 C C . GLY B 1 309 ? 15.043 39.544 7.446 1 91.6 309 GLY B C 1
ATOM 4755 O O . GLY B 1 309 ? 14.906 40.341 8.376 1 91.6 309 GLY B O 1
ATOM 4756 N N . GLY B 1 310 ? 14.963 38.18 7.578 1 85.53 310 GLY B N 1
ATOM 4757 C CA . GLY B 1 310 ? 15.021 37.628 8.922 1 85.53 310 GLY B CA 1
ATOM 4758 C C . GLY B 1 310 ? 16.381 37.787 9.574 1 85.53 310 GLY B C 1
ATOM 4759 O O . GLY B 1 310 ? 17.393 37.928 8.884 1 85.53 310 GLY B O 1
ATOM 4760 N N . LYS B 1 311 ? 16.306 37.885 10.899 1 71.55 311 LYS B N 1
ATOM 4761 C CA . LYS B 1 311 ? 17.55 38.112 11.63 1 71.55 311 LYS B CA 1
ATOM 4762 C C . LYS B 1 311 ? 18.119 36.801 12.166 1 71.55 311 LYS B C 1
ATOM 4764 O O . LYS B 1 311 ? 17.37 35.873 12.475 1 71.55 311 LYS B O 1
#

Solvent-accessible surface area (backbone atoms only — not comparable to full-atom values): 30968 Å² total; per-residue (Å²): 128,80,67,29,32,35,22,33,12,71,34,41,30,38,34,40,33,35,38,30,61,62,89,55,63,83,40,86,33,69,32,46,75,69,46,77,43,78,34,34,36,12,47,39,20,40,52,29,26,42,52,63,75,45,68,42,36,35,32,34,58,29,5,59,58,55,17,53,52,40,52,49,55,39,48,75,72,68,47,46,74,48,75,39,78,45,89,46,48,38,27,59,26,43,33,39,32,22,65,77,78,65,44,39,35,38,41,37,50,54,48,39,60,38,51,65,71,49,57,51,48,51,52,51,55,62,59,34,78,88,57,69,47,43,35,40,34,39,20,36,56,82,25,52,64,64,52,69,63,54,49,54,53,48,41,51,47,38,52,74,62,72,28,39,40,31,43,42,53,62,69,69,56,46,64,57,37,47,71,67,50,29,40,32,37,54,40,38,61,67,52,46,22,59,75,72,69,47,87,58,86,46,70,67,48,44,52,50,53,48,46,52,48,35,70,69,64,20,30,52,30,41,34,38,39,53,68,83,57,19,35,34,38,36,35,94,89,43,74,44,78,42,71,42,77,91,71,73,73,61,27,70,41,44,13,66,30,17,17,52,21,31,26,54,53,33,47,65,70,68,51,53,70,66,53,17,51,41,38,9,44,17,19,18,53,31,3,14,55,25,63,63,78,34,51,32,46,47,70,51,21,55,52,44,18,45,75,70,68,48,130,127,84,62,30,32,35,24,34,14,71,34,41,31,38,34,39,34,37,36,29,62,62,90,54,63,83,40,84,32,69,32,45,76,68,47,78,43,77,34,35,35,11,47,40,19,41,52,28,26,42,52,62,74,47,68,43,36,35,33,35,56,29,5,58,58,57,18,52,52,40,52,51,55,40,49,74,71,68,50,46,72,49,76,38,78,46,88,46,47,38,26,60,27,43,33,39,32,22,64,77,78,65,43,39,35,38,41,36,48,53,49,42,60,40,51,66,70,49,57,51,48,50,51,52,54,60,59,34,80,88,57,70,47,45,35,40,34,38,20,37,58,82,26,51,65,62,54,67,64,54,51,53,52,48,40,50,48,38,53,74,62,72,29,37,41,31,42,42,54,62,69,69,56,46,63,56,37,48,70,67,51,30,40,31,39,52,40,37,60,69,52,46,22,60,75,73,69,46,87,59,87,46,71,66,49,44,52,50,53,48,46,51,48,34,70,68,64,21,30,53,30,42,33,38,38,53,69,83,57,19,35,35,38,36,36,94,89,42,75,44,79,41,70,43,78,91,70,74,72,63,27,69,42,45,14,68,30,16,17,51,20,31,26,52,53,32,47,62,68,66,49,53,70,66,55,17,51,41,38,9,43,17,20,18,54,31,2,14,56,26,63,62,79,35,50,32,47,46,70,51,21,55,54,44,19,46,74,70,70,47,130

Nearest PDB structures (foldseek):
  3umo-assembly1_A  TM=9.660E-01  e=5.281E-37  Escherichia coli K-12
  3uqe-assembly1_B-2  TM=9.651E-01  e=6.555E-36  Escherichia coli K-12
  3uqd-assembly1_C  TM=9.468E-01  e=1.016E-35  Escherichia coli K-12
  3uqe-assembly1_A-2  TM=9.623E-01  e=2.309E-35  Escherichia coli K-12
  3cqd-assembly1_A-2  TM=9.591E-01  e=1.265E-35  unclassified

Secondary structure (DSSP, 8-state):
----EEEE-SS-EEEEEEEES---TTSEEEPPPPEEEEE-HHHHHHHHHHHTT---EEEEEE-HHHHHHHHHHHHHTT-EEEEEE-SSPPEEEEEEEETTT--EEEEEPPPPP--HHHHHHHHHHHHSTT---SEEEEESPPPTT--HHHHHHHHHHHHHTT-EEEEE--THHHHHHTTT-EEEE--BHHHHHHHHTS---SHHHHHHHHHHHHHTTSEEEEEEE-GGGEEEEEETTEEEEEEPPP------TTHHHHHHHHHHHHHHTT--HHHHHHHHHHHHHHHHTSSTT----HHHHHHHHHHTT--/----EEEE-SS-EEEEEEEES---TTSEEEPPPPEEEEESHHHHHHHHHHHTT---EEEEEE-HHHHHHHHHHHHHTT-EEEEEE-SSPPEEEEEEEETTT--EEEEEPPPPP--HHHHHHHHHHHHSTT---SEEEEESPPPTT--HHHHHHHHHHHHHTT-EEEEE--THHHHHHTTT-EEEE--BHHHHHHHHTS---SHHHHHHHHHHHHHTTSEEEEEEE-GGGEEEEEETTEEEEEEPPP------TTHHHHHHHHHHHHHHTT--HHHHHHHHHHHHHHHHTSSTT----HHHHHHHHHHTT--

InterPro domains:
  IPR002173 Carbohydrate/purine kinase, PfkB, conserved site [PS00584] (251-264)
  IPR011611 Carbohydrate kinase PfkB [PF00294] (24-296)
  IPR017583 Tagatose/fructose phosphokinase [PIRSF000535] (4-308)
  IPR017583 Tagatose/fructose phosphokinase [PTHR46566] (5-308)
  IPR017583 Tagatose/fructose phosphokinase [TIGR03168] (5-308)
  IPR017583 Tagatose/fructose phosphokinase [cd01164] (5-294)
  IPR029056 Ribokinase-like [G3DSA:3.40.1190.20] (3-310)
  IPR029056 Ribokinase-like [SSF53613] (5-298)

Radius of gyration: 29.88 Å; Cα contacts (8 Å, |Δi|>4): 1430; chains: 2; bounding box: 41×88×70 Å

Foldseek 3Di:
DCQEEEEEFAAKEKEWEWEFQDDDPPDDTDIDHIDIAIDGQRLLLQLLLVLQVHAYEYEYEAEDVSRVVNVVRVVVSVHHYDYFYAHDHRHYKYWYAHPNVRDIDTGDDAGDAGAPVRLVVVLVVCLPPVDAHQEYEYAGEDHHHDDLVSLLSNLVSCVVSVHAYEYHYADPNVLSQLQSAHAEYEEEQVRLCVSQVHHQDDPVSSQVSLVVSQVVRRYAKYWYAHPQQAIWIQHPVGIADFGADDDDFAAQASLQSQLVSQLSVCVSVVDDPNLSRLLSSLQSNQQRNDHDNDGHHNVSSVVRSVVRVHD/DLQEEEEEFAAKEKEWEWEFQDDDPPDDTDIDHTDIAIDGQRLLLQLLLVLQVHAYEYEYEAEDVSRVVNVVRVVVSVHHYDYFYAHDHRHYKYWYAHPNVRDIDTGDDAGDAGAPVRLVVVLVVCLPPVDAHQEYEYAGEDHHHDDLVSLLSNLVSCVVNVHAYEYHYADPNVLSQLQSAHAEYEEEQVRLCVSQVHHQDDPVSSQVSLVVSQVVRSYAKYWYAHPQQAIWIQHPVGIADFGADDDDFAAQASLQSQLVSQLSVCVSVVDDPNLSRLLSSLQSNQQRNDHDNDGHHNVSSVVSSVVRVHD

Organism: Cytophaga hutchinsonii (strain ATCC 33406 / DSM 1761 / CIP 103989 / NBRC 15051 / NCIMB 9469 / D465) (NCBI:txid269798)

pLDDT: mean 93.0, std 7.69, range [34.75, 98.52]